Protein 5LPA (pdb70)

GO terms:
  GO:0009012 aminoglycoside 3''-adenylyltransferase activity (F, IDA)
  GO:0005524 ATP binding (F, IMP)
  GO:0046677 response to antibiotic (P, IMP)

Secondary structure (DSSP, 8-state):
-----GGG--TTT--HHHHHHGGG--EEEEETHHHHS---TT--EEEEEE--PPPHHHHHHHHHHHHHH---TTS-SSS--EEEEEE-GGGBTTBPSSPEESEEE-GGGHHHHHTT--PPPEE-THHHHHHHHHHHS-EEEESS-HHHH--PPPHHHHHHHHHHHHHH--SHHHHTT-HHHHHHHHHHHHHHHHHS----HHHHHHHHGGGS-HHHHHHHHHHHHHHTTS----HHHHHHHHHHHHHHHHHHS-SS-----S--/-----GGG--TTT--HHHHHHGGG--EEEEETHHHHS---TT--EEEEEE--PPPHHHHHHHHHHHHHH---TTS-SSSPPEEEEEE-GGGBTTB-SSPEESEEE-GGGHHHHTTT--PPPEE-THHHHHHHHHHHS-EEEESS-HHHH--PPPHHHHHHHHHHHHHH--SHHHHTT-HHHHHHHHHHHHHHHHHS----HHHHHHHHGGGS-HHHHHHHHHHHHHHTTS----HHHHHHHHHHHHHHHHHHS-SS-----S--

Solvent-accessible surface area: 25366 Å² total

B-factor: mean 22.81, std 10.58, range [8.12, 69.68]

Foldseek 3Di:
DLDQPPLVCLVVVLVLLCVLQPPFWAFKKWFDCRRQHDDDQQDATEMETEGPADDLVSVLSNLVVLLVQADHGNPDSRGYWYKYWYAYLVCFVVHDVQGKTQFIDTPVCSVCSVVVHTDGIDGALCVLVVLLRQLVIIDIPDHDRSVVRGDHDPLVSVLCSLCVVLVVPADLVSCPPPLLVVLLSLLQSLVCLAAVDGHDSLVSLVVCLVVDDVLLSVSSVQSNCVVNVNDDDDVVVCSVSSNVNSVVSSVDRDSGRVPVRHHD/DLDQPPLVCLVVVLVQLCVLQPPFWAFKKWFPCRRQHDDAQQDETEMETEGPADDLVSVLSNLVVLLVQADHGNPDSRGYWYKYWYAYLVCFVPHDVQGKTAFIDTPVCSVCSVVVHTDGIDGALCVLVVLLRQLVIIDIPTHDRSVVRGDHDPLVSVLCSLCVVLVVQADLVSCPPPQLVVLLSLLQSLVCLAAVDGHDSLVSLVVCLVVDDPLLSVSNVQSNCVSNVNDDDDVVVCSVSSNVNSVVSSVPRDSGRNVVRHHD

Structure (mmCIF, N/CA/C/O backbone):
data_5LPA
#
_entry.id   5LPA
#
_cell.length_a   82.885
_cell.length_b   82.885
_cell.length_c   79.782
_cell.angle_alpha   90.00
_cell.angle_beta   90.00
_cell.angle_gamma   120.00
#
_symmetry.space_group_name_H-M   'P 32'
#
loop_
_entity.id
_entity.type
_entity.pdbx_description
1 polymer "Str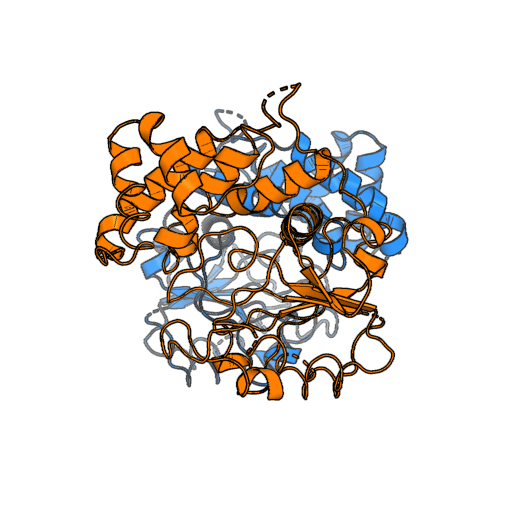eptomycin 3''-adenylyltransferase"
2 non-polymer "ADENOSINE-5'-TRIPHOSPHATE"
3 non-polymer dihydrostreptomycin
4 non-polymer 'CALCIUM ION'
5 non-polymer 'CHLORIDE ION'
6 non-polymer 1,2-ETHANEDIOL
7 water water
#
loop_
_atom_site.group_PDB
_atom_site.id
_atom_site.type_symbol
_atom_site.label_atom_id
_atom_site.label_alt_id
_atom_site.label_comp_id
_atom_site.label_asym_id
_atom_site.label_entity_id
_atom_site.label_seq_id
_atom_site.pdbx_PDB_ins_code
_atom_site.Cartn_x
_atom_site.Cartn_y
_atom_site.Cartn_z
_atom_site.occupancy
_atom_site.B_iso_or_equiv
_atom_site.auth_seq_id
_atom_site.auth_comp_id
_atom_site.auth_asym_id
_atom_site.auth_atom_id
_atom_site.pdbx_PDB_model_num
ATOM 1 N N . THR A 1 2 ? -40.854 10.192 36.936 1.00 50.73 2 THR A N 1
ATOM 2 C CA . THR A 1 2 ? -40.799 10.457 35.489 1.00 48.65 2 THR A CA 1
ATOM 3 C C . THR A 1 2 ? -39.350 10.749 35.059 1.00 45.00 2 THR A C 1
ATOM 4 O O . THR A 1 2 ? -38.586 11.312 35.866 1.00 47.93 2 THR A O 1
ATOM 6 N N . LEU A 1 3 ? -38.935 10.370 33.840 1.00 37.14 3 LEU A N 1
ATOM 7 C CA . LEU A 1 3 ? -39.788 9.916 32.715 1.00 29.66 3 LEU A CA 1
ATOM 8 C C . LEU A 1 3 ? -40.896 8.851 32.945 1.00 26.06 3 LEU A C 1
ATOM 9 O O . LEU A 1 3 ? -40.869 8.017 33.857 1.00 26.43 3 LEU A O 1
ATOM 14 N N . SER A 1 4 ? -41.935 8.940 32.145 1.00 25.03 4 SER A N 1
ATOM 15 C CA . SER A 1 4 ? -43.113 8.133 32.412 1.00 24.81 4 SER A CA 1
ATOM 16 C C . SER A 1 4 ? -43.588 7.470 31.127 1.00 23.82 4 SER A C 1
ATOM 17 O O . SER A 1 4 ? -43.401 8.024 30.007 1.00 23.65 4 SER A O 1
ATOM 20 N N . ILE A 1 5 ? -44.158 6.266 31.313 1.00 22.58 5 ILE A N 1
ATOM 21 C CA . ILE A 1 5 ? -44.762 5.486 30.232 1.00 20.59 5 ILE A CA 1
ATOM 22 C C . ILE A 1 5 ? -46.185 6.004 30.086 1.00 17.99 5 ILE A C 1
ATOM 23 O O . ILE A 1 5 ? -46.965 5.945 31.079 1.00 21.11 5 ILE A O 1
ATOM 28 N N . PRO A 1 6 ? -46.579 6.495 28.911 1.00 16.92 6 PRO A N 1
ATOM 29 C CA . PRO A 1 6 ? -47.958 6.966 28.739 1.00 16.54 6 PRO A CA 1
ATOM 30 C C . PRO A 1 6 ? -48.917 5.875 29.164 1.00 15.14 6 PRO A C 1
ATOM 31 O O . PRO A 1 6 ? -48.792 4.727 28.711 1.00 14.15 6 PRO A O 1
ATOM 35 N N . PRO A 1 7 ? -49.893 6.192 30.019 1.00 12.98 7 PRO A N 1
ATOM 36 C CA . PRO A 1 7 ? -50.881 5.163 30.407 1.00 12.49 7 PRO A CA 1
ATOM 37 C C . PRO A 1 7 ? -51.466 4.408 29.230 1.00 11.94 7 PRO A C 1
ATOM 38 O O . PRO A 1 7 ? -51.687 3.189 29.307 1.00 12.44 7 PRO A O 1
ATOM 42 N N . SER A 1 8 ? -51.738 5.109 28.121 1.00 11.31 8 SER A N 1
ATOM 43 C CA . SER A 1 8 ? -52.421 4.485 26.999 1.00 11.72 8 SER A CA 1
ATOM 44 C C . SER A 1 8 ? -51.600 3.423 26.278 1.00 11.09 8 SER A C 1
ATOM 45 O O . SER A 1 8 ? -52.161 2.703 25.450 1.00 12.74 8 SER A O 1
ATOM 48 N N . ILE A 1 9 ? -50.303 3.306 26.553 1.00 11.25 9 ILE A N 1
ATOM 49 C CA . ILE A 1 9 ? -49.502 2.230 25.970 1.00 11.49 9 ILE A CA 1
ATOM 50 C C . ILE A 1 9 ? -49.005 1.244 27.009 1.00 11.76 9 ILE A C 1
ATOM 51 O O . ILE A 1 9 ? -48.263 0.304 26.667 1.00 12.58 9 ILE A O 1
ATOM 56 N N . GLN A 1 10 ? -49.371 1.425 28.275 1.00 12.33 10 GLN A N 1
ATOM 57 C CA . GLN A 1 10 ? -48.798 0.571 29.329 1.00 13.09 10 GLN A CA 1
ATOM 58 C C . GLN A 1 10 ? -49.032 -0.913 29.136 1.00 12.44 10 GLN A C 1
ATOM 59 O O . GLN A 1 10 ? -48.140 -1.718 29.383 1.00 14.56 10 GLN A O 1
ATOM 75 N N . GLN A 1 12 ? -49.826 -2.770 26.347 1.00 11.55 12 GLN A N 1
ATOM 76 C CA . GLN A 1 12 ? -49.096 -3.359 25.225 1.00 12.39 12 GLN A CA 1
ATOM 77 C C . GLN A 1 12 ? -47.587 -3.378 25.468 1.00 12.41 12 GLN A C 1
ATOM 78 O O . GLN A 1 12 ? -46.896 -4.334 25.082 1.00 13.18 12 GLN A O 1
ATOM 84 N N . THR A 1 13 ? -47.074 -2.322 26.118 1.00 12.43 13 THR A N 1
ATOM 85 C CA . THR A 1 13 ? -45.635 -2.246 26.382 1.00 12.43 13 THR A CA 1
ATOM 86 C C . THR A 1 13 ? -45.215 -3.341 27.360 1.00 12.90 13 THR A C 1
ATOM 87 O O . THR A 1 13 ? -44.209 -4.015 27.134 1.00 14.97 13 THR A O 1
ATOM 91 N N . GLU A 1 14 ? -46.043 -3.596 28.401 1.00 12.64 14 GLU A N 1
ATOM 92 C CA . GLU A 1 14 ? -45.773 -4.706 29.317 1.00 15.07 14 GLU A CA 1
ATOM 93 C C . GLU A 1 14 ? -45.827 -6.053 28.584 1.00 14.79 14 GLU A C 1
ATOM 94 O O . GLU A 1 14 ? -44.964 -6.924 28.793 1.00 15.39 14 GLU A O 1
ATOM 100 N N . ALA A 1 15 ? -46.799 -6.228 27.675 1.00 14.12 15 ALA A N 1
ATOM 101 C CA . ALA A 1 15 ? -46.882 -7.486 26.941 1.00 14.46 15 ALA A CA 1
ATOM 102 C C . ALA A 1 15 ? -45.637 -7.704 26.072 1.00 14.82 15 ALA A C 1
ATOM 103 O O . ALA A 1 15 ? -45.115 -8.819 25.982 1.00 16.35 15 ALA A O 1
ATOM 105 N N . ALA A 1 16 ? -45.135 -6.648 25.438 1.00 14.78 16 ALA A N 1
ATOM 106 C CA . ALA A 1 16 ? -43.942 -6.756 24.607 1.00 15.71 16 ALA A CA 1
ATOM 107 C C . ALA A 1 16 ? -42.734 -7.102 25.466 1.00 16.10 16 ALA A C 1
ATOM 108 O O . ALA A 1 16 ? -41.931 -7.980 25.112 1.00 17.46 16 ALA A O 1
ATOM 120 N N A ARG A 1 18 ? -42.726 -8.694 28.313 0.56 17.14 18 ARG A N 1
ATOM 121 N N B ARG A 1 18 ? -42.735 -8.670 28.335 0.44 16.52 18 ARG A N 1
ATOM 122 C CA A ARG A 1 18 ? -42.808 -10.067 28.811 0.56 19.05 18 ARG A CA 1
ATOM 123 C CA B ARG A 1 18 ? -42.895 -10.054 28.792 0.44 17.29 18 ARG A CA 1
ATOM 124 C C A ARG A 1 18 ? -42.522 -11.094 27.712 0.56 18.54 18 ARG A C 1
ATOM 125 C C B ARG A 1 18 ? -42.476 -11.044 27.707 0.44 17.69 18 ARG A C 1
ATOM 126 O O A ARG A 1 18 ? -41.930 -12.140 27.975 0.56 20.17 18 ARG A O 1
ATOM 127 O O B ARG A 1 18 ? -41.759 -12.012 27.973 0.44 19.32 18 ARG A O 1
ATOM 142 N N . LEU A 1 19 ? -42.953 -10.813 26.483 1.00 18.04 19 LEU A N 1
ATOM 143 C CA . LEU A 1 19 ? -42.600 -11.692 25.375 1.00 18.45 19 LEU A CA 1
ATOM 144 C C . LEU A 1 19 ? -41.092 -11.710 25.157 1.00 18.66 19 LEU A C 1
ATOM 145 O O . LEU A 1 19 ? -40.468 -12.775 25.095 1.00 19.53 19 LEU A O 1
ATOM 150 N N . ILE A 1 20 ? -40.483 -10.531 25.040 1.00 18.13 20 ILE A N 1
ATOM 151 C CA . ILE A 1 20 ? -39.051 -10.462 24.761 1.00 17.98 20 ILE A CA 1
ATOM 152 C C . ILE A 1 20 ? -38.273 -11.156 25.876 1.00 19.22 20 ILE A C 1
ATOM 153 O O . ILE A 1 20 ? -37.307 -11.901 25.626 1.00 20.51 20 ILE A O 1
ATOM 158 N N . THR A 1 21 ? -38.689 -10.935 27.133 1.00 18.88 21 THR A N 1
ATOM 159 C CA . THR A 1 21 ? -38.013 -11.578 28.261 1.00 21.56 21 THR A CA 1
ATOM 160 C C . THR A 1 21 ? -38.118 -13.107 28.166 1.00 21.94 21 THR A C 1
ATOM 161 O O . THR A 1 21 ? -37.111 -13.820 28.338 1.00 23.82 21 THR A O 1
ATOM 165 N N . ARG A 1 22 ? -39.320 -13.635 27.825 1.00 23.09 22 ARG A N 1
ATOM 166 C CA A ARG A 1 22 ? -39.504 -15.084 27.813 0.26 25.59 22 ARG A CA 1
ATOM 167 C CA B ARG A 1 22 ? -39.518 -15.084 27.805 0.74 25.26 22 ARG A CA 1
ATOM 168 C C . ARG A 1 22 ? -38.702 -15.740 26.695 1.00 25.82 22 ARG A C 1
ATOM 169 O O . ARG A 1 22 ? -38.126 -16.825 26.890 1.00 29.23 22 ARG A O 1
ATOM 184 N N . VAL A 1 23 ? -38.636 -15.099 25.521 1.00 26.44 23 VAL A N 1
ATOM 185 C CA . VAL A 1 23 ? -37.967 -15.714 24.379 1.00 29.08 23 VAL A CA 1
ATOM 186 C C . VAL A 1 23 ? -36.460 -15.622 24.522 1.00 29.19 23 VAL A C 1
ATOM 187 O O . VAL A 1 23 ? -35.742 -16.587 24.228 1.00 30.32 23 VAL A O 1
ATOM 191 N N . THR A 1 24 ? -35.945 -14.461 24.948 1.00 29.50 24 THR A N 1
ATOM 192 C CA . THR A 1 24 ? -34.489 -14.285 24.987 1.00 30.06 24 THR A CA 1
ATOM 193 C C . THR A 1 24 ? -33.828 -15.025 26.161 1.00 30.48 24 THR A C 1
ATOM 194 O O . THR A 1 24 ? -32.639 -15.375 26.078 1.00 30.93 24 THR A O 1
ATOM 198 N N . GLY A 1 25 ? -34.553 -15.280 27.252 1.00 30.22 25 GLY A N 1
ATOM 199 C CA . GLY A 1 25 ? -33.990 -16.048 28.361 1.00 30.62 25 GLY A CA 1
ATOM 200 C C . GLY A 1 25 ? -32.703 -15.438 28.884 1.00 32.02 25 GLY A C 1
ATOM 201 O O . GLY A 1 25 ? -32.579 -14.217 29.019 1.00 31.29 25 GLY A O 1
ATOM 202 N N . ASP A 1 26 ? -31.695 -16.289 29.125 1.00 32.78 26 ASP A N 1
ATOM 203 C CA . ASP A 1 26 ? -30.543 -15.811 29.885 1.00 35.06 26 ASP A CA 1
ATOM 204 C C . ASP A 1 26 ? -29.600 -14.895 29.094 1.00 33.56 26 ASP A C 1
ATOM 205 O O . ASP A 1 26 ? -28.657 -14.370 29.687 1.00 36.60 26 ASP A O 1
ATOM 210 N N . THR A 1 27 ? -29.797 -14.710 27.788 1.00 30.10 27 THR A N 1
ATOM 211 C CA . THR A 1 27 ? -28.962 -13.761 27.043 1.00 29.39 27 THR A CA 1
ATOM 212 C C . THR A 1 27 ? -29.400 -12.306 27.195 1.00 27.96 27 THR A C 1
ATOM 213 O O . THR A 1 27 ? -28.656 -11.408 26.790 1.00 28.43 27 THR A O 1
ATOM 217 N N . LEU A 1 28 ? -30.572 -12.054 27.760 1.00 26.21 28 LEU A N 1
ATOM 218 C CA . LEU A 1 28 ? -31.080 -10.692 27.861 1.00 24.13 28 LEU A CA 1
ATOM 219 C C . LEU A 1 28 ? -30.270 -9.869 28.862 1.00 24.84 28 LEU A C 1
ATOM 220 O O . LEU A 1 28 ? -30.008 -10.311 29.990 1.00 26.75 28 LEU A O 1
ATOM 225 N N . ARG A 1 29 ? -29.866 -8.666 28.440 1.00 23.32 29 ARG A N 1
ATOM 226 C CA . ARG A 1 29 ? -29.230 -7.698 29.321 1.00 23.12 29 ARG A CA 1
ATOM 227 C C . ARG A 1 29 ? -30.146 -6.531 29.692 1.00 21.94 29 ARG A C 1
ATOM 228 O O . ARG A 1 29 ? -30.222 -6.154 30.862 1.00 22.75 29 ARG A O 1
ATOM 236 N N . ALA A 1 30 ? -30.900 -5.991 28.737 1.00 19.99 30 ALA A N 1
ATOM 237 C CA . ALA A 1 30 ? -31.787 -4.856 29.015 1.00 18.88 30 ALA A CA 1
ATOM 238 C C . ALA A 1 30 ? -32.846 -4.721 27.922 1.00 17.92 30 ALA A C 1
ATOM 239 O O . ALA A 1 30 ? -32.693 -5.210 26.793 1.00 17.98 30 ALA A O 1
ATOM 241 N N . ILE A 1 31 ? -33.919 -4.025 28.285 1.00 16.01 31 ILE A N 1
ATOM 242 C CA . ILE A 1 31 ? -34.922 -3.520 27.340 1.00 14.90 31 ILE A CA 1
ATOM 243 C C . ILE A 1 31 ? -35.222 -2.061 27.695 1.00 13.97 31 ILE A C 1
ATOM 244 O O . ILE A 1 31 ? -35.557 -1.759 28.858 1.00 15.43 31 ILE A O 1
ATOM 249 N N . HIS A 1 32 ? -35.109 -1.158 26.700 1.00 13.82 32 HIS A N 1
ATOM 250 C CA . HIS A 1 32 ? -35.395 0.264 26.912 1.00 12.79 32 HIS A CA 1
ATOM 251 C C . HIS A 1 32 ? -36.486 0.751 25.973 1.00 12.14 32 HIS A C 1
ATOM 252 O O . HIS A 1 32 ? -36.474 0.423 24.773 1.00 13.42 32 HIS A O 1
ATOM 259 N N . LEU A 1 33 ? -37.463 1.470 26.548 1.00 11.93 33 LEU A N 1
ATOM 260 C CA . LEU A 1 33 ? -38.466 2.212 25.783 1.00 11.74 33 LEU A CA 1
ATOM 261 C C . LEU A 1 33 ? -37.893 3.601 25.500 1.00 12.29 33 LEU A C 1
ATOM 262 O O . LEU A 1 33 ? -37.315 4.229 26.397 1.00 13.24 33 LEU A O 1
ATOM 267 N N . TYR A 1 34 ? -37.993 4.054 24.255 1.00 11.33 34 TYR A N 1
ATOM 268 C CA . TYR A 1 34 ? -37.444 5.377 23.883 1.00 10.62 34 TYR A CA 1
ATOM 269 C C . TYR A 1 34 ? -38.334 5.928 22.758 1.00 9.88 34 TYR A C 1
ATOM 270 O O . TYR A 1 34 ? -39.400 5.372 22.474 1.00 10.72 34 TYR A O 1
ATOM 279 N N . GLY A 1 35 ? -37.914 7.037 22.140 1.00 10.09 35 GLY A N 1
ATOM 280 C CA . GLY A 1 35 ? -38.682 7.601 21.030 1.00 9.15 35 GLY A CA 1
ATOM 281 C C . GLY A 1 35 ? -39.857 8.427 21.507 1.00 8.60 35 GLY A C 1
ATOM 282 O O . GLY A 1 35 ? -39.905 8.842 22.682 1.00 9.55 35 GLY A O 1
ATOM 283 N N . SER A 1 36 ? -40.812 8.691 20.608 1.00 8.18 36 SER A N 1
ATOM 284 C CA . SER A 1 36 ? -41.799 9.727 20.926 1.00 9.39 36 SER A CA 1
ATOM 285 C C . SER A 1 36 ? -42.721 9.364 22.097 1.00 9.25 36 SER A C 1
ATOM 286 O O . SER A 1 36 ? -43.261 10.273 22.742 1.00 9.75 36 SER A O 1
ATOM 289 N N . ALA A 1 37 ? -42.844 8.087 22.471 1.00 9.42 37 ALA A N 1
ATOM 290 C CA . ALA A 1 37 ? -43.635 7.724 23.656 1.00 9.72 37 ALA A CA 1
ATOM 291 C C . ALA A 1 37 ? -43.044 8.335 24.920 1.00 10.37 37 ALA A C 1
ATOM 292 O O . ALA A 1 37 ? -43.785 8.569 25.889 1.00 11.71 37 ALA A O 1
ATOM 294 N N . VAL A 1 38 ? -41.719 8.541 24.975 1.00 10.17 38 VAL A N 1
ATOM 295 C CA A VAL A 1 38 ? -41.031 9.079 26.148 0.56 11.04 38 VAL A CA 1
ATOM 296 C CA B VAL A 1 38 ? -41.144 9.123 26.165 0.44 11.24 38 VAL A CA 1
ATOM 297 C C . VAL A 1 38 ? -40.596 10.520 25.923 1.00 10.50 38 VAL A C 1
ATOM 298 O O . VAL A 1 38 ? -40.666 11.354 26.834 1.00 12.13 38 VAL A O 1
ATOM 305 N N . ALA A 1 39 ? -40.068 10.814 24.721 1.00 10.59 39 ALA A N 1
ATOM 306 C CA . ALA A 1 39 ? -39.493 12.122 24.436 1.00 10.23 39 ALA A CA 1
ATOM 307 C C . ALA A 1 39 ? -40.543 13.137 24.010 1.00 9.89 39 ALA A C 1
ATOM 308 O O . ALA A 1 39 ? -40.273 14.351 24.073 1.00 12.56 39 ALA A O 1
ATOM 310 N N . GLY A 1 40 ? -41.748 12.676 23.645 1.00 10.49 40 GLY A N 1
ATOM 311 C CA . GLY A 1 40 ? -42.797 13.595 23.269 1.00 11.00 40 GLY A CA 1
ATOM 312 C C . GLY A 1 40 ? -43.156 13.509 21.797 1.00 10.45 40 GLY A C 1
ATOM 313 O O . GLY A 1 40 ? -42.319 13.215 20.927 1.00 11.75 40 GLY A O 1
ATOM 314 N N . GLY A 1 41 ? -44.418 13.808 21.496 1.00 10.30 41 GLY A N 1
ATOM 315 C CA . GLY A 1 41 ? -44.955 13.750 20.149 1.00 10.32 41 GLY A CA 1
ATOM 316 C C . GLY A 1 41 ? -45.584 12.421 19.775 1.00 9.02 41 GLY A C 1
ATOM 317 O O . GLY A 1 41 ? -45.468 11.959 18.641 1.00 10.12 41 GLY A O 1
ATOM 318 N N . LEU A 1 42 ? -46.289 11.778 20.712 1.00 10.57 42 LEU A N 1
ATOM 319 C CA . LEU A 1 42 ? -46.965 10.515 20.409 1.00 10.81 42 LEU A CA 1
ATOM 320 C C . LEU A 1 42 ? -48.267 10.793 19.638 1.00 11.02 42 LEU A C 1
ATOM 321 O O . LEU A 1 42 ? -49.221 11.351 20.188 1.00 14.04 42 LEU A O 1
ATOM 326 N N . LYS A 1 43 ? -48.311 10.425 18.369 1.00 9.72 43 LYS A N 1
ATOM 327 C CA . LYS A 1 43 ? -49.441 10.685 17.479 1.00 11.12 43 LYS A CA 1
ATOM 328 C C . LYS A 1 43 ? -50.229 9.380 17.235 1.00 11.65 43 LYS A C 1
ATOM 329 O O . LYS A 1 43 ? -49.733 8.291 17.526 1.00 12.31 43 LYS A O 1
ATOM 335 N N . PRO A 1 44 ? -51.423 9.445 16.646 1.00 12.78 44 PRO A N 1
ATOM 336 C CA . PRO A 1 44 ? -52.178 8.197 16.450 1.00 13.52 44 PRO A CA 1
ATOM 337 C C . PRO A 1 44 ? -51.438 7.139 15.629 1.00 13.50 44 PRO A C 1
ATOM 338 O O . PRO A 1 44 ? -51.598 5.941 15.908 1.00 17.39 44 PRO A O 1
ATOM 342 N N . ASN A 1 45 ? -50.628 7.524 14.646 1.00 13.69 45 ASN A N 1
ATOM 343 C CA . ASN A 1 45 ? -49.911 6.539 13.839 1.00 15.46 45 ASN A CA 1
ATOM 344 C C . ASN A 1 45 ? -48.564 6.163 14.424 1.00 13.03 45 ASN A C 1
ATOM 345 O O . ASN A 1 45 ? -47.830 5.366 13.805 1.00 15.05 45 ASN A O 1
ATOM 350 N N . SER A 1 46 ? -48.162 6.781 15.545 1.00 11.89 46 SER A N 1
ATOM 351 C CA . SER A 1 46 ? -46.822 6.529 16.062 1.00 10.43 46 SER A CA 1
ATOM 352 C C . SER A 1 46 ? -46.660 5.089 16.515 1.00 11.22 46 SER A C 1
ATOM 353 O O . SER A 1 46 ? -47.587 4.492 17.098 1.00 11.70 46 SER A O 1
ATOM 356 N N . ASP A 1 47 ? -45.454 4.558 16.319 1.00 11.78 47 ASP A N 1
ATOM 357 C CA . ASP A 1 47 ? -45.125 3.233 16.843 1.00 11.50 47 ASP A CA 1
ATOM 358 C C . ASP A 1 47 ? -44.684 3.332 18.303 1.00 12.51 47 ASP A C 1
ATOM 359 O O . ASP A 1 47 ? -44.628 4.448 18.880 1.00 13.87 47 ASP A O 1
ATOM 364 N N . ILE A 1 48 ? -44.360 2.172 18.900 1.00 10.74 48 ILE A N 1
ATOM 365 C CA . ILE A 1 48 ? -43.723 2.116 20.222 1.00 11.08 48 ILE A CA 1
ATOM 366 C C . ILE A 1 48 ? -42.304 1.606 19.983 1.00 10.72 48 ILE A C 1
ATOM 367 O O . ILE A 1 48 ? -42.125 0.488 19.453 1.00 12.38 48 ILE A O 1
ATOM 372 N N . ASP A 1 49 ? -41.283 2.394 20.373 1.00 10.51 49 ASP A N 1
ATOM 373 C CA . ASP A 1 49 ? -39.883 2.084 20.038 1.00 10.86 49 ASP A CA 1
ATOM 374 C C . ASP A 1 49 ? -39.216 1.374 21.203 1.00 10.03 49 ASP A C 1
ATOM 375 O O . ASP A 1 49 ? -39.131 1.939 22.311 1.00 10.83 49 ASP A O 1
ATOM 380 N N . LEU A 1 50 ? -38.668 0.181 20.931 1.00 11.54 50 LEU A N 1
ATOM 381 C CA . LEU A 1 50 ? -37.997 -0.618 21.968 1.00 11.62 50 LEU A CA 1
ATOM 382 C C . LEU A 1 50 ? -36.606 -1.031 21.495 1.00 12.91 50 LEU A C 1
ATOM 383 O O . LEU A 1 50 ? -36.426 -1.500 20.360 1.00 13.27 50 LEU A O 1
ATOM 388 N N . LEU A 1 51 ? -35.611 -0.913 22.390 1.00 12.51 51 LEU A N 1
ATOM 389 C CA . LEU A 1 51 ? -34.269 -1.442 22.137 1.00 14.80 51 LEU A CA 1
ATOM 390 C C . LEU A 1 51 ? -34.000 -2.613 23.086 1.00 14.96 51 LEU A C 1
ATOM 391 O O . LEU A 1 51 ? -34.184 -2.487 24.301 1.00 16.16 51 LEU A O 1
ATOM 396 N N . VAL A 1 52 ? -33.589 -3.756 22.542 1.00 16.01 52 VAL A N 1
ATOM 397 C CA . VAL A 1 52 ? -33.320 -4.970 23.332 1.00 16.92 52 VAL A CA 1
ATOM 398 C C . VAL A 1 52 ? -31.816 -5.224 23.243 1.00 17.48 52 VAL A C 1
ATOM 399 O O . VAL A 1 52 ? -31.285 -5.414 22.144 1.00 18.82 52 VAL A O 1
ATOM 403 N N . THR A 1 53 ? -31.131 -5.207 24.399 1.00 18.56 53 THR A N 1
ATOM 404 C CA . THR A 1 53 ? -29.677 -5.434 24.466 1.00 18.74 53 THR A CA 1
ATOM 405 C C . THR A 1 53 ? -29.450 -6.870 24.956 1.00 19.42 53 THR A C 1
ATOM 406 O O . THR A 1 53 ? -29.973 -7.263 26.015 1.00 19.62 53 THR A O 1
ATOM 410 N N . ILE A 1 54 ? -28.670 -7.645 24.193 1.00 21.65 54 ILE A N 1
ATOM 411 C CA . ILE A 1 54 ? -28.415 -9.054 24.537 1.00 22.32 54 ILE A CA 1
ATOM 412 C C . ILE A 1 54 ? -26.905 -9.306 24.563 1.00 23.96 54 ILE A C 1
ATOM 413 O O . ILE A 1 54 ? -26.098 -8.520 24.059 1.00 24.77 54 ILE A O 1
ATOM 428 N N . GLN A 1 56 ? -25.293 -12.491 23.779 1.00 34.02 56 GLN A N 1
ATOM 429 C CA . GLN A 1 56 ? -24.856 -13.401 22.729 1.00 37.07 56 GLN A CA 1
ATOM 430 C C . GLN A 1 56 ? -25.918 -13.430 21.650 1.00 36.60 56 GLN A C 1
ATOM 431 O O . GLN A 1 56 ? -27.084 -13.151 21.939 1.00 35.45 56 GLN A O 1
ATOM 437 N N . PRO A 1 57 ? -25.553 -13.722 20.408 1.00 37.86 57 PRO A N 1
ATOM 438 C CA . PRO A 1 57 ? -26.566 -13.770 19.340 1.00 40.22 57 PRO A CA 1
ATOM 439 C C . PRO A 1 57 ? -27.687 -14.762 19.651 1.00 41.74 57 PRO A C 1
ATOM 440 O O . PRO A 1 57 ? -27.492 -15.739 20.372 1.00 41.21 57 PRO A O 1
ATOM 444 N N . LEU A 1 58 ? -28.902 -14.478 19.145 1.00 42.87 58 LEU A N 1
ATOM 445 C CA . LEU A 1 58 ? -29.998 -15.428 19.320 1.00 45.14 58 LEU A CA 1
ATOM 446 C C . LEU A 1 58 ? -29.856 -16.623 18.374 1.00 46.22 58 LEU A C 1
ATOM 447 O O . LEU A 1 58 ? -29.352 -16.500 17.254 1.00 46.40 58 LEU A O 1
ATOM 452 N N . THR A 1 59 ? -30.315 -17.794 18.824 1.00 47.56 59 THR A N 1
ATOM 453 C CA . THR A 1 59 ? -30.388 -18.912 17.892 1.00 49.13 59 THR A CA 1
ATOM 454 C C . THR A 1 59 ? -31.410 -18.594 16.806 1.00 49.13 59 THR A C 1
ATOM 455 O O . THR A 1 59 ? -32.221 -17.671 16.938 1.00 48.70 59 THR A O 1
ATOM 459 N N . GLU A 1 60 ? -31.370 -19.358 15.712 1.00 49.58 60 GLU A N 1
ATOM 460 C CA . GLU A 1 60 ? -32.410 -19.175 14.707 1.00 50.59 60 GLU A CA 1
ATOM 461 C C . GLU A 1 60 ? -33.782 -19.476 15.291 1.00 48.51 60 GLU A C 1
ATOM 462 O O . GLU A 1 60 ? -34.768 -18.817 14.929 1.00 45.43 60 GLU A O 1
ATOM 468 N N . ALA A 1 61 ? -33.849 -20.418 16.244 1.00 49.06 61 ALA A N 1
ATOM 469 C CA . ALA A 1 61 ? -35.108 -20.708 16.934 1.00 48.68 61 ALA A CA 1
ATOM 470 C C . ALA A 1 61 ? -35.606 -19.505 17.732 1.00 48.53 61 ALA A C 1
ATOM 471 O O . ALA A 1 61 ? -36.792 -19.149 17.665 1.00 49.52 61 ALA A O 1
ATOM 473 N N . GLN A 1 62 ? -34.725 -18.888 18.525 1.00 47.14 62 GLN A N 1
ATOM 474 C CA . GLN A 1 62 ? -35.127 -17.715 19.283 1.00 45.87 62 GLN A CA 1
ATOM 475 C C . GLN A 1 62 ? -35.621 -16.614 18.352 1.00 42.61 62 GLN A C 1
ATOM 476 O O . GLN A 1 62 ? -36.683 -16.028 18.588 1.00 39.71 62 GLN A O 1
ATOM 482 N N A ARG A 1 63 ? -34.875 -16.345 17.270 0.21 42.54 63 ARG A N 1
ATOM 483 N N B ARG A 1 63 ? -34.875 -16.344 17.268 0.79 42.17 63 ARG A N 1
ATOM 484 C CA A ARG A 1 63 ? -35.235 -15.270 16.347 0.21 42.29 63 ARG A CA 1
ATOM 485 C CA B ARG A 1 63 ? -35.239 -15.267 16.348 0.79 41.46 63 ARG A CA 1
ATOM 486 C C A ARG A 1 63 ? -36.576 -15.531 15.672 0.21 41.57 63 ARG A C 1
ATOM 487 C C B ARG A 1 63 ? -36.577 -15.529 15.666 0.79 40.27 63 ARG A C 1
ATOM 488 O O A ARG A 1 63 ? -37.407 -14.621 15.553 0.21 41.43 63 ARG A O 1
ATOM 489 O O B ARG A 1 63 ? -37.408 -14.617 15.538 0.79 38.73 63 ARG A O 1
ATOM 504 N N . ALA A 1 64 ? -36.798 -16.761 15.204 1.00 40.96 64 ALA A N 1
ATOM 505 C CA . ALA A 1 64 ? -38.054 -17.085 14.541 1.00 40.38 64 ALA A CA 1
ATOM 506 C C . ALA A 1 64 ? -39.230 -16.913 15.497 1.00 39.35 64 ALA A C 1
ATOM 507 O O . ALA A 1 64 ? -40.252 -16.314 15.147 1.00 38.93 64 ALA A O 1
ATOM 509 N N . THR A 1 65 ? -39.078 -17.378 16.732 1.00 38.59 65 THR A N 1
ATOM 510 C CA . THR A 1 65 ? -40.168 -17.269 17.689 1.00 37.71 65 THR A CA 1
ATOM 511 C C . THR A 1 65 ? -40.444 -15.811 18.034 1.00 36.81 65 THR A C 1
ATOM 512 O O . THR A 1 65 ? -41.606 -15.396 18.153 1.00 35.82 65 THR A O 1
ATOM 516 N N . LEU A 1 66 ? -39.383 -15.021 18.169 1.00 36.05 66 LEU A N 1
ATOM 517 C CA . LEU A 1 66 ? -39.532 -13.615 18.506 1.00 33.77 66 LEU A CA 1
ATOM 518 C C . LEU A 1 66 ? -40.250 -12.870 17.390 1.00 31.32 66 LEU A C 1
ATOM 519 O O . LEU A 1 66 ? -41.189 -12.114 17.639 1.00 30.36 66 LEU A O 1
ATOM 524 N N A MET A 1 67 ? -39.829 -13.096 16.146 0.59 30.67 67 MET A N 1
ATOM 525 N N B MET A 1 67 ? -39.847 -13.104 16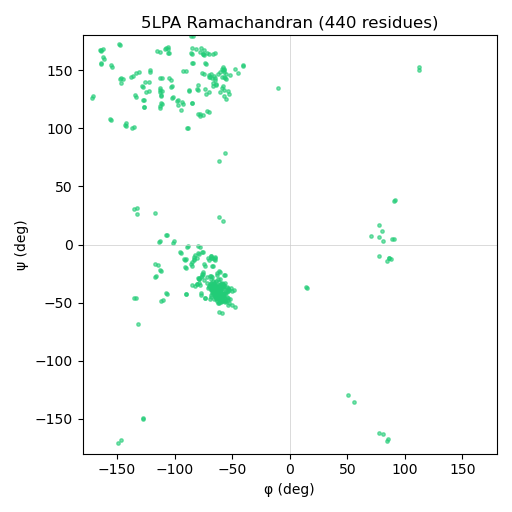.140 0.41 31.34 67 MET A N 1
ATOM 526 C CA A MET A 1 67 ? -40.460 -12.433 15.007 0.59 30.27 67 MET A CA 1
ATOM 527 C CA B MET A 1 67 ? -40.468 -12.381 15.032 0.41 31.43 67 MET A CA 1
ATOM 528 C C A MET A 1 67 ? -41.932 -12.789 14.911 0.59 30.41 67 MET A C 1
ATOM 529 C C B MET A 1 67 ? -41.928 -12.785 14.843 0.41 31.31 67 MET A C 1
ATOM 530 O O A MET A 1 67 ? -42.795 -11.910 14.788 0.59 30.16 67 MET A O 1
ATOM 531 O O B MET A 1 67 ? -42.788 -11.923 14.618 0.41 31.52 67 MET A O 1
ATOM 540 N N . GLN A 1 68 ? -42.237 -14.083 14.939 1.00 31.08 68 GLN A N 1
ATOM 541 C CA . GLN A 1 68 ? -43.620 -14.522 14.763 1.00 31.54 68 GLN A CA 1
ATOM 542 C C . GLN A 1 68 ? -44.528 -14.018 15.883 1.00 28.89 68 GLN A C 1
ATOM 543 O O . GLN A 1 68 ? -45.654 -13.556 15.626 1.00 28.28 68 GLN A O 1
ATOM 549 N N A GLU A 1 69 ? -44.059 -14.067 17.131 0.50 28.16 69 GLU A N 1
ATOM 550 N N B GLU A 1 69 ? -44.057 -14.083 17.135 0.50 27.75 69 GLU A N 1
ATOM 551 C CA A GLU A 1 69 ? -44.905 -13.581 18.218 0.50 27.68 69 GLU A CA 1
ATOM 552 C CA B GLU A 1 69 ? -44.864 -13.588 18.248 0.50 27.06 69 GLU A CA 1
ATOM 553 C C A GLU A 1 69 ? -44.996 -12.056 18.281 0.50 25.30 69 GLU A C 1
ATOM 554 C C B GLU A 1 69 ? -45.019 -12.066 18.220 0.50 24.54 69 GLU A C 1
ATOM 555 O O A GLU A 1 69 ? -46.011 -11.524 18.751 0.50 25.90 69 GLU A O 1
ATOM 556 O O B GLU A 1 69 ? -46.081 -11.540 18.587 0.50 24.38 69 GLU A O 1
ATOM 567 N N . LEU A 1 70 ? -43.984 -11.331 17.791 1.00 22.48 70 LEU A N 1
ATOM 568 C CA . LEU A 1 70 ? -44.144 -9.869 17.706 1.00 21.07 70 LEU A CA 1
ATOM 569 C C . LEU A 1 70 ? -45.175 -9.495 16.649 1.00 21.02 70 LEU A C 1
ATOM 570 O O . LEU A 1 70 ? -45.894 -8.505 16.816 1.00 20.12 70 LEU A O 1
ATOM 575 N N . LEU A 1 71 ? -45.298 -10.298 15.580 1.00 22.56 71 LEU A N 1
ATOM 576 C CA . LEU A 1 71 ? -46.348 -10.073 14.586 1.00 25.15 71 LEU A CA 1
ATOM 577 C C . LEU A 1 71 ? -47.708 -10.035 15.246 1.00 24.83 71 LEU A C 1
ATOM 578 O O . LEU A 1 71 ? -48.577 -9.236 14.864 1.00 26.52 71 LEU A O 1
ATOM 583 N N . ALA A 1 72 ? -47.926 -10.937 16.207 1.00 23.06 72 ALA A N 1
ATOM 584 C CA . ALA A 1 72 ? -49.202 -11.023 16.911 1.00 23.70 72 ALA A CA 1
ATOM 585 C C . ALA A 1 72 ? -49.395 -9.917 17.936 1.00 22.26 72 ALA A C 1
ATOM 586 O O . ALA A 1 72 ? -50.541 -9.610 18.280 1.00 23.94 72 ALA A O 1
ATOM 588 N N . LEU A 1 73 ? -48.324 -9.315 18.446 1.00 18.82 73 LEU A N 1
ATOM 589 C CA . LEU A 1 73 ? -48.436 -8.225 19.426 1.00 18.18 73 LEU A CA 1
ATOM 590 C C . LEU A 1 73 ? -48.493 -6.839 18.799 1.00 16.60 73 LEU A C 1
ATOM 591 O O . LEU A 1 73 ? -48.821 -5.871 19.499 1.00 19.41 73 LEU A O 1
ATOM 596 N N . SER A 1 74 ? -48.174 -6.713 17.519 1.00 15.31 74 SER A N 1
ATOM 597 C CA . SER A 1 74 ? -48.099 -5.443 16.794 1.00 14.18 74 SER A CA 1
ATOM 598 C C . SER A 1 74 ? -49.258 -5.358 15.805 1.00 15.97 74 SER A C 1
ATOM 599 O O . SER A 1 74 ? -49.740 -6.396 15.325 1.00 18.02 74 SER A O 1
ATOM 602 N N A SER A 1 75 ? -49.708 -4.139 15.501 0.70 14.88 75 SER A N 1
ATOM 603 N N C SER A 1 75 ? -49.627 -4.132 15.443 0.30 16.47 75 SER A N 1
ATOM 604 C CA A SER A 1 75 ? -50.629 -3.917 14.391 0.70 15.61 75 SER A CA 1
ATOM 605 C CA C SER A 1 75 ? -50.657 -3.851 14.455 0.30 17.43 75 SER A CA 1
ATOM 606 C C A SER A 1 75 ? -50.087 -2.830 13.475 0.70 15.44 75 SER A C 1
ATOM 607 C C C SER A 1 75 ? -50.144 -2.779 13.501 0.30 16.69 75 SER A C 1
ATOM 608 O O A SER A 1 75 ? -49.298 -1.970 13.889 0.70 15.49 75 SER A O 1
ATOM 609 O O C SER A 1 75 ? -49.374 -1.905 13.913 0.30 16.78 75 SER A O 1
ATOM 614 N N . PRO A 1 76 ? -50.542 -2.814 12.227 1.00 15.69 76 PRO A N 1
ATOM 615 C CA . PRO A 1 76 ? -50.118 -1.747 11.279 1.00 15.40 76 PRO A CA 1
ATOM 616 C C . PRO A 1 76 ? -50.422 -0.372 11.852 1.00 15.08 76 PRO A C 1
ATOM 617 O O . PRO A 1 76 ? -51.455 -0.175 12.525 1.00 16.40 76 PRO A O 1
ATOM 621 N N . PRO A 1 77 ? -49.579 0.629 11.578 1.00 15.04 77 PRO A N 1
ATOM 622 C CA . PRO A 1 77 ? -49.807 1.964 12.158 1.00 16.85 77 PRO A CA 1
ATOM 623 C C . PRO A 1 77 ? -51.149 2.520 11.704 1.00 20.53 77 PRO A C 1
ATOM 624 O O . PRO A 1 77 ? -51.501 2.465 10.524 1.00 22.84 77 PRO A O 1
ATOM 628 N N . GLY A 1 78 ? -51.923 3.012 12.674 1.00 22.39 78 GLY A N 1
ATOM 629 C CA . GLY A 1 78 ? -53.243 3.555 12.413 1.00 25.51 78 GLY A CA 1
ATOM 630 C C . GLY A 1 78 ? -54.380 2.550 12.399 1.00 27.05 78 GLY A C 1
ATOM 631 O O . GLY A 1 78 ? -55.544 2.978 12.434 1.00 31.00 78 GLY A O 1
ATOM 632 N N . ALA A 1 79 ? -54.100 1.238 12.390 1.00 23.60 79 ALA A N 1
ATOM 633 C CA . ALA A 1 79 ? -55.200 0.278 12.326 1.00 21.02 79 ALA A CA 1
ATOM 634 C C . ALA A 1 79 ? -56.019 0.291 13.598 1.00 19.62 79 ALA A C 1
ATOM 635 O O . ALA A 1 79 ? -57.223 -0.028 13.561 1.00 21.13 79 ALA A O 1
ATOM 637 N N . SER A 1 80 ? -55.392 0.620 14.729 1.00 18.29 80 SER A N 1
ATOM 638 C CA . SER A 1 80 ? -56.100 0.497 15.999 1.00 19.02 80 SER A CA 1
ATOM 639 C C . SER A 1 80 ? -55.596 1.598 16.902 1.00 20.44 80 SER A C 1
ATOM 640 O O . SER A 1 80 ? -54.413 1.944 16.862 1.00 24.83 80 SER A O 1
ATOM 643 N N . ALA A 1 81 ? -56.493 2.169 17.702 1.00 18.06 81 ALA A N 1
ATOM 644 C CA . ALA A 1 81 ? -56.043 3.064 18.768 1.00 18.70 81 ALA A CA 1
ATOM 645 C C . ALA A 1 81 ? -55.606 2.300 20.034 1.00 20.43 81 ALA A C 1
ATOM 646 O O . ALA A 1 81 ? -54.948 2.864 20.925 1.00 24.15 81 ALA A O 1
ATOM 648 N N . GLU A 1 82 ? -55.871 1.017 20.114 1.00 18.61 82 GLU A N 1
ATOM 649 C CA A GLU A 1 82 ? -55.618 0.190 21.292 0.70 18.04 82 GLU A CA 1
ATOM 650 C CA B GLU A 1 82 ? -55.516 0.292 21.329 0.30 18.71 82 GLU A CA 1
ATOM 651 C C . GLU A 1 82 ? -54.400 -0.719 21.152 1.00 18.69 82 GLU A C 1
ATOM 652 O O . GLU A 1 82 ? -53.961 -1.307 22.166 1.00 20.23 82 GLU A O 1
ATOM 663 N N . LYS A 1 83 ? -53.897 -0.913 19.930 1.00 15.07 83 LYS A N 1
ATOM 664 C CA . LYS A 1 83 ? -52.818 -1.863 19.638 1.00 15.67 83 LYS A CA 1
ATOM 665 C C . LYS A 1 83 ? -51.978 -1.152 18.581 1.00 16.11 83 LYS A C 1
ATOM 666 O O . LYS A 1 83 ? -52.367 -1.127 17.410 1.00 19.85 83 LYS A O 1
ATOM 672 N N . ARG A 1 84 ? -50.843 -0.587 18.993 1.00 13.01 84 ARG A N 1
ATOM 673 C CA . ARG A 1 84 ? -49.982 0.189 18.098 1.00 12.42 84 ARG A CA 1
ATOM 674 C C . ARG A 1 84 ? -49.020 -0.709 17.322 1.00 12.72 84 ARG A C 1
ATOM 675 O O . ARG A 1 84 ? -48.804 -1.890 17.628 1.00 13.32 84 ARG A O 1
ATOM 683 N N . ALA A 1 85 ? -48.381 -0.100 16.330 1.00 11.91 85 ALA A N 1
ATOM 684 C CA . ALA A 1 85 ? -47.202 -0.709 15.718 1.00 12.05 85 ALA A CA 1
ATOM 685 C C . ALA A 1 85 ? -46.057 -0.751 16.710 1.00 11.95 85 ALA A C 1
ATOM 686 O O . ALA A 1 85 ? -45.819 0.212 17.439 1.00 12.48 85 ALA A O 1
ATOM 688 N N . LEU A 1 86 ? -45.320 -1.863 16.719 1.00 12.18 86 LEU A N 1
ATOM 689 C CA . LEU A 1 86 ? -44.102 -1.973 17.513 1.00 11.74 86 LEU A CA 1
ATOM 690 C C . LEU A 1 86 ? -42.865 -1.885 16.620 1.00 12.02 86 LEU A C 1
ATOM 691 O O . LEU A 1 86 ? -42.856 -2.410 15.498 1.00 14.45 86 LEU A O 1
ATOM 696 N N . GLN A 1 87 ? -41.816 -1.242 17.107 1.00 11.71 87 GLN A N 1
ATOM 697 C CA A GLN A 1 87 ? -40.511 -1.315 16.457 0.68 13.87 87 GLN A CA 1
ATOM 698 C CA B GLN A 1 87 ? -40.511 -1.319 16.457 0.32 14.06 87 GLN A CA 1
ATOM 699 C C . GLN A 1 87 ? -39.538 -1.868 17.484 1.00 14.22 87 GLN A C 1
ATOM 700 O O . GLN A 1 87 ? -39.385 -1.296 18.567 1.00 15.49 87 GLN A O 1
ATOM 711 N N . VAL A 1 88 ? -38.898 -2.992 17.163 1.00 15.27 88 VAL A N 1
ATOM 712 C CA . VAL A 1 88 ? -38.031 -3.645 18.125 1.00 15.53 88 VAL A CA 1
ATOM 713 C C . VAL A 1 88 ? -36.684 -3.843 17.449 1.00 16.90 88 VAL A C 1
ATOM 714 O O . VAL A 1 88 ? -36.588 -4.553 16.429 1.00 17.64 88 VAL A O 1
ATOM 718 N N . THR A 1 89 ? -35.643 -3.230 18.013 1.00 16.04 89 THR A N 1
ATOM 719 C CA . THR A 1 89 ? -34.290 -3.373 17.505 1.00 17.11 89 THR A CA 1
ATOM 720 C C . THR A 1 89 ? -33.484 -4.139 18.538 1.00 16.12 89 THR A C 1
ATOM 721 O O . THR A 1 89 ? -33.543 -3.832 19.739 1.00 17.37 89 THR A O 1
ATOM 725 N N . VAL A 1 90 ? -32.734 -5.139 18.081 1.00 18.13 90 VAL A N 1
ATOM 726 C CA . VAL A 1 90 ? -31.927 -5.986 18.971 1.00 18.34 90 VAL A CA 1
ATOM 727 C C . VAL A 1 90 ? -30.464 -5.705 18.679 1.00 19.82 90 VAL A C 1
ATOM 728 O O . VAL A 1 90 ? -30.072 -5.655 17.507 1.00 22.17 90 VAL A O 1
ATOM 732 N N . VAL A 1 91 ? -29.661 -5.531 19.738 1.00 19.15 91 VAL A N 1
ATOM 733 C CA . VAL A 1 91 ? -28.253 -5.144 19.618 1.00 19.90 91 VAL A CA 1
ATOM 734 C C . VAL A 1 91 ? -27.449 -5.973 20.609 1.00 20.10 91 VAL A C 1
ATOM 735 O O . VAL A 1 91 ? -27.904 -6.229 21.729 1.00 20.03 91 VAL A O 1
ATOM 739 N N . LEU A 1 92 ? -26.227 -6.350 20.201 1.00 22.05 92 LEU A N 1
ATOM 740 C CA . LEU A 1 92 ? -25.285 -6.999 21.101 1.00 23.08 92 LEU A CA 1
ATOM 741 C C . LEU A 1 92 ? -24.597 -5.955 21.966 1.00 22.40 92 LEU A C 1
ATOM 742 O O . LEU A 1 92 ? -24.154 -4.918 21.461 1.00 22.67 92 LEU A O 1
ATOM 747 N N . TYR A 1 93 ? -24.515 -6.224 23.268 1.00 23.33 93 TYR A N 1
ATOM 748 C CA . TYR A 1 93 ? -23.793 -5.337 24.179 1.00 24.16 93 TYR A CA 1
ATOM 749 C C . TYR A 1 93 ? -22.379 -5.076 23.689 1.00 23.42 93 TYR A C 1
ATOM 750 O O . TYR A 1 93 ? -21.882 -3.941 23.779 1.00 22.91 93 TYR A O 1
ATOM 759 N N . SER A 1 94 ? -21.722 -6.119 23.149 1.00 23.61 94 SER A N 1
ATOM 760 C CA . SER A 1 94 ? -20.352 -6.002 22.648 1.00 24.58 94 SER A CA 1
ATOM 761 C C . SER A 1 94 ? -20.178 -5.082 21.433 1.00 24.91 94 SER A C 1
ATOM 762 O O . SER A 1 94 ? -19.029 -4.764 21.097 1.00 27.17 94 SER A O 1
ATOM 765 N N . GLN A 1 95 ? -21.257 -4.658 20.751 1.00 23.21 95 GLN A N 1
ATOM 766 C CA . GLN A 1 95 ? -21.163 -3.625 19.724 1.00 22.07 95 GLN A CA 1
ATOM 767 C C . GLN A 1 95 ? -21.177 -2.210 20.284 1.00 22.34 95 GLN A C 1
ATOM 768 O O . GLN A 1 95 ? -20.874 -1.275 19.541 1.00 22.32 95 GLN A O 1
ATOM 774 N N . LEU A 1 96 ? -21.533 -2.024 21.554 1.00 22.37 96 LEU A N 1
ATOM 775 C CA . LEU A 1 96 ? -21.722 -0.706 22.167 1.00 22.36 96 LEU A CA 1
ATOM 776 C C . LEU A 1 96 ? -20.738 -0.420 23.293 1.00 24.30 96 LEU A C 1
ATOM 777 O O . LEU A 1 96 ? -20.488 0.754 23.610 1.00 24.86 96 LEU A O 1
ATOM 782 N N . VAL A 1 97 ? -20.246 -1.463 23.961 1.00 25.73 97 VAL A N 1
ATOM 783 C CA . VAL A 1 97 ? -19.300 -1.318 25.052 1.00 26.84 97 VAL A CA 1
ATOM 784 C C . VAL A 1 97 ? -18.219 -2.391 24.861 1.00 29.18 97 VAL A C 1
ATOM 785 O O . VAL A 1 97 ? -18.437 -3.570 25.181 1.00 32.52 97 VAL A O 1
ATOM 789 N N . PRO A 1 98 ? -17.049 -2.002 24.312 1.00 28.14 98 PRO A N 1
ATOM 790 C CA . PRO A 1 98 ? -16.775 -0.655 23.793 1.00 26.93 98 PRO A CA 1
ATOM 791 C C . PRO A 1 98 ? -17.411 -0.492 22.436 1.00 24.58 98 PRO A C 1
ATOM 792 O O . PRO A 1 98 ? -17.845 -1.473 21.811 1.00 25.60 98 PRO A O 1
ATOM 796 N N . TRP A 1 99 ? -17.506 0.744 21.986 1.00 22.30 99 TRP A N 1
ATOM 797 C CA . TRP A 1 99 ? -18.213 0.989 20.744 1.00 21.18 99 TRP A CA 1
ATOM 798 C C . TRP A 1 99 ? -17.479 0.389 19.546 1.00 21.24 99 TRP A C 1
ATOM 799 O O . TRP A 1 99 ? -16.241 0.460 19.439 1.00 23.48 99 TRP A O 1
ATOM 810 N N A CYS A 1 100 ? -18.259 -0.197 18.630 0.45 21.84 100 CYS A N 1
ATOM 811 N N B CYS A 1 100 ? -18.260 -0.123 18.610 0.55 21.24 100 CYS A N 1
ATOM 812 C CA A CYS A 1 100 ? -17.852 -0.468 17.251 0.45 22.82 100 CYS A CA 1
ATOM 813 C CA B CYS A 1 100 ? -17.801 -0.460 17.273 0.55 21.74 100 CYS A CA 1
ATOM 814 C C A CYS A 1 100 ? -18.488 0.585 16.355 0.45 22.56 100 CYS A C 1
ATOM 815 C C B CYS A 1 100 ? -18.489 0.488 16.300 0.55 22.06 100 CYS A C 1
ATOM 816 O O A CYS A 1 100 ? -19.675 0.900 16.506 0.45 23.07 100 CYS A O 1
ATOM 817 O O B CYS A 1 100 ? -19.712 0.661 16.370 0.55 22.79 100 CYS A O 1
ATOM 822 N N . PHE A 1 101 ? -17.708 1.117 15.417 1.00 22.81 101 PHE A N 1
ATOM 823 C CA . PHE A 1 101 ? -18.221 2.079 14.427 1.00 22.36 101 PHE A CA 1
ATOM 824 C C . PHE A 1 101 ? -17.983 1.659 12.987 1.00 25.35 101 PHE A C 1
ATOM 825 O O . PHE A 1 101 ? -16.830 1.341 12.613 1.00 27.59 101 PHE A O 1
ATOM 833 N N . PRO A 1 102 ? -19.054 1.616 12.185 1.00 26.74 102 PRO A N 1
ATOM 834 C CA . PRO A 1 102 ? -20.471 1.737 12.555 1.00 27.05 102 PRO A CA 1
ATOM 835 C C . PRO A 1 102 ? -20.918 0.495 13.323 1.00 25.26 102 PRO A C 1
ATOM 836 O O . PRO A 1 102 ? -20.444 -0.600 13.005 1.00 26.58 102 PRO A O 1
ATOM 840 N N . PRO A 1 103 ? -21.793 0.642 14.307 1.00 25.19 103 PRO A N 1
ATOM 841 C CA . PRO A 1 103 ? -22.294 -0.534 15.030 1.00 25.03 103 PRO A CA 1
ATOM 842 C C . PRO A 1 103 ? -23.232 -1.380 14.173 1.00 25.27 103 PRO A C 1
ATOM 843 O O . PRO A 1 103 ? -23.867 -0.904 13.225 1.00 27.71 103 PRO A O 1
ATOM 847 N N A SER A 1 104 ? -23.312 -2.652 14.504 0.58 24.20 104 SER A N 1
ATOM 848 N N B SER A 1 104 ? -23.350 -2.647 14.561 0.42 25.05 104 SER A N 1
ATOM 849 C CA A SER A 1 104 ? -24.310 -3.505 13.871 0.58 25.48 104 SER A CA 1
ATOM 850 C CA B SER A 1 104 ? -24.243 -3.619 13.927 0.42 25.87 104 SER A CA 1
ATOM 851 C C A SER A 1 104 ? -25.535 -3.678 14.761 0.58 25.37 104 SER A C 1
ATOM 852 C C B SER A 1 104 ? -25.493 -3.845 14.776 0.42 25.10 104 SER A C 1
ATOM 853 O O A SER A 1 104 ? -25.495 -3.494 15.979 0.58 25.87 104 SER A O 1
ATOM 854 O O B SER A 1 104 ? -25.423 -3.864 16.008 0.42 24.67 104 SER A O 1
ATOM 859 N N . ARG A 1 105 ? -26.634 -4.025 14.120 1.00 24.25 105 ARG A N 1
ATOM 860 C CA . ARG A 1 105 ? -27.852 -4.449 14.807 1.00 25.28 105 ARG A CA 1
ATOM 861 C C . ARG A 1 105 ? -28.119 -5.919 14.494 1.00 25.84 105 ARG A C 1
ATOM 862 O O . ARG A 1 105 ? -27.932 -6.366 13.357 1.00 25.60 105 ARG A O 1
ATOM 870 N N . GLU A 1 106 ? -28.477 -6.688 15.518 1.00 26.29 106 GLU A N 1
ATOM 871 C CA . GLU A 1 106 ? -28.673 -8.130 15.351 1.00 26.76 106 GLU A CA 1
ATOM 872 C C . GLU A 1 106 ? -29.958 -8.440 14.580 1.00 26.44 106 GLU A C 1
ATOM 873 O O . GLU A 1 106 ? -30.002 -9.393 13.794 1.00 25.49 106 GLU A O 1
ATOM 879 N N A MET A 1 107 ? -30.997 -7.624 14.771 0.70 24.71 107 MET A N 1
ATOM 880 N N B MET A 1 107 ? -31.021 -7.684 14.816 0.30 26.15 107 MET A N 1
ATOM 881 C CA A MET A 1 107 ? -32.338 -7.956 14.289 0.70 25.07 107 MET A CA 1
ATOM 882 C CA B MET A 1 107 ? -32.260 -7.913 14.082 0.30 26.19 107 MET A CA 1
ATOM 883 C C A MET A 1 107 ? -33.180 -6.696 14.316 0.70 23.67 107 MET A C 1
ATOM 884 C C B MET A 1 107 ? -33.151 -6.701 14.265 0.30 24.71 107 MET A C 1
ATOM 885 O O A MET A 1 107 ? -32.958 -5.809 15.148 0.70 22.11 107 MET A O 1
ATOM 886 O O B MET A 1 107 ? -32.920 -5.851 15.130 0.30 24.37 107 MET A O 1
ATOM 895 N N . GLN A 1 108 ? -34.183 -6.640 13.435 1.00 23.29 108 GLN A N 1
ATOM 896 C CA . GLN A 1 108 ? -35.125 -5.521 13.461 1.00 22.89 108 GLN A CA 1
ATOM 897 C C . GLN A 1 108 ? -36.516 -6.029 13.124 1.00 22.58 108 GLN A C 1
ATOM 898 O O . GLN A 1 108 ? -36.712 -6.630 12.059 1.00 24.40 108 GLN A O 1
ATOM 904 N N . PHE A 1 109 ? -37.470 -5.801 14.036 1.00 18.59 109 PHE A N 1
ATOM 905 C CA . PHE A 1 109 ? -38.881 -5.971 13.754 1.00 16.15 109 PHE A CA 1
ATOM 906 C C . PHE A 1 109 ? -39.520 -4.610 13.522 1.00 15.28 109 PHE A C 1
ATOM 907 O O . PHE A 1 109 ? -39.330 -3.683 14.330 1.00 15.83 109 PHE A O 1
ATOM 915 N N . GLY A 1 110 ? -40.368 -4.520 12.482 1.00 16.09 110 GLY A N 1
ATOM 916 C CA . GLY A 1 110 ? -41.294 -3.402 12.358 1.00 16.96 110 GLY A CA 1
ATOM 917 C C . GLY A 1 110 ? -42.381 -3.706 11.355 1.00 15.85 110 GLY A C 1
ATOM 918 O O . GLY A 1 110 ? -42.277 -4.633 10.553 1.00 16.30 110 GLY A O 1
ATOM 919 N N . GLU A 1 111 ? -43.411 -2.865 11.351 1.00 15.47 111 GLU A N 1
ATOM 920 C CA . GLU A 1 111 ? -44.570 -3.141 10.504 1.00 15.61 111 GLU A CA 1
ATOM 921 C C . GLU A 1 111 ? -44.264 -3.012 9.009 1.00 17.33 111 GLU A C 1
ATOM 922 O O . GLU A 1 111 ? -44.928 -3.670 8.194 1.00 18.61 111 GLU A O 1
ATOM 928 N N . TRP A 1 112 ? -43.281 -2.189 8.626 1.00 18.45 112 TRP A N 1
ATOM 929 C CA . TRP A 1 112 ? -42.933 -2.107 7.223 1.00 19.98 112 TRP A CA 1
ATOM 930 C C . TRP A 1 112 ? -42.365 -3.421 6.699 1.00 22.17 112 TRP A C 1
ATOM 931 O O . TRP A 1 112 ? -42.240 -3.584 5.485 1.00 25.39 112 TRP A O 1
ATOM 942 N N . LEU A 1 113 ? -42.032 -4.362 7.572 1.00 22.43 113 LEU A N 1
ATOM 943 C CA . LEU A 1 113 ? -41.476 -5.643 7.178 1.00 22.95 113 LEU A CA 1
ATOM 944 C C . LEU A 1 113 ? -42.488 -6.766 7.341 1.00 23.28 113 LEU A C 1
ATOM 945 O O . LEU A 1 113 ? -42.121 -7.933 7.171 1.00 24.76 113 LEU A O 1
ATOM 950 N N . ARG A 1 114 ? -43.760 -6.445 7.649 1.00 22.84 114 ARG A N 1
ATOM 951 C CA . ARG A 1 114 ? -44.755 -7.478 7.948 1.00 23.26 114 ARG A CA 1
ATOM 952 C C . ARG A 1 114 ? -44.858 -8.527 6.854 1.00 24.95 114 ARG A C 1
ATOM 953 O O . ARG A 1 114 ? -44.911 -9.727 7.144 1.00 25.89 114 ARG A O 1
ATOM 961 N N . GLU A 1 115 ? -44.909 -8.102 5.586 1.00 27.51 115 GLU A N 1
ATOM 962 C CA . GLU A 1 115 ? -45.116 -9.066 4.496 1.00 32.11 115 GLU A CA 1
ATOM 963 C C . GLU A 1 115 ? -43.973 -10.073 4.421 1.00 30.78 115 GLU A C 1
ATOM 964 O O . GLU A 1 115 ? -44.198 -11.266 4.166 1.00 32.86 115 GLU A O 1
ATOM 970 N N . ASP A 1 116 ? -42.738 -9.611 4.637 1.00 29.30 116 ASP A N 1
ATOM 971 C CA . ASP A 1 116 ? -41.591 -10.511 4.629 1.00 28.45 116 ASP A CA 1
ATOM 972 C C . ASP A 1 116 ? -41.568 -11.356 5.881 1.00 28.47 116 ASP A C 1
ATOM 973 O O . ASP A 1 116 ? -41.363 -12.572 5.812 1.00 29.23 116 ASP A O 1
ATOM 978 N N . ILE A 1 117 ? -41.782 -10.722 7.045 1.00 27.87 117 ILE A N 1
ATOM 979 C CA . ILE A 1 117 ? -41.658 -11.421 8.313 1.00 29.02 117 ILE A CA 1
ATOM 980 C C . ILE A 1 117 ? -42.705 -12.516 8.386 1.00 33.01 117 ILE A C 1
ATOM 981 O O . ILE A 1 117 ? -42.449 -13.598 8.924 1.00 33.27 117 ILE A O 1
ATOM 986 N N A CYS A 1 118 ? -43.897 -12.256 7.832 0.56 34.25 118 CYS A N 1
ATOM 987 N N B CYS A 1 118 ? -43.887 -12.282 7.810 0.44 34.58 118 CYS A N 1
ATOM 988 C CA A CYS A 1 118 ? -44.943 -13.272 7.791 0.56 36.36 118 CYS A CA 1
ATOM 989 C CA B CYS A 1 118 ? -44.931 -13.298 7.860 0.44 36.73 118 CYS A CA 1
ATOM 990 C C A CYS A 1 118 ? -44.447 -14.544 7.130 0.56 38.00 118 CYS A C 1
ATOM 991 C C B CYS A 1 118 ? -44.667 -14.475 6.927 0.44 38.35 118 CYS A C 1
ATOM 992 O O A CYS A 1 118 ? -44.792 -15.649 7.560 0.56 38.39 118 CYS A O 1
ATOM 993 O O B CYS A 1 118 ? -45.426 -15.444 6.968 0.44 39.16 118 CYS A O 1
ATOM 998 N N . GLN A 1 119 ? -43.634 -14.409 6.086 1.00 38.91 119 GLN A N 1
ATOM 999 C CA . GLN A 1 119 ? -43.143 -15.553 5.320 1.00 40.84 119 GLN A CA 1
ATOM 1000 C C . GLN A 1 119 ? -41.830 -16.108 5.863 1.00 39.96 119 GLN A C 1
ATOM 1001 O O . GLN A 1 119 ? -41.187 -16.925 5.190 1.00 40.38 119 GLN A O 1
ATOM 1007 N N . GLY A 1 120 ? -41.400 -15.680 7.049 1.00 39.08 120 GLY A N 1
ATOM 1008 C CA . GLY A 1 120 ? -40.149 -16.184 7.589 1.00 38.24 120 GLY A CA 1
ATOM 1009 C C . GLY A 1 120 ? -38.898 -15.530 7.033 1.00 37.69 120 GLY A C 1
ATOM 1010 O O . GLY A 1 120 ? -37.793 -16.039 7.267 1.00 38.39 120 GLY A O 1
ATOM 1011 N N . ILE A 1 121 ? -39.032 -14.420 6.312 1.00 36.06 121 ILE A N 1
ATOM 1012 C CA . ILE A 1 121 ? -37.891 -13.695 5.758 1.00 34.72 121 ILE A CA 1
ATOM 1013 C C . ILE A 1 121 ? -37.511 -12.596 6.749 1.00 33.94 121 ILE A C 1
ATOM 1014 O O . ILE A 1 121 ? -38.296 -11.669 6.984 1.00 33.30 121 ILE A O 1
ATOM 1019 N N . TYR A 1 122 ? -36.300 -12.686 7.320 1.00 34.55 122 TYR A N 1
ATOM 1020 C CA . TYR A 1 122 ? -35.821 -11.741 8.329 1.00 34.07 122 TYR A CA 1
ATOM 1021 C C . TYR A 1 122 ? -34.524 -11.072 7.874 1.00 31.61 122 TYR A C 1
ATOM 1022 O O . TYR A 1 122 ? -33.636 -11.730 7.328 1.00 31.99 122 TYR A O 1
ATOM 1031 N N . GLU A 1 123 ? -34.392 -9.770 8.127 1.00 31.43 123 GLU A N 1
ATOM 1032 C CA . GLU A 1 123 ? -33.150 -9.079 7.789 1.00 30.82 123 GLU A CA 1
ATOM 1033 C C . GLU A 1 123 ? -32.022 -9.675 8.624 1.00 30.18 123 GLU A C 1
ATOM 1034 O O . GLU A 1 123 ? -32.201 -9.928 9.817 1.00 30.92 123 GLU A O 1
ATOM 1040 N N . PRO A 1 124 ? -30.862 -9.922 8.046 1.00 30.19 124 PRO A N 1
ATOM 1041 C CA . PRO A 1 124 ? -29.744 -10.438 8.851 1.00 29.30 124 PRO A CA 1
ATOM 1042 C C . PRO A 1 124 ? -29.165 -9.328 9.709 1.00 27.19 124 PRO A C 1
ATOM 1043 O O . PRO A 1 124 ? -29.463 -8.147 9.526 1.00 27.17 124 PRO A O 1
ATOM 1047 N N . ALA A 1 125 ? -28.323 -9.714 10.665 1.00 27.02 125 ALA A N 1
ATOM 1048 C CA . ALA A 1 125 ? -27.513 -8.712 11.344 1.00 27.40 125 ALA A CA 1
ATOM 1049 C C . ALA A 1 125 ? -26.724 -7.912 10.314 1.00 27.51 125 ALA A C 1
ATOM 1050 O O . ALA A 1 125 ? -26.273 -8.450 9.298 1.00 28.32 125 ALA A O 1
ATOM 1052 N N . GLN A 1 126 ? -26.584 -6.612 10.566 1.00 26.63 126 GLN A N 1
ATOM 1053 C CA . GLN A 1 126 ? -25.970 -5.729 9.590 1.00 25.38 126 GLN A CA 1
ATOM 1054 C C . GLN A 1 126 ? -25.576 -4.409 10.235 1.00 23.33 126 GLN A C 1
ATOM 1055 O O . GLN A 1 126 ? -26.172 -3.967 11.227 1.00 22.61 126 GLN A O 1
ATOM 1061 N N . GLN A 1 127 ? -24.592 -3.762 9.628 1.00 23.73 127 GLN A N 1
ATOM 1062 C CA . GLN A 1 127 ? -24.147 -2.461 10.116 1.00 24.33 127 GLN A CA 1
ATOM 1063 C C . GLN A 1 127 ? -25.213 -1.391 9.913 1.00 22.39 127 GLN A C 1
ATOM 1064 O O . GLN A 1 127 ? -25.944 -1.401 8.917 1.00 23.57 127 GLN A O 1
ATOM 1070 N N . ASP A 1 128 ? -25.317 -0.463 10.873 1.00 19.08 128 ASP A N 1
ATOM 1071 C CA . ASP A 1 128 ? -26.333 0.589 10.743 1.00 18.32 128 ASP A CA 1
ATOM 1072 C C . ASP A 1 128 ? -25.874 1.798 11.547 1.00 15.93 128 ASP A C 1
ATOM 1073 O O . ASP A 1 128 ? -25.910 1.758 12.778 1.00 14.81 128 ASP A O 1
ATOM 1078 N N . TRP A 1 129 ? -25.448 2.872 10.855 1.00 14.52 129 TRP A N 1
ATOM 1079 C CA . TRP A 1 129 ? -25.073 4.108 11.530 1.00 13.91 129 TRP A CA 1
ATOM 1080 C C . TRP A 1 129 ? -26.191 4.665 12.407 1.00 12.96 129 TRP A C 1
ATOM 1081 O O . TRP A 1 129 ? -25.906 5.352 13.396 1.00 13.54 129 TRP A O 1
ATOM 1092 N N . ASP A 1 130 ? -27.459 4.365 12.092 1.00 12.88 130 ASP A N 1
ATOM 1093 C CA . ASP A 1 130 ? -28.540 4.890 12.927 1.00 13.07 130 ASP A CA 1
ATOM 1094 C C . ASP A 1 130 ? -28.436 4.378 14.357 1.00 12.62 130 ASP A C 1
ATOM 1095 O O . ASP A 1 130 ? -28.980 5.033 15.261 1.00 13.20 130 ASP A O 1
ATOM 1100 N N . MET A 1 131 ? -27.752 3.236 14.612 1.00 13.63 131 MET A N 1
ATOM 1101 C CA A MET A 1 131 ? -27.584 2.794 15.999 0.46 13.98 131 MET A CA 1
ATOM 1102 C CA B MET A 1 131 ? -27.573 2.788 15.995 0.20 14.22 131 MET A CA 1
ATOM 1103 C CA C MET A 1 131 ? -27.574 2.790 15.998 0.34 14.17 131 MET A CA 1
ATOM 1104 C C . MET A 1 131 ? -26.853 3.831 16.851 1.00 13.46 131 MET A C 1
ATOM 1105 O O . MET A 1 131 ? -27.122 3.951 18.044 1.00 14.11 131 MET A O 1
ATOM 1118 N N . VAL A 1 132 ? -25.923 4.594 16.269 1.00 13.60 132 VAL A N 1
ATOM 1119 C CA . VAL A 1 132 ? -25.283 5.652 17.049 1.00 14.62 132 VAL A CA 1
ATOM 1120 C C . VAL A 1 132 ? -26.322 6.676 17.492 1.00 13.45 132 VAL A C 1
ATOM 1121 O O . VAL A 1 132 ? -26.319 7.121 18.647 1.00 13.74 132 VAL A O 1
ATOM 1125 N N . LEU A 1 133 ? -27.243 7.045 16.589 1.00 13.28 133 LEU A N 1
ATOM 1126 C CA . LEU A 1 133 ? -28.278 8.023 16.935 1.00 13.11 133 LEU A CA 1
ATOM 1127 C C . LEU A 1 133 ? -29.245 7.438 17.953 1.00 11.92 133 LEU A C 1
ATOM 1128 O O . LEU A 1 133 ? -29.703 8.144 18.850 1.00 13.35 133 LEU A O 1
ATOM 1133 N N . LEU A 1 134 ? -29.574 6.150 17.816 1.00 12.03 134 LEU A N 1
ATOM 1134 C CA . LEU A 1 134 ? -30.515 5.497 18.727 1.00 12.15 134 LEU A CA 1
ATOM 1135 C C . LEU A 1 134 ? -29.969 5.501 20.158 1.00 12.84 134 LEU A C 1
ATOM 1136 O O . LEU A 1 134 ? -30.652 5.955 21.091 1.00 13.32 134 LEU A O 1
ATOM 1141 N N . ILE A 1 135 ? -28.710 5.065 20.339 1.00 12.92 135 ILE A N 1
ATOM 1142 C CA . ILE A 1 135 ? -28.120 5.040 21.680 1.00 13.62 135 ILE A CA 1
ATOM 1143 C C . ILE A 1 135 ? -27.947 6.453 22.222 1.00 14.49 135 ILE A C 1
ATOM 1144 O O . ILE A 1 135 ? -28.158 6.718 23.426 1.00 14.95 135 ILE A O 1
ATOM 1149 N N . THR A 1 136 ? -27.546 7.385 21.356 1.00 13.97 136 THR A N 1
ATOM 1150 C CA . THR A 1 136 ? -27.438 8.769 21.817 1.00 13.82 136 THR A CA 1
ATOM 1151 C C . THR A 1 136 ? -28.780 9.283 22.356 1.00 14.41 136 THR A C 1
ATOM 1152 O O . THR A 1 136 ? -28.836 9.890 23.445 1.00 16.26 136 THR A O 1
ATOM 1156 N N . GLN A 1 137 ? -29.883 9.002 21.651 1.00 13.19 137 GLN A N 1
ATOM 1157 C CA . GLN A 1 137 ? -31.197 9.461 22.131 1.00 13.22 137 GLN A CA 1
ATOM 1158 C C . GLN A 1 137 ? -31.611 8.744 23.409 1.00 13.25 137 GLN A C 1
ATOM 1159 O O . GLN A 1 137 ? -32.187 9.351 24.319 1.00 16.23 137 GLN A O 1
ATOM 1165 N N . ILE A 1 138 ? -31.317 7.452 23.494 1.00 13.42 138 ILE A N 1
ATOM 1166 C CA . ILE A 1 138 ? -31.663 6.688 24.695 1.00 14.34 138 ILE A CA 1
ATOM 1167 C C . ILE A 1 138 ? -30.898 7.193 25.929 1.00 15.98 138 ILE A C 1
ATOM 1168 O O . ILE A 1 138 ? -31.433 7.233 27.040 1.00 16.85 138 ILE A O 1
ATOM 1173 N N . LEU A 1 139 ? -29.639 7.613 25.760 1.00 16.66 139 LEU A N 1
ATOM 1174 C CA . LEU A 1 139 ? -28.892 8.161 26.893 1.00 18.57 139 LEU A CA 1
ATOM 1175 C C . LEU A 1 139 ? -29.531 9.431 27.430 1.00 21.43 139 LEU A C 1
ATOM 1176 O O . LEU A 1 139 ? -29.349 9.776 28.619 1.00 24.61 139 LEU A O 1
ATOM 1181 N N . GLU A 1 140 ? -30.255 10.156 26.582 1.00 20.36 140 GLU A N 1
ATOM 1182 C CA . GLU A 1 140 ? -30.896 11.356 27.097 1.00 22.42 140 GLU A CA 1
ATOM 1183 C C . GLU A 1 140 ? -32.296 11.085 27.624 1.00 18.99 140 GLU A C 1
ATOM 1184 O O . GLU A 1 140 ? -32.658 11.577 28.706 1.00 21.50 140 GLU A O 1
ATOM 1190 N N . THR A 1 141 ? -33.081 10.285 26.897 1.00 17.78 141 THR A N 1
ATOM 1191 C CA . THR A 1 141 ? -34.499 10.087 27.205 1.00 17.28 141 THR A CA 1
ATOM 1192 C C . THR A 1 141 ? -34.902 8.644 26.948 1.00 14.76 141 THR A C 1
ATOM 1193 O O . THR A 1 141 ? -35.139 8.270 25.793 1.00 15.86 141 THR A O 1
ATOM 1197 N N . SER A 1 142 ? -35.063 7.868 28.009 1.00 14.76 142 SER A N 1
ATOM 1198 C CA . SER A 1 142 ? -35.515 6.488 27.869 1.00 14.01 142 SER A CA 1
ATOM 1199 C C . SER A 1 142 ? -35.969 5.984 29.222 1.00 14.58 142 SER A C 1
ATOM 1200 O O . SER A 1 142 ? -35.715 6.617 30.246 1.00 15.96 142 SER A O 1
ATOM 1203 N N . ILE A 1 143 ? -36.658 4.838 29.195 1.00 14.85 143 ILE A N 1
ATOM 1204 C CA . ILE A 1 143 ? -37.136 4.153 30.397 1.00 15.54 143 ILE A CA 1
ATOM 1205 C C . ILE A 1 143 ? -36.670 2.700 30.344 1.00 15.77 143 ILE A C 1
ATOM 1206 O O . ILE A 1 143 ? -36.923 2.005 29.351 1.00 15.73 143 ILE A O 1
ATOM 1211 N N . PRO A 1 144 ? -35.956 2.203 31.355 1.00 15.85 144 PRO A N 1
ATOM 1212 C CA . PRO A 1 144 ? -35.567 0.786 31.364 1.00 17.88 144 PRO A CA 1
ATOM 1213 C C . PRO A 1 144 ? -36.750 -0.074 31.777 1.00 18.62 144 PRO A C 1
ATOM 1214 O O . PRO A 1 144 ? -37.189 -0.049 32.932 1.00 22.88 144 PRO A O 1
ATOM 1218 N N . LEU A 1 145 ? -37.251 -0.856 30.841 1.00 17.44 145 LEU A N 1
ATOM 1219 C CA . LEU A 1 145 ? -38.306 -1.814 31.176 1.00 17.49 145 LEU A CA 1
ATOM 1220 C C . LEU A 1 145 ? -37.713 -3.050 31.850 1.00 19.66 145 LEU A C 1
ATOM 1221 O O . LEU A 1 145 ? -38.369 -3.666 32.686 1.00 21.62 145 LEU A O 1
ATOM 1226 N N . LYS A 1 146 ? -36.476 -3.399 31.512 1.00 20.86 146 LYS A N 1
ATOM 1227 C CA . LYS A 1 146 ? -35.725 -4.487 32.128 1.00 22.23 146 LYS A CA 1
ATOM 1228 C C . LYS A 1 146 ? -34.276 -4.030 32.152 1.00 21.15 146 LYS A C 1
ATOM 1229 O O . LYS A 1 146 ? -33.816 -3.388 31.194 1.00 22.26 146 LYS A O 1
ATOM 1235 N N . GLY A 1 147 ? -33.557 -4.357 33.229 1.00 22.55 147 GLY A N 1
ATOM 1236 C CA . GLY A 1 147 ? -32.174 -3.978 33.259 1.00 22.41 147 GLY A CA 1
ATOM 1237 C C . GLY A 1 147 ? -31.953 -2.556 33.752 1.00 22.69 147 GLY A C 1
ATOM 1238 O O . GLY A 1 147 ? -32.839 -1.908 34.314 1.00 24.10 147 GLY A O 1
ATOM 1239 N N . GLU A 1 148 ? -30.713 -2.089 33.582 1.00 22.30 148 GLU A N 1
ATOM 1240 C CA . GLU A 1 148 ? -30.291 -0.828 34.171 1.00 23.99 148 GLU A CA 1
ATOM 1241 C C . GLU A 1 148 ? -30.672 0.380 33.308 1.00 22.76 148 GLU A C 1
ATOM 1242 O O . GLU A 1 148 ? -30.819 0.309 32.072 1.00 22.18 148 GLU A O 1
ATOM 1248 N N . ARG A 1 149 ? -30.777 1.526 33.979 1.00 22.07 149 ARG A N 1
ATOM 1249 C CA . ARG A 1 149 ? -30.929 2.789 33.254 1.00 22.54 149 ARG A CA 1
ATOM 1250 C C . ARG A 1 149 ? -29.792 2.981 32.248 1.00 22.06 149 ARG A C 1
ATOM 1251 O O . ARG A 1 149 ? -28.662 2.556 32.462 1.00 21.47 149 ARG A O 1
ATOM 1259 N N . ALA A 1 150 ? -30.112 3.631 31.120 1.00 20.60 150 ALA A N 1
ATOM 1260 C CA . ALA A 1 150 ? -29.162 3.715 30.004 1.00 21.14 150 ALA A CA 1
ATOM 1261 C C . ALA A 1 150 ? -27.824 4.297 30.414 1.00 23.36 150 ALA A C 1
ATOM 1262 O O . ALA A 1 150 ? -26.772 3.815 29.962 1.00 23.62 150 ALA A O 1
ATOM 1264 N N . GLU A 1 151 ? -27.828 5.319 31.274 1.00 24.38 151 GLU A N 1
ATOM 1265 C CA . GLU A 1 151 ? -26.561 5.964 31.595 1.00 26.36 151 GLU A CA 1
ATOM 1266 C C . GLU A 1 151 ? -25.657 5.087 32.460 1.00 25.61 151 GLU A C 1
ATOM 1267 O O . GLU A 1 151 ? -24.464 5.407 32.580 1.00 27.22 151 GLU A O 1
ATOM 1273 N N . ARG A 1 152 ? -26.173 3.980 33.017 1.00 24.81 152 ARG A N 1
ATOM 1274 C CA . ARG A 1 152 ? -25.337 3.003 33.730 1.00 25.36 152 ARG A CA 1
ATOM 1275 C C . ARG A 1 152 ? -24.899 1.851 32.846 1.00 25.77 152 ARG A C 1
ATOM 1276 O O . ARG A 1 152 ? -24.081 1.023 33.288 1.00 29.88 152 ARG A O 1
ATOM 1284 N N . LEU A 1 153 ? -25.411 1.784 31.611 1.00 23.43 153 LEU A N 1
ATOM 1285 C CA . LEU A 1 153 ? -25.150 0.677 30.711 1.00 22.82 153 LEU A CA 1
ATOM 1286 C C . LEU A 1 153 ? -24.306 1.090 29.514 1.00 23.10 153 LEU A C 1
ATOM 1287 O O . LEU A 1 153 ? -23.312 0.432 29.204 1.00 25.33 153 LEU A O 1
ATOM 1292 N N . PHE A 1 154 ? -24.667 2.174 28.840 1.00 21.94 154 PHE A N 1
ATOM 1293 C CA . PHE A 1 154 ? -24.008 2.595 27.613 1.00 21.17 154 PHE A CA 1
ATOM 1294 C C . PHE A 1 154 ? -23.104 3.789 27.898 1.00 21.19 154 PHE A C 1
ATOM 1295 O O . PHE A 1 154 ? -23.214 4.439 28.929 1.00 22.85 154 PHE A O 1
ATOM 1303 N N . THR A 1 155 ? -22.214 4.083 26.960 1.00 21.68 155 THR A N 1
ATOM 1304 C CA . THR A 1 155 ? -21.406 5.309 27.022 1.00 22.03 155 THR A CA 1
ATOM 1305 C C . THR A 1 155 ? -21.641 6.171 25.786 1.00 19.82 155 THR A C 1
ATOM 1306 O O . THR A 1 155 ? -21.981 5.653 24.719 1.00 18.47 155 THR A O 1
ATOM 1310 N N . PRO A 1 156 ? -21.518 7.495 25.913 1.00 19.80 156 PRO A N 1
ATOM 1311 C CA . PRO A 1 156 ? -21.659 8.371 24.747 1.00 18.89 156 PRO A CA 1
ATOM 1312 C C . PRO A 1 156 ? -20.645 8.018 23.685 1.00 18.27 156 PRO A C 1
ATOM 1313 O O . PRO A 1 156 ? -19.486 7.704 23.993 1.00 19.81 156 PRO A O 1
ATOM 1317 N N . ALA A 1 157 ? -21.083 8.141 22.414 1.00 17.92 157 ALA A N 1
ATOM 1318 C CA . ALA A 1 157 ? -20.160 8.065 21.298 1.00 16.40 157 ALA A CA 1
ATOM 1319 C C . ALA A 1 157 ? -19.313 9.349 21.237 1.00 16.64 157 ALA A C 1
ATOM 1320 O O . ALA A 1 157 ? -19.745 10.412 21.679 1.00 17.96 157 ALA A O 1
ATOM 1322 N N . PRO A 1 158 ? -18.122 9.301 20.655 1.00 17.38 158 PRO A N 1
ATOM 1323 C CA . PRO A 1 158 ? -17.395 10.568 20.410 1.00 18.17 158 PRO A CA 1
ATOM 1324 C C . PRO A 1 158 ? -18.190 11.451 19.458 1.00 16.27 158 PRO A C 1
ATOM 1325 O O . PRO A 1 158 ? -18.899 10.963 18.575 1.00 15.63 158 PRO A O 1
ATOM 1329 N N . ALA A 1 159 ? -18.079 12.775 19.658 1.00 16.82 159 ALA A N 1
ATOM 1330 C CA . ALA A 1 159 ? -18.730 13.718 18.743 1.00 16.52 159 ALA A CA 1
ATOM 1331 C C . ALA A 1 159 ? -18.391 13.408 17.292 1.00 16.18 159 ALA A C 1
ATOM 1332 O O . ALA A 1 159 ? -19.239 13.574 16.401 1.00 15.82 159 ALA A O 1
ATOM 1334 N N . ALA A 1 160 ? -17.148 12.993 17.018 1.00 17.05 160 ALA A N 1
ATOM 1335 C CA . ALA A 1 160 ? -16.734 12.739 15.639 1.00 17.07 160 ALA A CA 1
ATOM 1336 C C . ALA A 1 160 ? -17.584 11.655 14.991 1.00 16.70 160 ALA A C 1
ATOM 1337 O O . ALA A 1 160 ? -17.867 11.717 13.783 1.00 16.68 160 ALA A O 1
ATOM 1339 N N . GLN A 1 161 ? -18.004 10.656 15.776 1.00 15.60 161 GLN A N 1
ATOM 1340 C CA . GLN A 1 161 ? -18.836 9.584 15.244 1.00 14.02 161 GLN A CA 1
ATOM 1341 C C . GLN A 1 161 ? -20.305 9.994 15.200 1.00 12.33 161 GLN A C 1
ATOM 1342 O O . GLN A 1 161 ? -21.026 9.573 14.284 1.00 13.16 161 GLN A O 1
ATOM 1348 N N . LEU A 1 162 ? -20.775 10.773 16.177 1.00 13.60 162 LEU A N 1
ATOM 1349 C CA . LEU A 1 162 ? -22.145 11.296 16.102 1.00 14.04 162 LEU A CA 1
ATOM 1350 C C . LEU A 1 162 ? -22.336 12.164 14.862 1.00 13.35 162 LEU A C 1
ATOM 1351 O O . LEU A 1 162 ? -23.346 12.032 14.143 1.00 13.23 162 LEU A O 1
ATOM 1356 N N . LEU A 1 163 ? -21.318 12.965 14.513 1.00 13.44 163 LEU A N 1
ATOM 1357 C CA . LEU A 1 163 ? -21.355 13.769 13.280 1.00 13.67 163 LEU A CA 1
ATOM 1358 C C . LEU A 1 163 ? -21.516 12.871 12.048 1.00 12.81 163 LEU A C 1
ATOM 1359 O O . LEU A 1 163 ? -22.372 13.129 11.182 1.00 13.05 163 LEU A O 1
ATOM 1364 N N . LYS A 1 164 ? -20.691 11.805 11.947 1.00 12.72 164 LYS A N 1
ATOM 1365 C CA . LYS A 1 164 ? -20.800 10.918 10.793 1.00 13.56 164 LYS A CA 1
ATOM 1366 C C . LYS A 1 164 ? -22.167 10.265 10.724 1.00 12.61 164 LYS A C 1
ATOM 1367 O O . LYS A 1 164 ? -22.738 10.139 9.631 1.00 13.73 164 LYS A O 1
ATOM 1373 N N . ALA A 1 165 ? -22.732 9.868 11.883 1.00 11.71 165 ALA A N 1
ATOM 1374 C CA . ALA A 1 165 ? -24.037 9.200 11.900 1.00 11.55 165 ALA A CA 1
ATOM 1375 C C . ALA A 1 165 ? -25.135 10.143 11.439 1.00 10.70 165 ALA A C 1
ATOM 1376 O O . ALA A 1 165 ? -26.066 9.720 10.751 1.00 11.83 165 ALA A O 1
ATOM 1378 N N . LEU A 1 166 ? -25.075 11.413 11.837 1.00 11.18 166 LEU A N 1
ATOM 1379 C CA . LEU A 1 166 ? -26.104 12.380 11.422 1.00 11.32 166 LEU A CA 1
ATOM 1380 C C . LEU A 1 166 ? -25.993 12.697 9.934 1.00 11.77 166 LEU A C 1
ATOM 1381 O O . LEU A 1 166 ? -27.007 12.906 9.262 1.00 13.91 166 LEU A O 1
ATOM 1386 N N . ARG A 1 167 ? -24.763 12.741 9.385 1.00 11.86 167 ARG A N 1
ATOM 1387 C CA . ARG A 1 167 ? -24.640 13.104 7.979 1.00 13.34 167 ARG A CA 1
ATOM 1388 C C . ARG A 1 167 ? -24.792 11.933 7.028 1.00 13.38 167 ARG A C 1
ATOM 1389 O O . ARG A 1 167 ? -25.019 12.163 5.831 1.00 14.59 167 ARG A O 1
ATOM 1397 N N . TYR A 1 168 ? -24.678 10.696 7.523 1.00 13.20 168 TYR A N 1
ATOM 1398 C CA . TYR A 1 168 ? -24.777 9.543 6.632 1.00 13.84 168 TYR A CA 1
ATOM 1399 C C . TYR A 1 168 ? -26.087 9.498 5.847 1.00 12.91 168 TYR A C 1
ATOM 1400 O O . TYR A 1 168 ? -26.039 9.320 4.617 1.00 15.89 168 TYR A O 1
ATOM 1409 N N . PRO A 1 169 ? -27.266 9.673 6.452 1.00 12.99 169 PRO A N 1
ATOM 1410 C CA . PRO A 1 169 ? -28.487 9.604 5.655 1.00 13.89 169 PRO A CA 1
ATOM 1411 C C . PRO A 1 169 ? -28.592 10.772 4.713 1.00 16.33 169 PRO A C 1
ATOM 1412 O O . PRO A 1 169 ? -29.188 10.610 3.643 1.00 17.35 169 PRO A O 1
ATOM 1416 N N . LEU A 1 170 ? -28.087 11.943 5.149 1.00 18.62 170 LEU A N 1
ATOM 1417 C CA . LEU A 1 170 ? -28.140 13.179 4.367 1.00 19.63 170 LEU A CA 1
ATOM 1418 C C . LEU A 1 170 ? -27.393 12.988 3.076 1.00 19.31 170 LEU A C 1
ATOM 1419 O O . LEU A 1 170 ? -27.883 13.345 1.986 1.00 21.80 170 LEU A O 1
ATOM 1424 N N . ASP A 1 171 ? -26.185 12.429 3.169 1.00 20.38 171 ASP A N 1
ATOM 1425 C CA . ASP A 1 171 ? -25.393 12.179 1.963 1.00 22.39 171 ASP A CA 1
ATOM 1426 C C . ASP A 1 171 ? -26.065 11.138 1.073 1.00 22.29 171 ASP A C 1
ATOM 1427 O O . ASP A 1 171 ? -26.004 11.245 -0.146 1.00 23.46 171 ASP A O 1
ATOM 1432 N N . LEU A 1 172 ? -26.754 10.171 1.656 1.00 20.47 172 LEU A N 1
ATOM 1433 C CA . LEU A 1 172 ? -27.339 9.049 0.910 1.00 22.56 172 LEU A CA 1
ATOM 1434 C C . LEU A 1 172 ? -28.637 9.394 0.182 1.00 22.85 172 LEU A C 1
ATOM 1435 O O . LEU A 1 172 ? -28.902 8.805 -0.875 1.00 25.39 172 LEU A O 1
ATOM 1440 N N . TRP A 1 173 ? -29.437 10.346 0.673 1.00 21.16 173 TRP A N 1
ATOM 1441 C CA . TRP A 1 173 ? -30.611 10.792 -0.082 1.00 20.02 173 TRP A CA 1
ATOM 1442 C C . TRP A 1 173 ? -30.141 11.614 -1.271 1.00 21.07 173 TRP A C 1
ATOM 1443 O O . TRP A 1 173 ? -29.568 12.707 -1.094 1.00 21.82 173 TRP A O 1
ATOM 1454 N N . GLN A 1 174 ? -30.392 11.118 -2.477 1.00 19.35 174 GLN A N 1
ATOM 1455 C CA . GLN A 1 174 ? -29.982 11.874 -3.648 1.00 23.03 174 GLN A CA 1
ATOM 1456 C C . GLN A 1 174 ? -31.018 11.969 -4.784 1.00 23.76 174 GLN A C 1
ATOM 1457 O O . GLN A 1 174 ? -31.216 13.059 -5.357 1.00 26.15 174 GLN A O 1
ATOM 1463 N N . SER A 1 175 ? -31.652 10.851 -5.162 1.00 23.62 175 SER A N 1
ATOM 1464 C CA . SER A 1 175 ? -32.503 10.798 -6.355 1.00 23.95 175 SER A CA 1
ATOM 1465 C C . SER A 1 175 ? -33.988 10.767 -5.986 1.00 22.10 175 SER A C 1
ATOM 1466 O O . SER A 1 175 ? -34.368 10.555 -4.828 1.00 21.64 175 SER A O 1
ATOM 1469 N N . THR A 1 176 ? -34.844 10.929 -7.005 1.00 23.30 176 THR A N 1
ATOM 1470 C CA . THR A 1 176 ? -36.288 10.839 -6.778 1.00 23.42 176 THR A CA 1
ATOM 1471 C C . THR A 1 176 ? -36.668 9.509 -6.148 1.00 22.46 176 THR A C 1
ATOM 1472 O O . THR A 1 176 ? -37.457 9.453 -5.195 1.00 24.27 176 THR A O 1
ATOM 1476 N N . ALA A 1 177 ? -36.072 8.423 -6.630 1.00 23.63 177 ALA A N 1
ATOM 1477 C CA . ALA A 1 177 ? -36.417 7.123 -6.076 1.00 23.09 177 ALA A CA 1
ATOM 1478 C C . ALA A 1 177 ? -35.947 6.963 -4.631 1.00 23.17 177 ALA A C 1
ATOM 1479 O O . ALA A 1 177 ? -36.526 6.151 -3.886 1.00 24.67 177 ALA A O 1
ATOM 1481 N N . ASP A 1 178 ? -34.870 7.660 -4.235 1.00 23.12 178 ASP A N 1
ATOM 1482 C CA . ASP A 1 178 ? -34.386 7.574 -2.863 1.00 23.23 178 ASP A CA 1
ATOM 1483 C C . ASP A 1 178 ? -35.411 8.110 -1.870 1.00 23.15 178 ASP A C 1
ATOM 1484 O O . ASP A 1 178 ? -35.363 7.754 -0.682 1.00 24.49 178 ASP A O 1
ATOM 1489 N N . VAL A 1 179 ? -36.318 8.992 -2.304 1.00 23.29 179 VAL A N 1
ATOM 1490 C CA . VAL A 1 179 ? -37.236 9.648 -1.377 1.00 22.66 179 VAL A CA 1
ATOM 1491 C C . VAL A 1 179 ? -38.694 9.257 -1.618 1.00 23.48 179 VAL A C 1
ATOM 1492 O O . VAL A 1 179 ? -39.528 9.469 -0.724 1.00 22.61 179 VAL A O 1
ATOM 1496 N N . GLN A 1 180 ? -39.025 8.706 -2.785 1.00 24.32 180 GLN A N 1
ATOM 1497 C CA . GLN A 1 180 ? -40.404 8.334 -3.102 1.00 25.85 180 GLN A CA 1
ATOM 1498 C C . GLN A 1 180 ? -40.945 7.334 -2.077 1.00 26.23 180 GLN A C 1
ATOM 1499 O O . GLN A 1 180 ? -40.242 6.398 -1.662 1.00 27.02 180 GLN A O 1
ATOM 1505 N N . GLY A 1 181 ? -42.202 7.563 -1.631 1.00 24.06 181 GLY A N 1
ATOM 1506 C CA . GLY A 1 181 ? -42.845 6.752 -0.611 1.00 23.50 181 GLY A CA 1
ATOM 1507 C C . GLY A 1 181 ? -42.559 7.182 0.818 1.00 22.16 181 GLY A C 1
ATOM 1508 O O . GLY A 1 181 ? -43.240 6.686 1.754 1.00 24.34 181 GLY A O 1
ATOM 1509 N N . ASP A 1 182 ? -41.577 8.089 1.024 1.00 20.51 182 ASP A N 1
ATOM 1510 C CA . ASP A 1 182 ? -41.190 8.520 2.349 1.00 19.59 182 ASP A CA 1
ATOM 1511 C C . ASP A 1 182 ? -41.033 10.041 2.360 1.00 17.44 182 ASP A C 1
ATOM 1512 O O . ASP A 1 182 ? -40.217 10.564 3.111 1.00 16.44 182 ASP A O 1
ATOM 1517 N N . GLU A 1 183 ? -41.793 10.766 1.524 1.00 17.86 183 GLU A N 1
ATOM 1518 C CA . GLU A 1 183 ? -41.552 12.208 1.343 1.00 17.04 183 GLU A CA 1
ATOM 1519 C C . GLU A 1 183 ? -41.663 13.014 2.621 1.00 15.28 183 GLU A C 1
ATOM 1520 O O . GLU A 1 183 ? -40.723 13.737 2.977 1.00 13.90 183 GLU A O 1
ATOM 1526 N N . TYR A 1 184 ? -42.816 12.985 3.290 1.00 15.40 184 TYR A N 1
ATOM 1527 C CA . TYR A 1 184 ? -42.933 13.777 4.521 1.00 13.82 184 TYR A CA 1
ATOM 1528 C C . TYR A 1 184 ? -41.959 13.294 5.586 1.00 12.84 184 TYR A C 1
ATOM 1529 O O . TYR A 1 184 ? -41.418 14.114 6.326 1.00 13.03 184 TYR A O 1
ATOM 1538 N N . HIS A 1 185 ? -41.729 11.977 5.679 1.00 13.84 185 HIS A N 1
ATOM 1539 C CA . HIS A 1 185 ? -40.797 11.468 6.670 1.00 14.16 185 HIS A CA 1
ATOM 1540 C C . HIS A 1 185 ? -39.393 12.011 6.427 1.00 13.38 185 HIS A C 1
ATOM 1541 O O . HIS A 1 185 ? -38.711 12.435 7.375 1.00 14.06 185 HIS A O 1
ATOM 1548 N N . ILE A 1 186 ? -38.943 12.014 5.164 1.00 12.97 186 ILE A N 1
ATOM 1549 C CA . ILE A 1 186 ? -37.581 12.502 4.863 1.00 13.13 186 ILE A CA 1
ATOM 1550 C C . ILE A 1 186 ? -37.478 14.002 5.105 1.00 11.42 186 ILE A C 1
ATOM 1551 O O . ILE A 1 186 ? -36.474 14.479 5.676 1.00 10.98 186 ILE A O 1
ATOM 1556 N N . VAL A 1 187 ? -38.477 14.783 4.643 1.00 10.16 187 VAL A N 1
ATOM 1557 C CA . VAL A 1 187 ? -38.451 16.225 4.886 1.00 9.73 187 VAL A CA 1
ATOM 1558 C C . VAL A 1 187 ? -38.353 16.522 6.386 1.00 9.43 187 VAL A C 1
ATOM 1559 O O . VAL A 1 187 ? -37.529 17.342 6.831 1.00 9.97 187 VAL A O 1
ATOM 1563 N N . LEU A 1 188 ? -39.160 15.835 7.206 1.00 9.97 188 LEU A N 1
ATOM 1564 C CA . LEU A 1 188 ? -39.116 16.067 8.652 1.00 9.53 188 LEU A CA 1
ATOM 1565 C C . LEU A 1 188 ? -37.805 15.570 9.270 1.00 11.17 188 LEU A C 1
ATOM 1566 O O . LEU A 1 188 ? -37.282 16.194 10.203 1.00 11.00 188 LEU A O 1
ATOM 1571 N N . THR A 1 189 ? -37.295 14.420 8.820 1.00 11.46 189 THR A N 1
ATOM 1572 C CA . THR A 1 189 ? -36.024 13.964 9.384 1.00 12.02 189 THR A CA 1
ATOM 1573 C C . THR A 1 189 ? -34.868 14.883 9.017 1.00 10.58 189 THR A C 1
ATOM 1574 O O . THR A 1 189 ? -34.002 15.104 9.855 1.00 11.02 189 THR A O 1
ATOM 1578 N N . LEU A 1 190 ? -34.880 15.476 7.810 1.00 10.27 190 LEU A N 1
ATOM 1579 C CA . LEU A 1 190 ? -33.891 16.487 7.483 1.00 10.48 190 LEU A CA 1
ATOM 1580 C C . LEU A 1 190 ? -33.984 17.675 8.422 1.00 10.41 190 LEU A C 1
ATOM 1581 O O . LEU A 1 190 ? -32.944 18.186 8.846 1.00 10.29 190 LEU A O 1
ATOM 1586 N N . ALA A 1 191 ? -35.203 18.120 8.789 1.00 9.80 191 ALA A N 1
ATOM 1587 C CA . ALA A 1 191 ? -35.300 19.212 9.762 1.00 10.85 191 ALA A CA 1
ATOM 1588 C C . ALA A 1 191 ? -34.697 18.795 11.101 1.00 9.74 191 ALA A C 1
ATOM 1589 O O . ALA A 1 191 ? -34.047 19.612 11.770 1.00 10.84 191 ALA A O 1
ATOM 1591 N N . ARG A 1 192 ? -34.920 17.526 11.522 1.00 9.78 192 ARG A N 1
ATOM 1592 C CA . ARG A 1 192 ? -34.322 17.063 12.786 1.00 9.61 192 ARG A CA 1
ATOM 1593 C C . ARG A 1 192 ? -32.789 17.039 12.709 1.00 10.55 192 ARG A C 1
ATOM 1594 O O . ARG A 1 192 ? -32.116 17.456 13.669 1.00 12.15 192 ARG A O 1
ATOM 1602 N N . ILE A 1 193 ? -32.223 16.546 11.581 1.00 9.72 193 ILE A N 1
ATOM 1603 C CA . ILE A 1 193 ? -30.757 16.520 11.419 1.00 10.11 193 ILE A CA 1
ATOM 1604 C C . ILE A 1 193 ? -30.196 17.934 11.477 1.00 10.32 193 ILE A C 1
ATOM 1605 O O . ILE A 1 193 ? -29.170 18.190 12.123 1.00 11.96 193 ILE A O 1
ATOM 1610 N N . TRP A 1 194 ? -30.847 18.859 10.765 1.00 10.60 194 TRP A N 1
ATOM 1611 C CA . TRP A 1 194 ? -30.431 20.254 10.749 1.00 10.69 194 TRP A CA 1
ATOM 1612 C C . TRP A 1 194 ? -30.435 20.832 12.166 1.00 10.32 194 TRP A C 1
ATOM 1613 O O . TRP A 1 194 ? -29.448 21.450 12.607 1.00 12.26 194 TRP A O 1
ATOM 1624 N N . TYR A 1 195 ? -31.525 20.607 12.912 1.00 10.85 195 TYR A N 1
ATOM 1625 C CA . TYR A 1 195 ? -31.628 21.043 14.306 1.00 12.23 195 TYR A CA 1
ATOM 1626 C C . TYR A 1 195 ? -30.482 20.484 15.158 1.00 12.85 195 TYR A C 1
ATOM 1627 O O . TYR A 1 195 ? -29.828 21.224 15.908 1.00 13.23 195 TYR A O 1
ATOM 1636 N N . THR A 1 196 ? -30.214 19.181 15.055 1.00 12.30 196 THR A N 1
ATOM 1637 C CA . THR A 1 196 ? -29.169 18.574 15.900 1.00 12.33 196 THR A CA 1
ATOM 1638 C C . THR A 1 196 ? -27.776 19.092 15.548 1.00 12.42 196 THR A C 1
ATOM 1639 O O . THR A 1 196 ? -26.961 19.375 16.448 1.00 14.32 196 THR A O 1
ATOM 1643 N N . LEU A 1 197 ? -27.469 19.236 14.263 1.00 11.77 197 LEU A N 1
ATOM 1644 C CA . LEU A 1 197 ? -26.132 19.741 13.911 1.00 13.10 197 LEU A CA 1
ATOM 1645 C C . LEU A 1 197 ? -25.962 21.198 14.332 1.00 15.31 197 LEU A C 1
ATOM 1646 O O . LEU A 1 197 ? -24.849 21.628 14.627 1.00 17.24 197 LEU A O 1
ATOM 1651 N N A SER A 1 198 ? -27.051 21.986 14.346 0.75 13.10 198 SER A N 1
ATOM 1652 N N B SER A 1 198 ? -27.049 21.974 14.360 0.25 15.38 198 SER A N 1
ATOM 1653 C CA A SER A 1 198 ? -26.972 23.411 14.675 0.75 14.77 198 SER A CA 1
ATOM 1654 C CA B SER A 1 198 ? -26.958 23.396 14.673 0.25 16.00 198 SER A CA 1
ATOM 1655 C C A SER A 1 198 ? -26.966 23.671 16.178 0.75 16.34 198 SER A C 1
ATOM 1656 C C B SER A 1 198 ? -27.004 23.696 16.166 0.25 16.95 198 SER A C 1
ATOM 1657 O O A SER A 1 198 ? -26.352 24.654 16.620 0.75 19.91 198 SER A O 1
ATOM 1658 O O B SER A 1 198 ? -26.500 24.743 16.591 0.25 18.64 198 SER A O 1
ATOM 1663 N N . THR A 1 199 ? -27.610 22.826 16.967 1.00 16.48 199 THR A N 1
ATOM 1664 C CA . THR A 1 199 ? -27.815 23.091 18.390 1.00 19.39 199 THR A CA 1
ATOM 1665 C C . THR A 1 199 ? -27.169 22.053 19.291 1.00 18.58 199 THR A C 1
ATOM 1666 O O . THR A 1 199 ? -27.013 22.304 20.493 1.00 21.60 199 THR A O 1
ATOM 1670 N N . GLY A 1 200 ? -26.837 20.884 18.759 1.00 17.87 200 GLY A N 1
ATOM 1671 C CA . GLY A 1 200 ? -26.374 19.767 19.548 1.00 17.15 200 GLY A CA 1
ATOM 1672 C C . GLY A 1 200 ? -27.458 19.013 20.279 1.00 17.89 200 GLY A C 1
ATOM 1673 O O . GLY A 1 200 ? -27.131 18.111 21.053 1.00 21.93 200 GLY A O 1
ATOM 1674 N N . ARG A 1 201 ? -28.735 19.339 20.054 1.00 17.46 201 ARG A N 1
ATOM 1675 C CA . ARG A 1 201 ? -29.835 18.757 20.807 1.00 16.87 201 ARG A CA 1
ATOM 1676 C C . ARG A 1 201 ? -30.738 17.923 19.899 1.00 14.63 201 ARG A C 1
ATOM 1677 O O . ARG A 1 201 ? -30.637 17.986 18.679 1.00 15.72 201 ARG A O 1
ATOM 1685 N N . PHE A 1 202 ? -31.610 17.121 20.516 1.00 15.03 202 PHE A N 1
ATOM 1686 C CA . PHE A 1 202 ? -32.607 16.333 19.806 1.00 14.54 202 PHE A CA 1
ATOM 1687 C C . PHE A 1 202 ? -33.999 16.861 20.130 1.00 14.44 202 PHE A C 1
ATOM 1688 O O . PHE A 1 202 ? -34.272 17.243 21.274 1.00 16.32 202 PHE A O 1
ATOM 1696 N N . THR A 1 203 ? -34.880 16.847 19.135 1.00 12.66 203 THR A N 1
ATOM 1697 C CA . THR A 1 203 ? -36.237 17.379 19.348 1.00 11.88 203 THR A CA 1
ATOM 1698 C C . THR A 1 203 ? -37.206 16.579 18.483 1.00 11.71 203 THR A C 1
ATOM 1699 O O . THR A 1 203 ? -36.777 15.803 17.635 1.00 12.92 203 THR A O 1
ATOM 1703 N N . SER A 1 204 ? -38.515 16.793 18.667 1.00 11.30 204 SER A N 1
ATOM 1704 C CA . SER A 1 204 ? -39.529 16.011 17.966 1.00 11.38 204 SER A CA 1
ATOM 1705 C C . SER A 1 204 ? -39.634 16.459 16.485 1.00 10.74 204 SER A C 1
ATOM 1706 O O . SER A 1 204 ? -39.164 17.533 16.093 1.00 10.71 204 SER A O 1
ATOM 1709 N N . LYS A 1 205 ? -40.271 15.618 15.659 1.00 10.02 205 LYS A N 1
ATOM 1710 C CA . LYS A 1 205 ? -40.467 15.966 14.258 1.00 10.68 205 LYS A CA 1
ATOM 1711 C C . LYS A 1 205 ? -41.148 17.335 14.136 1.00 9.88 205 LYS A C 1
ATOM 1712 O O . LYS A 1 205 ? -40.745 18.183 13.316 1.00 10.41 205 LYS A O 1
ATOM 1718 N N . ASP A 1 206 ? -42.277 17.513 14.845 1.00 10.10 206 ASP A N 1
ATOM 1719 C CA . ASP A 1 206 ? -43.054 18.759 14.776 1.00 10.68 206 ASP A CA 1
ATOM 1720 C C . ASP A 1 206 ? -42.221 19.954 15.252 1.00 10.92 206 ASP A C 1
ATOM 1721 O O . ASP A 1 206 ? -42.202 21.011 14.597 1.00 11.30 206 ASP A O 1
ATOM 1726 N N . ALA A 1 207 ? -41.566 19.835 16.418 1.00 10.26 207 ALA A N 1
ATOM 1727 C CA . ALA A 1 207 ? -40.798 20.973 16.933 1.00 10.32 207 ALA A CA 1
ATOM 1728 C C . ALA A 1 207 ? -39.619 21.292 16.016 1.00 10.57 207 ALA A C 1
ATOM 1729 O O . ALA A 1 207 ? -39.266 22.464 15.840 1.00 11.71 207 ALA A O 1
ATOM 1731 N N . ALA A 1 208 ? -38.972 20.278 15.405 1.00 10.02 208 ALA A N 1
ATOM 1732 C CA . ALA A 1 208 ? -37.875 20.572 14.457 1.00 10.26 208 ALA A CA 1
ATOM 1733 C C . ALA A 1 208 ? -38.383 21.336 13.248 1.00 9.67 208 ALA A C 1
ATOM 1734 O O . ALA A 1 208 ? -37.721 22.263 12.764 1.00 11.18 208 ALA A O 1
ATOM 1736 N N . ALA A 1 209 ? -39.563 20.969 12.742 1.00 9.98 209 ALA A N 1
ATOM 1737 C CA . ALA A 1 209 ? -40.138 21.730 11.633 1.00 10.33 209 ALA A CA 1
ATOM 1738 C C . ALA A 1 209 ? -40.368 23.179 12.046 1.00 10.73 209 ALA A C 1
ATOM 1739 O O . ALA A 1 209 ? -40.029 24.124 11.314 1.00 11.29 209 ALA A O 1
ATOM 1741 N N . ASP A 1 210 ? -40.946 23.391 13.225 1.00 11.34 210 ASP A N 1
ATOM 1742 C CA . ASP A 1 210 ? -41.192 24.771 13.653 1.00 11.76 210 ASP A CA 1
ATOM 1743 C C . ASP A 1 210 ? -39.885 25.553 13.833 1.00 11.14 210 ASP A C 1
ATOM 1744 O O . ASP A 1 210 ? -39.846 26.760 13.565 1.00 12.76 210 ASP A O 1
ATOM 1749 N N . TRP A 1 211 ? -38.813 24.899 14.322 1.00 11.08 211 TRP A N 1
ATOM 1750 C CA . TRP A 1 211 ? -37.524 25.565 14.469 1.00 11.37 211 TRP A CA 1
ATOM 1751 C C . TRP A 1 211 ? -36.951 25.995 13.115 1.00 10.92 211 TRP A C 1
ATOM 1752 O O . TRP A 1 211 ? -36.341 27.079 12.992 1.00 13.23 211 TRP A O 1
ATOM 1763 N N . LEU A 1 212 ? -37.075 25.138 12.102 1.00 11.07 212 LEU A N 1
ATOM 1764 C CA . LEU A 1 212 ? -36.450 25.415 10.803 1.00 11.16 212 LEU A CA 1
ATOM 1765 C C . LEU A 1 212 ? -37.256 26.381 9.926 1.00 12.32 212 LEU A C 1
ATOM 1766 O O . LEU A 1 212 ? -36.659 27.194 9.185 1.00 12.44 212 LEU A O 1
ATOM 1771 N N . LEU A 1 213 ? -38.591 26.324 10.009 1.00 11.92 213 LEU A N 1
ATOM 1772 C CA . LEU A 1 213 ? -39.453 27.096 9.103 1.00 13.05 213 LEU A CA 1
ATOM 1773 C C . LEU A 1 213 ? -39.063 28.553 8.957 1.00 14.44 213 LEU A C 1
ATOM 1774 O O . LEU A 1 213 ? -38.939 29.014 7.813 1.00 15.69 213 LEU A O 1
ATOM 1779 N N . PRO A 1 214 ? -38.921 29.346 10.019 1.00 15.51 214 PRO A N 1
ATOM 1780 C CA . PRO A 1 214 ? -38.667 30.776 9.791 1.00 18.60 214 PRO A CA 1
ATOM 1781 C C . PRO A 1 214 ? -37.320 31.075 9.192 1.00 19.13 214 PRO A C 1
ATOM 1782 O O . PRO A 1 214 ? -37.106 32.227 8.753 1.00 21.21 214 PRO A O 1
ATOM 1786 N N . GLN A 1 215 ? -36.424 30.076 9.115 1.00 17.54 215 GLN A N 1
ATOM 1787 C CA . GLN A 1 215 ? -35.096 30.298 8.583 1.00 17.22 215 GLN A CA 1
ATOM 1788 C C . GLN A 1 215 ? -35.017 30.069 7.089 1.00 16.74 215 GLN A C 1
ATOM 1789 O O . GLN A 1 215 ? -34.001 30.437 6.483 1.00 20.02 215 GLN A O 1
ATOM 1795 N N . LEU A 1 216 ? -36.013 29.474 6.499 1.00 13.71 216 LEU A N 1
ATOM 1796 C CA . LEU A 1 216 ? -35.964 29.032 5.100 1.00 12.62 216 LEU A CA 1
ATOM 1797 C C . LEU A 1 216 ? -36.509 30.097 4.160 1.00 13.85 216 LEU A C 1
ATOM 1798 O O . LEU A 1 21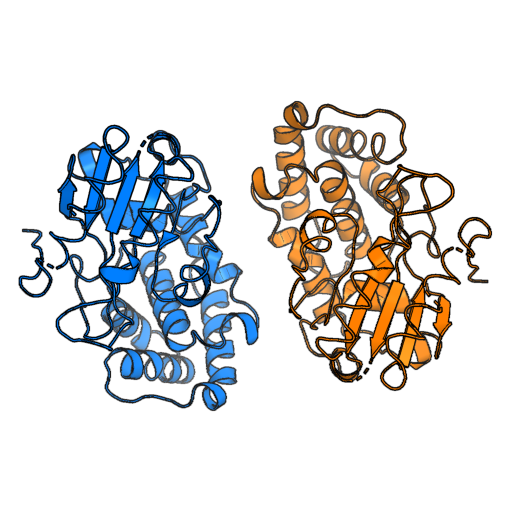6 ? -37.437 30.824 4.519 1.00 16.81 216 LEU A O 1
ATOM 1803 N N . PRO A 1 217 ? -36.005 30.172 2.920 1.00 11.97 217 PRO A N 1
ATOM 1804 C CA . PRO A 1 217 ? -36.748 30.889 1.872 1.00 12.87 217 PRO A CA 1
ATOM 1805 C C . PRO A 1 217 ? -38.139 30.296 1.726 1.00 13.35 217 PRO A C 1
ATOM 1806 O O . PRO A 1 217 ? -38.350 29.106 1.971 1.00 12.89 217 PRO A O 1
ATOM 1810 N N . GLU A 1 218 ? -39.097 31.153 1.365 1.00 15.50 218 GLU A N 1
ATOM 1811 C CA . GLU A 1 218 ? -40.501 30.764 1.444 1.00 16.38 218 GLU A CA 1
ATOM 1812 C C . GLU A 1 218 ? -40.815 29.495 0.636 1.00 15.92 218 GLU A C 1
ATOM 1813 O O . GLU A 1 218 ? -41.666 28.671 1.047 1.00 15.24 218 GLU A O 1
ATOM 1819 N N . ASP A 1 219 ? -40.133 29.272 -0.497 1.00 14.33 219 ASP A N 1
ATOM 1820 C CA . ASP A 1 219 ? -40.481 28.090 -1.280 1.00 14.90 219 ASP A CA 1
ATOM 1821 C C . ASP A 1 219 ? -40.163 26.803 -0.521 1.00 14.52 219 ASP A C 1
ATOM 1822 O O . ASP A 1 219 ? -40.878 25.794 -0.650 1.00 15.02 219 ASP A O 1
ATOM 1827 N N . TYR A 1 220 ? -39.054 26.799 0.218 1.00 11.77 220 TYR A N 1
ATOM 1828 C CA . TYR A 1 220 ? -38.682 25.610 0.984 1.00 10.48 220 TYR A CA 1
ATOM 1829 C C . TYR A 1 220 ? -39.531 25.530 2.238 1.00 10.18 220 TYR A C 1
ATOM 1830 O O . TYR A 1 220 ? -39.891 24.411 2.651 1.00 11.15 220 TYR A O 1
ATOM 1839 N N . ALA A 1 221 ? -39.884 26.688 2.849 1.00 10.85 221 ALA A N 1
ATOM 1840 C CA . ALA A 1 221 ? -40.817 26.664 3.975 1.00 10.83 221 ALA A CA 1
ATOM 1841 C C . ALA A 1 221 ? -42.158 26.064 3.580 1.00 10.48 221 ALA A C 1
ATOM 1842 O O . ALA A 1 221 ? -42.750 25.301 4.357 1.00 11.48 221 ALA A O 1
ATOM 1844 N N . ALA A 1 222 ? -42.626 26.329 2.351 1.00 11.38 222 ALA A N 1
ATOM 1845 C CA . ALA A 1 222 ? -43.920 25.764 1.941 1.00 11.71 222 ALA A CA 1
ATOM 1846 C C . ALA A 1 222 ? -43.860 24.226 1.876 1.00 10.77 222 ALA A C 1
ATOM 1847 O O . ALA A 1 222 ? -44.803 23.527 2.308 1.00 12.56 222 ALA A O 1
ATOM 1849 N N . THR A 1 223 ? -42.746 23.659 1.355 1.00 10.18 223 THR A N 1
ATOM 1850 C CA . THR A 1 223 ? -42.634 22.190 1.318 1.00 9.85 223 THR A CA 1
ATOM 1851 C C . THR A 1 223 ? -42.577 21.607 2.731 1.00 9.37 223 THR A C 1
ATOM 1852 O O . THR A 1 223 ? -43.231 20.605 3.033 1.00 10.70 223 THR A O 1
ATOM 1856 N N . LEU A 1 224 ? -41.820 22.237 3.619 1.00 9.09 224 LEU A N 1
ATOM 1857 C CA . LEU A 1 224 ? -41.737 21.772 5.001 1.00 9.10 224 LEU A CA 1
ATOM 1858 C C . LEU A 1 224 ? -43.090 21.873 5.703 1.00 9.81 224 LEU A C 1
ATOM 1859 O O . LEU A 1 224 ? -43.487 20.950 6.441 1.00 10.17 224 LEU A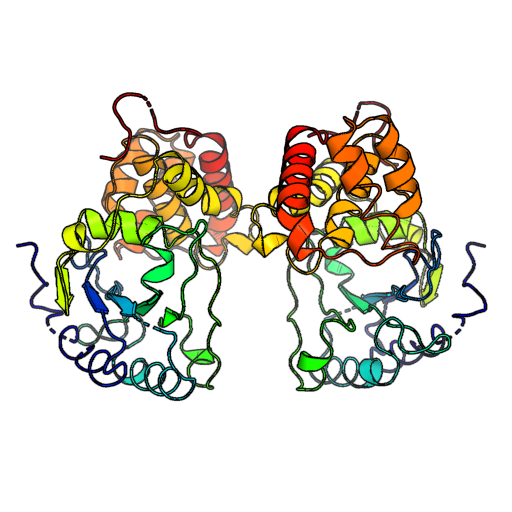 O 1
ATOM 1864 N N A ARG A 1 225 ? -43.824 22.957 5.466 0.42 11.04 225 ARG A N 1
ATOM 1865 N N B ARG A 1 225 ? -43.816 22.982 5.502 0.58 10.38 225 ARG A N 1
ATOM 1866 C CA A ARG A 1 225 ? -45.136 23.107 6.087 0.42 12.38 225 ARG A CA 1
ATOM 1867 C CA B ARG A 1 225 ? -45.158 23.112 6.085 0.58 11.38 225 ARG A CA 1
ATOM 1868 C C A ARG A 1 225 ? -46.112 22.046 5.588 0.42 11.19 225 ARG A C 1
ATOM 1869 C C B ARG A 1 225 ? -46.074 21.998 5.602 0.58 10.52 225 ARG A C 1
ATOM 1870 O O A ARG A 1 225 ? -46.957 21.574 6.358 0.42 11.55 225 ARG A O 1
ATOM 1871 O O B ARG A 1 225 ? -46.855 21.451 6.390 0.58 11.01 225 ARG A O 1
ATOM 1886 N N . ALA A 1 226 ? -46.022 21.658 4.307 1.00 10.86 226 ALA A N 1
ATOM 1887 C CA . ALA A 1 226 ? -46.905 20.591 3.797 1.00 10.43 226 ALA A CA 1
ATOM 1888 C C . ALA A 1 226 ? -46.573 19.253 4.466 1.00 10.58 226 ALA A C 1
ATOM 1889 O O . ALA A 1 226 ? -47.473 18.485 4.834 1.00 11.53 226 ALA A O 1
ATOM 1891 N N . ALA A 1 227 ? -45.271 18.939 4.624 1.00 9.86 227 ALA A N 1
ATOM 1892 C CA . ALA A 1 227 ? -44.869 17.707 5.300 1.00 9.63 227 ALA A CA 1
ATOM 1893 C C . ALA A 1 227 ? -45.349 17.694 6.753 1.00 9.53 227 ALA A C 1
ATOM 1894 O O . ALA A 1 227 ? -45.874 16.686 7.227 1.00 10.36 227 ALA A O 1
ATOM 1896 N N . GLN A 1 228 ? -45.152 18.813 7.481 1.00 9.98 228 GLN A N 1
ATOM 1897 C CA . GLN A 1 228 ? -45.586 18.913 8.867 1.00 10.08 228 GLN A CA 1
ATOM 1898 C C . GLN A 1 228 ? -47.098 18.752 8.986 1.00 11.00 228 GLN A C 1
ATOM 1899 O O . GLN A 1 228 ? -47.581 17.997 9.831 1.00 12.24 228 GLN A O 1
ATOM 1905 N N . ARG A 1 229 ? -47.851 19.430 8.121 1.00 12.47 229 ARG A N 1
ATOM 1906 C CA . ARG A 1 229 ? -49.301 19.378 8.205 1.00 13.53 229 ARG A CA 1
ATOM 1907 C C . ARG A 1 229 ? -49.827 17.974 7.941 1.00 12.07 229 ARG A C 1
ATOM 1908 O O . ARG A 1 2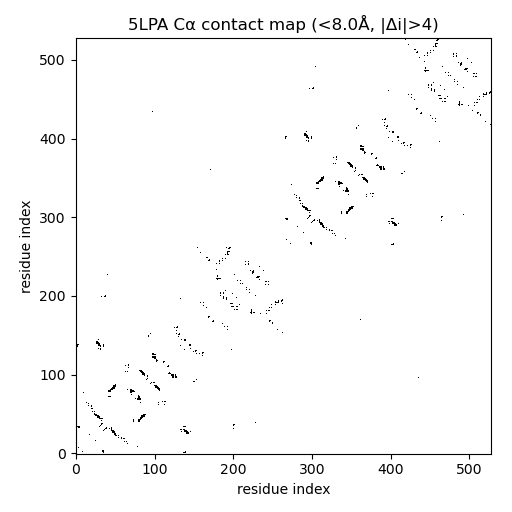29 ? -50.814 17.535 8.589 1.00 13.68 229 ARG A O 1
ATOM 1916 N N . GLU A 1 230 ? -49.166 17.218 7.028 1.00 11.61 230 GLU A N 1
ATOM 1917 C CA . GLU A 1 230 ? -49.614 15.838 6.805 1.00 12.85 230 GLU A CA 1
ATOM 1918 C C . GLU A 1 230 ? -49.309 14.986 8.038 1.00 11.73 230 GLU A C 1
ATOM 1919 O O . GLU A 1 230 ? -50.142 14.178 8.487 1.00 13.49 230 GLU A O 1
ATOM 1925 N N . TYR A 1 231 ? -48.080 15.094 8.564 1.00 11.96 231 TYR A N 1
ATOM 1926 C CA . TYR A 1 231 ? -47.676 14.329 9.741 1.00 12.28 231 TYR A CA 1
ATOM 1927 C C . TYR A 1 231 ? -48.606 14.602 10.924 1.00 13.33 231 TYR A C 1
ATOM 1928 O O . TYR A 1 231 ? -48.903 13.693 11.706 1.00 15.10 231 TYR A O 1
ATOM 1937 N N . LEU A 1 232 ? -49.084 15.833 11.061 1.00 12.62 232 LEU A N 1
ATOM 1938 C CA . LEU A 1 232 ? -49.992 16.198 12.154 1.00 14.32 232 LEU A CA 1
ATOM 1939 C C . LEU A 1 232 ? -51.434 15.780 11.893 1.00 16.35 232 LEU A C 1
ATOM 1940 O O . LEU A 1 232 ? -52.298 16.047 12.750 1.00 18.94 232 LEU A O 1
ATOM 1945 N N . GLY A 1 233 ? -51.745 15.158 10.731 1.00 15.54 233 GLY A N 1
ATOM 1946 C CA . GLY A 1 233 ? -53.073 14.618 10.468 1.00 17.34 233 GLY A CA 1
ATOM 1947 C C . GLY A 1 233 ? -54.012 15.578 9.809 1.00 16.81 233 GLY A C 1
ATOM 1948 O O . GLY A 1 233 ? -55.212 15.253 9.672 1.00 18.94 233 GLY A O 1
ATOM 1949 N N . LEU A 1 234 ? -53.550 16.771 9.434 1.00 16.91 234 LEU A N 1
ATOM 1950 C CA . LEU A 1 234 ? -54.453 17.856 9.032 1.00 18.83 234 LEU A CA 1
ATOM 1951 C C . LEU A 1 234 ? -54.755 17.901 7.539 1.00 20.33 234 LEU A C 1
ATOM 1952 O O . LEU A 1 234 ? -55.773 18.498 7.139 1.00 23.36 234 LEU A O 1
ATOM 1957 N N . GLU A 1 235 ? -53.933 17.270 6.706 1.00 19.99 235 GLU A N 1
ATOM 1958 C CA . GLU A 1 235 ? -54.171 17.214 5.278 1.00 22.58 235 GLU A CA 1
ATOM 1959 C C . GLU A 1 235 ? -53.201 16.252 4.631 1.00 23.22 235 GLU A C 1
ATOM 1960 O O . GLU A 1 235 ? -51.982 16.431 4.789 1.00 22.05 235 GLU A O 1
ATOM 1966 N N . GLN A 1 236 ? -53.700 15.297 3.838 1.00 24.82 236 GLN A N 1
ATOM 1967 C CA . GLN A 1 236 ? -52.837 14.382 3.085 1.00 25.85 236 GLN A CA 1
ATOM 1968 C C . GLN A 1 236 ? -52.609 14.944 1.690 1.00 27.07 236 GLN A C 1
ATOM 1969 O O . GLN A 1 236 ? -53.571 15.214 0.959 1.00 29.01 236 GLN A O 1
ATOM 1975 N N . GLN A 1 237 ? -51.347 15.147 1.339 1.00 25.36 237 GLN A N 1
ATOM 1976 C CA . GLN A 1 237 ? -50.986 15.755 0.075 1.00 24.99 237 GLN A CA 1
ATOM 1977 C C . GLN A 1 237 ? -50.918 14.683 -0.990 1.00 26.05 237 GLN A C 1
ATOM 1978 O O . GLN A 1 237 ? -50.762 13.493 -0.702 1.00 25.78 237 GLN A O 1
ATOM 1984 N N . ASP A 1 238 ? -50.914 15.129 -2.239 1.00 26.30 238 ASP A N 1
ATOM 1985 C CA . ASP A 1 238 ? -50.523 14.256 -3.350 1.00 26.42 238 ASP A CA 1
ATOM 1986 C C . ASP A 1 238 ? -49.015 14.401 -3.521 1.00 24.09 238 ASP A C 1
ATOM 1987 O O . ASP A 1 238 ? -48.537 15.358 -4.145 1.00 26.09 238 ASP A O 1
ATOM 1992 N N . TRP A 1 239 ? -48.260 13.431 -2.984 1.00 22.37 239 TRP A N 1
ATOM 1993 C CA . TRP A 1 239 ? -46.799 13.554 -3.007 1.00 22.02 239 TRP A CA 1
ATOM 1994 C C . TRP A 1 239 ? -46.206 13.308 -4.385 1.00 24.96 239 TRP A C 1
ATOM 1995 O O . TRP A 1 239 ? -45.057 13.683 -4.635 1.00 24.36 239 TRP A O 1
ATOM 2006 N N . HIS A 1 240 ? -46.948 12.700 -5.303 1.00 25.82 240 HIS A N 1
ATOM 2007 C CA . HIS A 1 240 ? -46.413 12.613 -6.653 1.00 27.77 240 HIS A CA 1
ATOM 2008 C C . HIS A 1 240 ? -46.273 13.998 -7.282 1.00 27.85 240 HIS A C 1
ATOM 2009 O O . HIS A 1 240 ? -45.247 14.305 -7.920 1.00 28.84 240 HIS A O 1
ATOM 2016 N N . ILE A 1 241 ? -47.275 14.860 -7.083 1.00 26.36 241 ILE A N 1
ATOM 2017 C CA . ILE A 1 241 ? -47.216 16.237 -7.584 1.00 26.02 241 ILE A CA 1
ATOM 2018 C C . ILE A 1 241 ? -46.117 17.042 -6.877 1.00 24.53 241 ILE A C 1
ATOM 2019 O O . ILE A 1 241 ? -45.438 17.877 -7.494 1.00 25.03 241 ILE A O 1
ATOM 2024 N N . LEU A 1 242 ? -45.954 16.843 -5.565 1.00 22.65 242 LEU A N 1
ATOM 2025 C CA . LEU A 1 242 ? -44.942 17.563 -4.792 1.00 20.69 242 LEU A CA 1
ATOM 2026 C C . LEU A 1 242 ? -43.521 16.994 -4.939 1.00 19.42 242 LEU A C 1
ATOM 2027 O O . LEU A 1 242 ? -42.582 17.619 -4.429 1.00 17.92 242 LEU A O 1
ATOM 2032 N N . LEU A 1 243 ? -43.319 15.843 -5.599 1.00 18.89 243 LEU A N 1
ATOM 2033 C CA . LEU A 1 243 ? -41.980 15.238 -5.667 1.00 18.17 243 LEU A CA 1
ATOM 2034 C C . LEU A 1 243 ? -40.903 16.199 -6.151 1.00 16.86 243 LEU A C 1
ATOM 2035 O O . LEU A 1 243 ? -39.832 16.243 -5.526 1.00 16.03 243 LEU A O 1
ATOM 2040 N N . PRO A 1 244 ? -41.097 16.970 -7.229 1.00 16.48 244 PRO A N 1
ATOM 2041 C CA . PRO A 1 244 ? -40.015 17.865 -7.661 1.00 14.63 244 PRO A CA 1
ATOM 2042 C C . PRO A 1 244 ? -39.647 18.880 -6.595 1.00 12.33 244 PRO A C 1
ATOM 2043 O O . PRO A 1 244 ? -38.466 19.214 -6.451 1.00 13.75 244 PRO A O 1
ATOM 2047 N N . ALA A 1 245 ? -40.625 19.386 -5.832 1.00 12.79 245 ALA A N 1
ATOM 2048 C CA . ALA A 1 245 ? -40.282 20.328 -4.780 1.00 12.67 245 ALA A CA 1
ATOM 2049 C C . ALA A 1 245 ? -39.624 19.625 -3.591 1.00 11.62 245 ALA A C 1
ATOM 2050 O O . ALA A 1 245 ? -38.758 20.222 -2.929 1.00 11.02 245 ALA A O 1
ATOM 2052 N N . VAL A 1 246 ? -39.982 18.359 -3.331 1.00 12.19 246 VAL A N 1
ATOM 2053 C CA . VAL A 1 246 ? -39.284 17.604 -2.287 1.00 12.52 246 VAL A CA 1
ATOM 2054 C C . VAL A 1 246 ? -37.820 17.402 -2.677 1.00 11.67 246 VAL A C 1
ATOM 2055 O O . VAL A 1 246 ? -36.925 17.548 -1.826 1.00 11.71 246 VAL A O 1
ATOM 2059 N N . VAL A 1 247 ? -37.558 17.024 -3.948 1.00 12.39 247 VAL A N 1
ATOM 2060 C CA . VAL A 1 247 ? -36.173 16.865 -4.392 1.00 12.33 247 VAL A CA 1
ATOM 2061 C C . VAL A 1 247 ? -35.416 18.185 -4.206 1.00 10.78 247 VAL A C 1
ATOM 2062 O O . VAL A 1 247 ? -34.266 18.204 -3.712 1.00 12.21 247 VAL A O 1
ATOM 2066 N N . ARG A 1 248 ? -36.056 19.335 -4.566 1.00 10.68 248 ARG A N 1
ATOM 2067 C CA . ARG A 1 248 ? -35.379 20.616 -4.346 1.00 9.57 248 ARG A CA 1
ATOM 2068 C C . ARG A 1 248 ? -35.102 20.868 -2.858 1.00 9.05 248 ARG A C 1
ATOM 2069 O O . ARG A 1 248 ? -34.025 21.388 -2.493 1.00 10.22 248 ARG A O 1
ATOM 2077 N N . PHE A 1 249 ? -36.042 20.472 -1.973 1.00 9.36 249 PHE A N 1
ATOM 2078 C CA . PHE A 1 249 ? -35.839 20.635 -0.521 1.00 9.61 249 PHE A CA 1
ATOM 2079 C C . PHE A 1 249 ? -34.667 19.772 -0.048 1.00 9.75 249 PHE A C 1
ATOM 2080 O O . PHE A 1 249 ? -33.825 20.242 0.727 1.00 9.86 249 PHE A O 1
ATOM 2088 N N . VAL A 1 250 ? -34.601 18.511 -0.503 1.00 10.30 250 VAL A N 1
ATOM 2089 C CA . VAL A 1 250 ? -33.478 17.634 -0.148 1.00 10.75 250 VAL A CA 1
ATOM 2090 C C . VAL A 1 250 ? -32.160 18.255 -0.571 1.00 9.66 250 VAL A C 1
ATOM 2091 O O . VAL A 1 250 ? -31.200 18.314 0.210 1.00 11.41 250 VAL A O 1
ATOM 2095 N N . ASP A 1 251 ? -32.098 18.782 -1.794 1.00 10.12 251 ASP A N 1
ATOM 2096 C CA . ASP A 1 251 ? -30.856 19.402 -2.243 1.00 10.69 251 ASP A CA 1
ATOM 2097 C C . ASP A 1 251 ? -30.523 20.672 -1.456 1.00 10.82 251 ASP A C 1
ATOM 2098 O O . ASP A 1 251 ? -29.341 20.945 -1.192 1.00 11.75 251 ASP A O 1
ATOM 2103 N N . PHE A 1 252 ? -31.544 21.457 -1.055 1.00 10.47 252 PHE A N 1
ATOM 2104 C CA . PHE A 1 252 ? -31.267 22.650 -0.244 1.00 10.31 252 PHE A CA 1
ATOM 2105 C C . PHE A 1 252 ? -30.671 22.233 1.093 1.00 9.91 252 PHE A C 1
ATOM 2106 O O . PHE A 1 252 ? -29.684 22.833 1.582 1.00 10.21 252 PHE A O 1
ATOM 2114 N N . ALA A 1 253 ? -31.235 21.195 1.714 1.00 10.43 253 ALA A N 1
ATOM 2115 C CA . ALA A 1 253 ? -30.676 20.719 2.988 1.00 10.97 253 ALA A CA 1
ATOM 2116 C C . ALA A 1 253 ? -29.263 20.168 2.814 1.00 12.20 253 ALA A C 1
ATOM 2117 O O . ALA A 1 253 ? -28.375 20.436 3.637 1.00 12.04 253 ALA A O 1
ATOM 2119 N N . LYS A 1 254 ? -29.020 19.414 1.743 1.00 11.49 254 LYS A N 1
ATOM 2120 C CA . LYS A 1 254 ? -27.644 18.973 1.482 1.00 12.49 254 LYS A CA 1
ATOM 2121 C C . LYS A 1 254 ? -26.685 20.149 1.335 1.00 11.88 254 LYS A C 1
ATOM 2122 O O . LYS A 1 254 ? -25.521 20.054 1.746 1.00 14.95 254 LYS A O 1
ATOM 2128 N N . ALA A 1 255 ? -27.136 21.246 0.705 1.00 12.15 255 ALA A N 1
ATOM 2129 C CA . ALA A 1 255 ? -26.241 22.389 0.531 1.00 12.49 255 ALA A CA 1
ATOM 2130 C C . ALA A 1 255 ? -26.059 23.205 1.811 1.00 11.70 255 ALA A C 1
ATOM 2131 O O . ALA A 1 255 ? -25.045 23.908 1.944 1.00 12.87 255 ALA A O 1
ATOM 2133 N N . HIS A 1 256 ? -27.040 23.210 2.717 1.00 11.94 256 HIS A N 1
ATOM 2134 C CA . HIS A 1 256 ? -27.054 24.169 3.816 1.00 12.69 256 HIS A CA 1
ATOM 2135 C C . HIS A 1 256 ? -26.841 23.575 5.208 1.00 12.55 256 HIS A C 1
ATOM 2136 O O . HIS A 1 256 ? -26.481 24.326 6.135 1.00 14.71 256 HIS A O 1
ATOM 2143 N N . ILE A 1 257 ? -27.110 22.283 5.415 1.00 11.15 257 ILE A N 1
ATOM 2144 C CA . ILE A 1 257 ? -26.937 21.756 6.767 1.00 11.30 257 ILE A CA 1
ATOM 2145 C C . ILE A 1 257 ? -25.455 21.829 7.165 1.00 11.57 257 ILE A C 1
ATOM 2146 O O . ILE A 1 257 ? -24.571 21.602 6.319 1.00 12.18 257 ILE A O 1
ATOM 2151 N N . PRO A 1 258 ? -25.125 22.155 8.412 1.00 11.79 258 PRO A N 1
ATOM 2152 C CA . PRO A 1 258 ? -23.715 22.239 8.798 1.00 11.86 258 PRO A CA 1
ATOM 2153 C C . PRO A 1 258 ? -22.956 20.935 8.568 1.00 11.19 258 PRO A C 1
ATOM 2154 O O . PRO A 1 258 ? -23.500 19.828 8.676 1.00 11.82 258 PRO A O 1
ATOM 2158 N N . THR A 1 259 ? -21.646 21.074 8.344 1.00 11.11 259 THR A N 1
ATOM 2159 C CA . THR A 1 259 ? -20.739 19.944 8.192 1.00 12.61 259 THR A CA 1
ATOM 2160 C C . THR A 1 259 ? -19.924 19.666 9.450 1.00 13.52 259 THR A C 1
ATOM 2161 O O . THR A 1 259 ? -19.123 18.717 9.453 1.00 14.62 259 THR A O 1
ATOM 2165 N N . GLN A 1 260 ? -20.124 20.431 10.522 1.00 13.87 260 GLN A N 1
ATOM 2166 C CA . GLN A 1 260 ? -19.528 20.176 11.840 1.00 14.99 260 GLN A CA 1
ATOM 2167 C C . GLN A 1 260 ? -20.472 20.829 12.842 1.00 15.75 260 GLN A C 1
ATOM 2168 O O . GLN A 1 260 ? -21.228 21.751 12.488 1.00 17.95 260 GLN A O 1
ATOM 2174 N N . PHE A 1 261 ? -20.492 20.307 14.066 1.00 16.51 261 PHE A N 1
ATOM 2175 C CA . PHE A 1 261 ? -21.386 20.871 15.077 1.00 21.35 261 PHE A CA 1
ATOM 2176 C C . PHE A 1 261 ? -21.130 22.347 15.236 1.00 26.57 261 PHE A C 1
ATOM 2177 O O . PHE A 1 261 ? -19.986 22.731 15.416 1.00 25.80 261 PHE A O 1
ATOM 2185 N N . THR A 1 262 ? -22.197 23.170 15.093 1.00 28.71 262 THR A N 1
ATOM 2186 C CA . THR A 1 262 ? -22.155 24.659 15.213 1.00 31.75 262 THR A CA 1
ATOM 2187 C C . THR A 1 262 ? -21.596 25.113 16.556 1.00 34.54 262 THR A C 1
ATOM 2188 O O . THR A 1 262 ? -20.836 26.073 16.614 1.00 36.50 262 THR A O 1
ATOM 2192 N N . GLY A 1 264 ? -16.910 26.003 19.790 1.00 53.96 264 GLY A N 1
ATOM 2193 C CA . GLY A 1 264 ? -18.229 25.573 19.365 1.00 53.32 264 GLY A CA 1
ATOM 2194 C C . GLY A 1 264 ? -19.335 25.910 20.355 1.00 52.67 264 GLY A C 1
ATOM 2195 O O . GLY A 1 264 ? -20.212 26.738 20.065 1.00 51.96 264 GLY A O 1
ATOM 2196 N N . HIS A 1 265 ? -19.301 25.250 21.515 1.00 53.27 265 HIS A N 1
ATOM 2197 C CA . HIS A 1 265 ? -20.238 25.435 22.622 1.00 54.38 265 HIS A CA 1
ATOM 2198 C C . HIS A 1 265 ? -21.633 24.897 22.333 1.00 54.36 265 HIS A C 1
ATOM 2199 O O . HIS A 1 265 ? -22.562 25.160 23.113 1.00 54.72 265 HIS A O 1
ATOM 2201 N N . HIS A 1 266 ? -21.817 24.190 21.208 1.00 53.16 266 HIS A N 1
ATOM 2202 C CA . HIS A 1 266 ? -23.097 23.605 20.814 1.00 51.91 266 HIS A CA 1
ATOM 2203 C C . HIS A 1 266 ? -22.917 22.158 20.379 1.00 45.90 266 HIS A C 1
ATOM 2204 O O . HIS A 1 266 ? -23.680 21.646 19.564 1.00 42.24 266 HIS A O 1
ATOM 2211 N N . HIS A 1 267 ? -21.891 21.490 20.882 1.00 43.27 267 HIS A N 1
ATOM 2212 C CA . HIS A 1 267 ? -21.849 20.049 20.702 1.00 41.55 267 HIS A CA 1
ATOM 2213 C C . HIS A 1 267 ? -22.939 19.412 21.560 1.00 37.73 267 HIS A C 1
ATOM 2214 O O . HIS A 1 267 ? -23.523 20.053 22.441 1.00 36.27 267 HIS A O 1
ATOM 2221 N N . HIS A 1 268 ? -23.253 18.1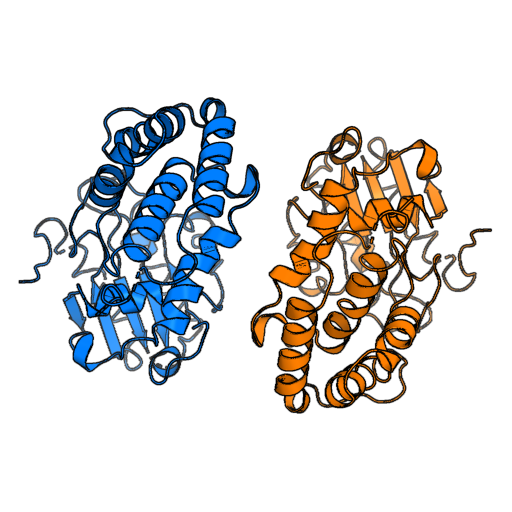56 21.258 1.00 35.42 268 HIS A N 1
ATOM 2222 C CA . HIS A 1 268 ? -24.219 17.426 22.074 1.00 35.17 268 HIS A CA 1
ATOM 2223 C C . HIS A 1 268 ? -23.587 17.069 23.423 1.00 38.84 268 HIS A C 1
ATOM 2224 O O . HIS A 1 268 ? -22.488 16.494 23.483 1.00 40.43 268 HIS A O 1
ATOM 2231 N N . HIS A 1 269 ? -24.284 17.389 24.505 1.00 40.25 269 HIS A N 1
ATOM 2232 C CA . HIS A 1 269 ? -23.763 17.052 25.823 1.00 44.10 269 HIS A CA 1
ATOM 2233 C C . HIS A 1 269 ? -24.896 16.469 26.657 1.00 45.69 269 HIS A C 1
ATOM 2234 O O . HIS A 1 269 ? -25.458 15.433 26.298 1.00 46.58 269 HIS A O 1
ATOM 2236 N N . THR B 1 2 ? -12.174 -6.643 -36.654 1.00 46.05 2 THR B N 1
ATOM 2237 C CA . THR B 1 2 ? -11.948 -6.314 -35.240 1.00 44.22 2 THR B CA 1
ATOM 2238 C C . THR B 1 2 ? -12.472 -4.899 -34.902 1.00 41.35 2 THR B C 1
ATOM 2239 O O . THR B 1 2 ? -12.484 -4.031 -35.811 1.00 44.11 2 THR B O 1
ATOM 2241 N N . LEU B 1 3 ? -12.962 -4.648 -33.670 1.00 34.50 3 LEU B N 1
ATOM 2242 C CA . LEU B 1 3 ? -12.931 -5.571 -32.503 1.00 28.23 3 LEU B CA 1
ATOM 2243 C C . LEU B 1 3 ? -13.312 -7.058 -32.705 1.00 26.01 3 LEU B C 1
ATOM 2244 O O . LEU B 1 3 ? -14.099 -7.444 -33.564 1.00 27.23 3 LEU B O 1
ATOM 2249 N N . SER B 1 4 ? -12.680 -7.916 -31.939 1.00 24.84 4 SER B N 1
ATOM 2250 C CA . SER B 1 4 ? -12.809 -9.341 -32.203 1.00 24.83 4 SER B CA 1
ATOM 2251 C C . SER B 1 4 ? -13.154 -10.076 -30.905 1.00 23.59 4 SER B C 1
ATOM 2252 O O . SER B 1 4 ? -12.750 -9.636 -29.786 1.00 23.31 4 SER B O 1
ATOM 2255 N N . ILE B 1 5 ? -13.925 -11.173 -31.082 1.00 22.90 5 ILE B N 1
ATOM 2256 C CA . ILE B 1 5 ? -14.305 -12.087 -29.996 1.00 19.93 5 ILE B CA 1
ATOM 2257 C C . ILE B 1 5 ? -13.161 -13.078 -29.847 1.00 17.85 5 ILE B C 1
ATOM 2258 O O . ILE B 1 5 ? -12.810 -13.761 -30.858 1.00 20.43 5 ILE B O 1
ATOM 2263 N N . PRO B 1 6 ? -12.541 -13.180 -28.671 1.00 16.79 6 PRO B N 1
ATOM 2264 C CA . PRO B 1 6 ? -11.441 -14.128 -28.522 1.00 15.82 6 PRO B CA 1
ATOM 2265 C C . PRO B 1 6 ? -11.906 -15.504 -28.947 1.00 14.45 6 PRO B C 1
ATOM 2266 O O . PRO B 1 6 ? -12.956 -15.980 -28.471 1.00 14.14 6 PRO B O 1
ATOM 2270 N N . PRO B 1 7 ? -11.119 -16.198 -29.782 1.00 13.02 7 PRO B N 1
ATOM 2271 C CA . PRO B 1 7 ? -11.518 -17.570 -30.187 1.00 12.96 7 PRO B CA 1
ATOM 2272 C C . PRO B 1 7 ? -11.890 -18.446 -28.994 1.00 13.08 7 PRO B C 1
ATOM 2273 O O . PRO B 1 7 ? -12.838 -19.251 -29.072 1.00 13.20 7 PRO B O 1
ATOM 2277 N N . SER B 1 8 ? -11.138 -18.345 -27.882 1.00 11.06 8 SER B N 1
ATOM 2278 C CA . SER B 1 8 ? -11.354 -19.249 -26.758 1.00 11.10 8 SER B CA 1
ATOM 2279 C C . SER B 1 8 ? -12.685 -19.061 -26.034 1.00 11.47 8 SER B C 1
ATOM 2280 O O . SER B 1 8 ? -13.027 -19.915 -25.206 1.00 12.53 8 SER B O 1
ATOM 2283 N N . ILE B 1 9 ? -13.425 -17.984 -26.305 1.00 10.94 9 ILE B N 1
ATOM 2284 C CA . ILE B 1 9 ? -14.767 -17.808 -25.740 1.00 11.19 9 ILE B CA 1
ATOM 2285 C C . ILE B 1 9 ? -15.851 -17.864 -26.783 1.00 11.95 9 ILE B C 1
ATOM 2286 O O . ILE B 1 9 ? -17.034 -17.696 -26.443 1.00 12.53 9 ILE B O 1
ATOM 2291 N N . GLN B 1 10 ? -15.511 -18.121 -28.042 1.00 12.42 10 GLN B N 1
ATOM 2292 C CA . GLN B 1 10 ? -16.548 -18.027 -29.091 1.00 13.61 10 GLN B CA 1
ATOM 2293 C C . GLN B 1 10 ? -17.704 -18.999 -28.899 1.00 12.17 10 GLN B C 1
ATOM 2294 O O . GLN B 1 10 ? -18.843 -18.628 -29.114 1.00 14.30 10 GLN B O 1
ATOM 2310 N N . GLN B 1 12 ? -18.956 -20.585 -26.130 1.00 11.63 12 GLN B N 1
ATOM 2311 C CA . GLN B 1 12 ? -19.818 -20.277 -24.993 1.00 12.49 12 GLN B CA 1
ATOM 2312 C C . GLN B 1 12 ? -20.589 -18.981 -25.233 1.00 11.94 12 GLN B C 1
ATOM 2313 O O . GLN B 1 12 ? -21.741 -18.858 -24.830 1.00 13.01 12 GLN B O 1
ATOM 2319 N N . THR B 1 13 ? -19.927 -17.985 -25.869 1.00 12.15 13 THR B N 1
ATOM 2320 C CA . THR B 1 13 ? -20.591 -16.703 -26.155 1.00 12.50 13 THR B CA 1
ATOM 2321 C C . THR B 1 13 ? -21.739 -16.894 -27.141 1.00 13.03 13 THR B C 1
ATOM 2322 O O . THR B 1 13 ? -22.827 -16.348 -26.924 1.00 13.27 13 THR B O 1
ATOM 2326 N N . GLU 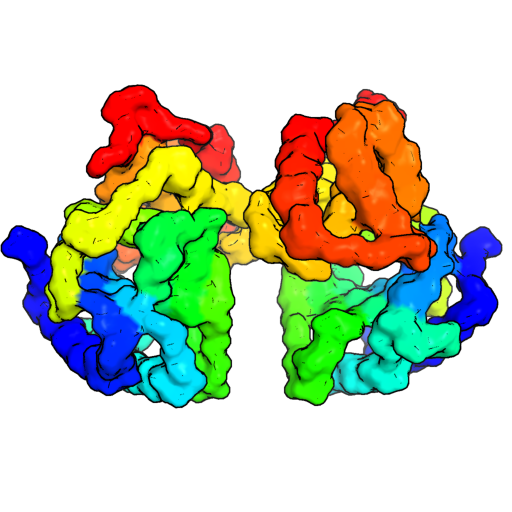B 1 14 ? -21.545 -17.750 -28.168 1.00 13.18 14 GLU B N 1
ATOM 2327 C CA . GLU B 1 14 ? -22.629 -18.057 -29.099 1.00 15.58 14 GLU B CA 1
ATOM 2328 C C . GLU B 1 14 ? -23.760 -18.772 -28.366 1.00 15.36 14 GLU B C 1
ATOM 2329 O O . GLU B 1 14 ? -24.944 -18.452 -28.562 1.00 15.90 14 GLU B O 1
ATOM 2335 N N . ALA B 1 15 ? -23.422 -19.705 -27.466 1.00 13.96 15 ALA B N 1
ATOM 2336 C CA . ALA B 1 15 ? -24.477 -20.406 -26.731 1.00 13.73 15 ALA B CA 1
ATOM 2337 C C . ALA B 1 15 ? -25.291 -19.436 -25.865 1.00 14.72 15 ALA B C 1
ATOM 2338 O O . ALA B 1 15 ? -26.526 -19.527 -25.791 1.00 16.72 15 ALA B O 1
ATOM 2340 N N . ALA B 1 16 ? -24.613 -18.481 -25.209 1.00 14.12 16 ALA B N 1
ATOM 2341 C CA . ALA B 1 16 ? -25.318 -17.503 -24.397 1.00 15.73 16 ALA B CA 1
ATOM 2342 C C . ALA B 1 16 ? -26.216 -16.627 -25.260 1.00 16.01 16 ALA B C 1
ATOM 2343 O O . ALA B 1 16 ? -27.376 -16.361 -24.899 1.00 17.29 16 ALA B O 1
ATOM 2355 N N A ARG B 1 18 ? -27.612 -17.410 -28.118 0.56 17.52 18 ARG B N 1
ATOM 2356 N N B ARG B 1 18 ? -27.593 -17.407 -28.142 0.44 17.68 18 ARG B N 1
ATOM 2357 C CA A ARG B 1 18 ? -28.765 -18.170 -28.596 0.56 18.75 18 ARG B CA 1
ATOM 2358 C CA B ARG B 1 18 ? -28.725 -18.232 -28.583 0.44 18.72 18 ARG B CA 1
ATOM 2359 C C A ARG B 1 18 ? -29.802 -18.422 -27.490 0.56 18.35 18 ARG B C 1
ATOM 2360 C C B ARG B 1 18 ? -29.787 -18.377 -27.484 0.44 18.15 18 ARG B C 1
ATOM 2361 O O A ARG B 1 18 ? -31.001 -18.397 -27.752 0.56 19.44 18 ARG B O 1
ATOM 2362 O O B ARG B 1 18 ? -30.982 -18.238 -27.738 0.44 18.48 18 ARG B O 1
ATOM 2377 N N . LEU B 1 19 ? -29.335 -18.675 -26.264 1.00 17.80 19 LEU B N 1
ATOM 2378 C CA . LEU B 1 19 ? -30.258 -18.810 -25.142 1.00 18.70 19 LEU B CA 1
ATOM 2379 C C . LEU B 1 19 ? -31.026 -17.522 -24.920 1.00 18.47 19 LEU B C 1
ATOM 2380 O O . LEU B 1 19 ? -32.264 -17.517 -24.837 1.00 19.98 19 LEU B O 1
ATOM 2385 N N . ILE B 1 20 ? -30.307 -16.408 -24.815 1.00 17.91 20 ILE B N 1
ATOM 2386 C CA . ILE B 1 20 ? -30.974 -15.137 -24.530 1.00 17.81 20 ILE B CA 1
ATOM 2387 C C . ILE B 1 20 ? -31.967 -14.811 -25.631 1.00 19.86 20 ILE B C 1
ATOM 2388 O O . ILE B 1 20 ? -33.090 -14.354 -25.366 1.00 20.76 20 ILE B O 1
ATOM 2393 N N . THR B 1 21 ? -31.573 -15.062 -26.884 1.00 19.62 21 THR B N 1
ATOM 2394 C CA . THR B 1 21 ? -32.456 -14.792 -28.011 1.00 21.72 21 THR B CA 1
ATOM 2395 C C . THR B 1 21 ? -33.724 -15.630 -27.925 1.00 22.78 21 THR B C 1
ATOM 2396 O O . THR B 1 21 ? -34.830 -15.111 -28.128 1.00 23.67 21 THR B O 1
ATOM 2400 N N . ARG B 1 22 ? -33.585 -16.939 -27.608 1.00 24.23 22 ARG B N 1
ATOM 2401 C CA A ARG B 1 22 ? -34.751 -17.823 -27.581 0.34 26.10 22 ARG B CA 1
ATOM 2402 C CA B ARG B 1 22 ? -34.743 -17.835 -27.571 0.66 25.64 22 ARG B CA 1
ATOM 2403 C C . ARG B 1 22 ? -35.725 -17.444 -26.467 1.00 26.15 22 ARG B C 1
ATOM 2404 O O . ARG B 1 22 ? -36.955 -17.483 -26.666 1.00 28.25 22 ARG B O 1
ATOM 2419 N N . VAL B 1 23 ? -35.207 -17.069 -25.293 1.00 26.62 23 VAL B N 1
ATOM 2420 C CA . VAL B 1 23 ? -36.071 -16.796 -24.147 1.00 28.73 23 VAL B CA 1
ATOM 2421 C C . VAL B 1 23 ? -36.743 -15.433 -24.273 1.00 29.38 23 VAL B C 1
ATOM 2422 O O . VAL B 1 23 ? -37.945 -15.284 -23.982 1.00 31.20 23 VAL B O 1
ATOM 2426 N N . THR B 1 24 ? -35.995 -14.414 -24.712 1.00 29.89 24 THR B N 1
ATOM 2427 C CA . THR B 1 24 ? -36.571 -13.071 -24.774 1.00 29.78 24 THR B CA 1
ATOM 2428 C C . THR B 1 24 ? -37.513 -12.874 -25.961 1.00 29.68 24 THR B C 1
ATOM 2429 O O . THR B 1 24 ? -38.398 -12.015 -25.883 1.00 30.41 24 THR B O 1
ATOM 2433 N N . GLY B 1 25 ? -37.356 -13.636 -27.051 1.00 29.10 25 GLY B N 1
ATOM 2434 C CA . GLY B 1 25 ? -38.250 -13.513 -28.201 1.00 29.52 25 GLY B CA 1
ATOM 2435 C C . GLY B 1 25 ? -38.425 -12.080 -28.680 1.00 31.26 25 GLY B C 1
ATOM 2436 O O . GLY B 1 25 ? -37.455 -11.334 -28.868 1.00 30.63 25 GLY B O 1
ATOM 2437 N N . ASP B 1 26 ? -39.685 -11.652 -28.850 1.00 32.89 26 ASP B N 1
ATOM 2438 C CA . ASP B 1 26 ? -39.887 -10.417 -29.601 1.00 35.01 26 ASP B CA 1
ATOM 2439 C C . ASP B 1 26 ? -39.563 -9.150 -28.811 1.00 33.77 26 ASP B C 1
ATOM 2440 O O . ASP B 1 26 ? -39.590 -8.067 -29.399 1.00 36.36 26 ASP B O 1
ATOM 2445 N N . THR B 1 27 ? -39.265 -9.239 -27.512 1.00 30.51 27 THR B N 1
ATOM 2446 C CA . THR B 1 27 ? -38.861 -8.034 -26.778 1.00 28.11 27 THR B CA 1
ATOM 2447 C C . THR B 1 27 ? -37.391 -7.683 -26.946 1.00 26.59 27 THR B C 1
ATOM 2448 O O . THR B 1 27 ? -36.976 -6.602 -26.507 1.00 26.91 27 THR B O 1
ATOM 2452 N N . LEU B 1 28 ? -36.597 -8.559 -27.556 1.00 25.51 28 LEU B N 1
ATOM 2453 C CA . LEU B 1 28 ? -35.164 -8.315 -27.613 1.00 24.05 28 LEU B CA 1
ATOM 2454 C C . LEU B 1 28 ? -34.859 -7.214 -28.617 1.00 25.46 28 LEU B C 1
ATOM 2455 O O . LEU B 1 28 ? -35.368 -7.225 -29.735 1.00 27.29 28 LEU B O 1
ATOM 2460 N N . ARG B 1 29 ? -34.011 -6.272 -28.220 1.00 24.51 29 ARG B N 1
ATOM 2461 C CA . ARG B 1 29 ? -33.491 -5.260 -29.121 1.00 24.59 29 ARG B CA 1
ATOM 2462 C C . ARG B 1 29 ? -32.023 -5.462 -29.478 1.00 22.88 29 ARG B C 1
ATOM 2463 O O . ARG B 1 29 ? -31.662 -5.346 -30.649 1.00 22.92 29 ARG B O 1
ATOM 2471 N N . ALA B 1 30 ? -31.174 -5.827 -28.519 1.00 20.71 30 ALA B N 1
ATOM 2472 C CA . ALA B 1 30 ? -29.760 -6.046 -28.815 1.00 19.23 30 ALA B CA 1
ATOM 2473 C C . ALA B 1 30 ? -29.108 -6.865 -27.705 1.00 17.83 30 ALA B C 1
ATOM 2474 O O . ALA B 1 30 ? -29.622 -6.970 -26.587 1.00 17.51 30 ALA B O 1
ATOM 2476 N N . ILE B 1 31 ? -27.958 -7.448 -28.048 1.00 16.23 31 ILE B N 1
ATOM 2477 C CA . ILE B 1 31 ? -27.036 -8.083 -27.107 1.00 15.24 31 ILE B CA 1
ATOM 2478 C C . ILE B 1 31 ? -25.630 -7.600 -27.457 1.00 14.83 31 ILE B C 1
ATOM 2479 O O . ILE B 1 31 ? -25.193 -7.739 -28.615 1.00 15.65 31 ILE B O 1
ATOM 2484 N N . HIS B 1 32 ? -24.894 -7.093 -26.449 1.00 13.49 32 HIS B N 1
ATOM 2485 C CA . HIS B 1 32 ? -23.536 -6.596 -26.668 1.00 12.71 32 HIS B CA 1
ATOM 2486 C C . HIS B 1 32 ? -22.549 -7.293 -25.744 1.00 12.59 32 HIS B C 1
ATOM 2487 O O . HIS B 1 32 ? -22.815 -7.444 -24.542 1.00 13.62 32 HIS B O 1
ATOM 2494 N N . LEU B 1 33 ? -21.450 -7.777 -26.326 1.00 12.01 33 LEU B N 1
ATOM 2495 C CA . LEU B 1 33 ? -20.300 -8.264 -25.554 1.00 11.55 33 LEU B CA 1
ATOM 2496 C C . LEU B 1 33 ? -19.374 -7.088 -25.264 1.00 11.86 33 LEU B C 1
ATOM 2497 O O . LEU B 1 33 ? -19.116 -6.282 -26.161 1.00 12.57 33 LEU B O 1
ATOM 2502 N N . TYR B 1 34 ? -18.951 -6.942 -24.011 1.00 11.58 34 TYR B N 1
ATOM 2503 C CA . TYR B 1 34 ? -18.073 -5.827 -23.652 1.00 11.81 34 TYR B CA 1
ATOM 2504 C C . TYR B 1 34 ? -17.138 -6.317 -22.542 1.00 10.75 34 TYR B C 1
ATOM 2505 O O . TYR B 1 34 ? -17.074 -7.519 -22.255 1.00 10.68 34 TYR B O 1
ATOM 2514 N N . GLY B 1 35 ? -16.411 -5.398 -21.902 1.00 10.69 35 GLY B N 1
ATOM 2515 C CA . GLY B 1 35 ? -15.523 -5.762 -20.792 1.00 9.22 35 GLY B CA 1
ATOM 2516 C C . GLY B 1 35 ? -14.232 -6.390 -21.286 1.00 8.72 35 GLY B C 1
ATOM 2517 O O . GLY B 1 35 ? -13.832 -6.199 -22.440 1.00 9.68 35 GLY B O 1
ATOM 2518 N N . SER B 1 36 ? -13.522 -7.086 -20.383 1.00 8.12 36 SER B N 1
ATOM 2519 C CA . SER B 1 36 ? -12.116 -7.398 -20.694 1.00 8.82 36 SER B CA 1
ATOM 2520 C C . SER B 1 36 ? -11.955 -8.385 -21.866 1.00 9.13 36 SER B C 1
ATOM 2521 O O . SER B 1 36 ? -10.890 -8.396 -22.508 1.00 10.21 36 SER B O 1
ATOM 2524 N N . ALA B 1 37 ? -13.003 -9.147 -22.233 1.00 8.97 37 ALA B N 1
ATOM 2525 C CA . ALA B 1 37 ? -12.910 -10.000 -23.430 1.00 10.21 37 ALA B CA 1
ATOM 2526 C C . ALA B 1 37 ? -12.690 -9.181 -24.696 1.00 10.17 37 ALA B C 1
ATOM 2527 O O . ALA B 1 37 ? -12.110 -9.708 -25.673 1.00 11.48 37 ALA B O 1
ATOM 2529 N N A VAL B 1 38 ? -13.193 -7.940 -24.723 0.58 10.16 38 VAL B N 1
ATOM 2530 N N B VAL B 1 38 ? -13.126 -7.917 -24.724 0.42 9.75 38 VAL B N 1
ATOM 2531 C CA A VAL B 1 38 ? -13.095 -7.055 -25.891 0.58 11.26 38 VAL B CA 1
ATOM 2532 C CA B VAL B 1 38 ? -12.954 -7.131 -25.948 0.42 10.06 38 VAL B CA 1
ATOM 2533 C C A VAL B 1 38 ? -12.052 -5.970 -25.680 0.58 10.66 38 VAL B C 1
ATOM 2534 C C B VAL B 1 38 ? -12.060 -5.918 -25.721 0.42 10.71 38 VAL B C 1
ATOM 2535 O O A VAL B 1 38 ? -11.221 -5.721 -26.552 0.58 11.74 38 VAL B O 1
ATOM 2536 O O B VAL B 1 38 ? -11.357 -5.496 -26.645 0.42 12.70 38 VAL B O 1
ATOM 2543 N N . ALA B 1 39 ? -12.049 -5.356 -24.493 1.00 10.36 39 ALA B N 1
ATOM 2544 C CA . ALA B 1 39 ? -11.197 -4.201 -24.199 1.00 10.45 39 ALA B CA 1
ATOM 2545 C C . ALA B 1 39 ? -9.790 -4.619 -23.807 1.00 11.25 39 ALA B C 1
ATOM 2546 O O . ALA B 1 39 ? -8.890 -3.772 -23.819 1.00 12.03 39 ALA B O 1
ATOM 2548 N N . GLY B 1 40 ? -9.583 -5.890 -23.435 1.00 11.23 40 GLY B N 1
ATOM 2549 C CA . GLY B 1 40 ? -8.271 -6.363 -23.060 1.00 11.42 40 GLY B CA 1
ATOM 2550 C C . GLY B 1 40 ? -8.176 -6.721 -21.576 1.00 11.00 40 GLY B C 1
ATOM 2551 O O . GLY B 1 40 ? -8.833 -6.126 -20.710 1.00 11.68 40 GLY B O 1
ATOM 2552 N N . GLY B 1 41 ? -7.270 -7.647 -21.265 1.00 10.33 41 GLY B N 1
ATOM 2553 C CA . GLY B 1 41 ? -7.067 -8.131 -19.911 1.00 10.23 41 GLY B CA 1
ATOM 2554 C C . GLY B 1 41 ? -7.901 -9.345 -19.527 1.00 9.28 41 GLY B C 1
ATOM 2555 O O . GLY B 1 41 ? -8.369 -9.458 -18.395 1.00 10.54 41 GLY B O 1
ATOM 2556 N N . LEU B 1 42 ? -8.103 -10.286 -20.452 1.00 10.81 42 LEU B N 1
ATOM 2557 C CA . LEU B 1 42 ? -8.872 -11.489 -20.161 1.00 10.26 42 LEU B CA 1
ATOM 2558 C C . LEU B 1 42 ? -7.987 -12.485 -19.398 1.00 11.34 42 LEU B C 1
ATOM 2559 O O . LEU B 1 42 ? -6.997 -13.002 -19.948 1.00 14.97 42 LEU B O 1
ATOM 2564 N N . LYS B 1 43 ? -8.295 -12.736 -18.134 1.00 9.93 43 LYS B N 1
ATOM 2565 C CA . LYS B 1 43 ? -7.473 -13.565 -17.251 1.00 10.82 43 LYS B CA 1
ATOM 2566 C C . LYS B 1 43 ? -8.192 -14.879 -17.001 1.00 11.91 43 LYS B C 1
ATOM 2567 O O . LYS B 1 43 ? -9.378 -15.000 -17.311 1.00 12.76 43 LYS B O 1
ATOM 2573 N N . PRO B 1 44 ? -7.530 -15.882 -16.411 1.00 12.90 44 PRO B N 1
ATOM 2574 C CA . PRO B 1 44 ? -8.241 -17.169 -16.197 1.00 14.08 44 PRO B CA 1
ATOM 2575 C C . PRO B 1 44 ? -9.528 -17.058 -15.380 1.00 13.71 44 PRO B C 1
ATOM 2576 O O . PRO B 1 44 ? -10.495 -17.773 -15.673 1.00 16.50 44 PRO B O 1
ATOM 2580 N N . ASN B 1 45 ? -9.608 -16.174 -14.400 1.00 13.09 45 ASN B N 1
ATOM 2581 C CA . ASN B 1 45 ? -10.822 -16.040 -13.594 1.00 15.00 45 ASN B CA 1
ATOM 2582 C C . ASN B 1 45 ? -11.831 -15.060 -14.176 1.00 13.24 45 ASN B C 1
ATOM 2583 O O . ASN B 1 45 ? -12.882 -14.836 -13.548 1.00 15.78 45 ASN B O 1
ATOM 2588 N N . SER B 1 46 ? -11.516 -14.412 -15.308 1.00 11.27 46 SER B N 1
ATOM 2589 C CA . SER B 1 46 ? -12.400 -13.378 -15.805 1.00 10.21 46 SER B CA 1
ATOM 2590 C C . SER B 1 46 ? -13.714 -13.959 -16.283 1.00 11.34 46 SER B C 1
ATOM 2591 O O . SER B 1 46 ? -13.778 -15.069 -16.843 1.00 12.32 46 SER B O 1
ATOM 2594 N N . ASP B 1 47 ? -14.768 -13.165 -16.104 1.00 11.54 47 ASP B N 1
ATOM 2595 C CA . ASP B 1 47 ? -16.077 -13.535 -16.622 1.00 11.55 47 ASP B CA 1
ATOM 2596 C C . ASP B 1 47 ? -16.219 -13.095 -18.079 1.00 11.79 47 ASP B C 1
ATOM 2597 O O . ASP B 1 47 ? -15.290 -12.495 -18.656 1.00 13.36 47 ASP B O 1
ATOM 2602 N N . ILE B 1 48 ? -17.380 -13.396 -18.686 1.00 10.47 48 ILE B N 1
ATOM 2603 C CA . ILE B 1 48 ? -17.728 -12.866 -20.014 1.00 11.92 48 ILE B CA 1
ATOM 2604 C C . ILE B 1 48 ? -18.880 -11.902 -19.776 1.00 10.86 48 ILE B C 1
ATOM 2605 O O . ILE B 1 48 ? -19.919 -12.310 -19.227 1.00 12.14 48 ILE B O 1
ATOM 2610 N N . ASP B 1 49 ? -18.717 -10.627 -20.167 1.00 10.75 49 ASP B N 1
ATOM 2611 C CA . ASP B 1 49 ? -19.693 -9.580 -19.830 1.00 10.45 49 ASP B CA 1
ATOM 2612 C C . ASP B 1 49 ? -20.653 -9.343 -20.997 1.00 10.79 49 ASP B C 1
ATOM 2613 O O . ASP B 1 49 ? -20.210 -8.992 -22.099 1.00 11.67 49 ASP B O 1
ATOM 2618 N N . LEU B 1 50 ? -21.949 -9.478 -20.731 1.00 12.00 50 LEU B N 1
ATOM 2619 C CA . LEU B 1 50 ? -23.001 -9.295 -21.747 1.00 11.43 50 LEU B CA 1
ATOM 2620 C C . LEU B 1 50 ? -24.050 -8.296 -21.267 1.00 13.07 50 LEU B C 1
ATOM 2621 O O . LEU B 1 50 ? -24.502 -8.367 -20.126 1.00 13.68 50 LEU B O 1
ATOM 2626 N N . LEU B 1 51 ? -24.452 -7.378 -22.149 1.00 12.45 51 LEU B N 1
ATOM 2627 C CA . LEU B 1 51 ? -25.579 -6.490 -21.897 1.00 14.48 51 LEU B CA 1
ATOM 2628 C C . LEU B 1 51 ? -26.723 -6.841 -22.850 1.00 15.41 51 LEU B C 1
ATOM 2629 O O . LEU B 1 51 ? -26.523 -6.925 -24.066 1.00 16.30 51 LEU B O 1
ATOM 2634 N N . VAL B 1 52 ? -27.917 -7.049 -22.306 1.00 16.60 52 VAL B N 1
ATOM 2635 C CA . VAL B 1 52 ? -29.110 -7.424 -23.091 1.00 16.17 52 VAL B CA 1
ATOM 2636 C C . VAL B 1 52 ? -30.078 -6.241 -23.021 1.00 16.80 52 VAL B C 1
ATOM 2637 O O . VAL B 1 52 ? -30.519 -5.879 -21.928 1.00 18.26 52 VAL B O 1
ATOM 2641 N N . THR B 1 53 ? -30.390 -5.630 -24.176 1.00 17.38 53 THR B N 1
ATOM 2642 C CA . THR B 1 53 ? -31.312 -4.485 -24.235 1.00 18.57 53 THR B CA 1
ATOM 2643 C C . THR B 1 53 ? -32.663 -5.020 -24.711 1.00 20.02 53 THR B C 1
ATOM 2644 O O . THR B 1 53 ? -32.744 -5.661 -25.768 1.00 20.66 53 THR B O 1
ATOM 2648 N N . ILE B 1 54 ? -33.722 -4.732 -23.947 1.00 21.45 54 ILE B N 1
ATOM 2649 C CA . ILE B 1 54 ? -35.084 -5.183 -24.297 1.00 21.94 54 ILE B CA 1
ATOM 2650 C C . ILE B 1 54 ? -36.076 -4.013 -24.311 1.00 24.13 54 ILE B C 1
ATOM 2651 O O . ILE B 1 54 ? -35.795 -2.962 -23.769 1.00 25.39 54 ILE B O 1
ATOM 2666 N N . GLN B 1 56 ? -39.575 -4.201 -23.541 1.00 34.34 56 GLN B N 1
ATOM 2667 C CA . GLN B 1 56 ? -40.597 -4.278 -22.496 1.00 36.47 56 GLN B CA 1
ATOM 2668 C C . GLN B 1 56 ? -40.087 -5.215 -21.424 1.00 35.10 56 GLN B C 1
ATOM 2669 O O . GLN B 1 56 ? -39.230 -6.069 -21.713 1.00 34.93 56 GLN B O 1
ATOM 2675 N N . PRO B 1 57 ? -40.544 -5.060 -20.187 1.00 35.96 57 PRO B N 1
ATOM 2676 C CA . PRO B 1 57 ? -40.087 -5.969 -19.120 1.00 38.92 57 PRO B CA 1
ATOM 2677 C C . PRO B 1 57 ? -40.384 -7.437 -19.421 1.00 41.35 57 PRO B C 1
ATOM 2678 O O . PRO B 1 57 ? -41.359 -7.769 -20.099 1.00 42.07 57 PRO B O 1
ATOM 2682 N N . LEU B 1 58 ? -39.523 -8.330 -18.905 1.00 41.73 58 LEU B N 1
ATOM 2683 C CA . LEU B 1 58 ? -39.758 -9.762 -19.082 1.00 44.47 58 LEU B CA 1
ATOM 2684 C C . LEU B 1 58 ? -40.887 -10.249 -18.168 1.00 46.33 58 LEU B C 1
ATOM 2685 O O . LEU B 1 58 ? -41.077 -9.750 -17.054 1.00 46.15 58 LEU B O 1
ATOM 2690 N N . THR B 1 59 ? -41.650 -11.237 -18.640 1.00 47.60 59 THR B N 1
ATOM 2691 C CA . THR B 1 59 ? -42.614 -11.826 -17.725 1.00 48.76 59 THR B CA 1
ATOM 2692 C C . THR B 1 59 ? -41.870 -12.553 -16.612 1.00 47.90 59 THR B C 1
ATOM 2693 O O . THR B 1 59 ? -40.670 -12.822 -16.710 1.00 46.54 59 THR B O 1
ATOM 2697 N N . GLU B 1 60 ? -42.585 -12.856 -15.530 1.00 48.46 60 GLU B N 1
ATOM 2698 C CA . GLU B 1 60 ? -42.003 -13.713 -14.503 1.00 49.15 60 GLU B CA 1
ATOM 2699 C C . GLU B 1 60 ? -41.502 -15.015 -15.122 1.00 46.30 60 GLU B C 1
ATOM 2700 O O . GLU B 1 60 ? -40.412 -15.506 -14.776 1.00 41.95 60 GLU B O 1
ATOM 2706 N N . ALA B 1 61 ? -42.249 -15.540 -16.103 1.00 47.23 61 ALA B N 1
ATOM 2707 C CA . ALA B 1 61 ? -41.864 -16.778 -16.780 1.00 48.02 61 ALA B CA 1
ATOM 2708 C C . ALA B 1 61 ? -40.559 -16.621 -17.555 1.00 48.56 61 ALA B C 1
ATOM 2709 O O . ALA B 1 61 ? -39.687 -17.499 -17.499 1.00 50.14 61 ALA B O 1
ATOM 2711 N N . GLN B 1 62 ? -40.422 -15.536 -18.323 1.00 47.24 62 GLN B N 1
ATOM 2712 C CA . GLN B 1 62 ? -39.193 -15.344 -19.079 1.00 46.49 62 GLN B CA 1
ATOM 2713 C C . GLN B 1 62 ? -37.996 -15.232 -18.142 1.00 43.71 62 GLN B C 1
ATOM 2714 O O . GLN B 1 62 ? -36.951 -15.849 -18.390 1.00 41.73 62 GLN B O 1
ATOM 2720 N N . ARG B 1 63 ? -38.156 -14.487 -17.032 1.00 41.94 63 ARG B N 1
ATOM 2721 C CA A ARG B 1 63 ? -37.054 -14.268 -16.099 0.65 40.69 63 ARG B CA 1
ATOM 2722 C CA B ARG B 1 63 ? -37.049 -14.269 -16.103 0.35 41.24 63 ARG B CA 1
ATOM 2723 C C . ARG B 1 63 ? -36.607 -15.563 -15.427 1.00 40.21 63 ARG B C 1
ATOM 2724 O O . ARG B 1 63 ? -35.401 -15.814 -15.286 1.00 39.60 63 ARG B O 1
ATOM 2739 N N . ALA B 1 64 ? -37.561 -16.388 -14.985 1.00 39.95 64 ALA B N 1
ATOM 2740 C CA . ALA B 1 64 ? -37.207 -17.631 -14.313 1.00 38.42 64 ALA B CA 1
ATOM 2741 C C . ALA B 1 64 ? -36.468 -18.567 -15.262 1.00 37.86 64 ALA B C 1
ATOM 2742 O O . ALA B 1 64 ? -35.445 -19.163 -14.900 1.00 38.60 64 ALA B O 1
ATOM 2744 N N . THR B 1 65 ? -36.940 -18.667 -16.501 1.00 37.59 65 THR B N 1
ATOM 2745 C CA . THR B 1 65 ? -36.288 -19.528 -17.479 1.00 36.96 65 THR B CA 1
ATOM 2746 C C . THR B 1 65 ? -34.899 -19.006 -17.817 1.00 36.51 65 THR B C 1
ATOM 2747 O O . THR B 1 65 ? -33.946 -19.784 -17.972 1.00 35.70 65 THR B O 1
ATOM 2751 N N . LEU B 1 66 ? -34.767 -17.692 -17.942 1.00 35.77 66 LEU B N 1
ATOM 2752 C CA . LEU B 1 66 ? -33.470 -17.112 -18.275 1.00 34.14 66 LEU B CA 1
ATOM 2753 C C . LEU B 1 66 ? -32.458 -17.362 -17.164 1.00 32.21 66 LEU B C 1
ATOM 2754 O O . LEU B 1 66 ? -31.335 -17.809 -17.420 1.00 31.20 66 LEU B O 1
ATOM 2759 N N A MET B 1 67 ? -32.854 -17.089 -15.923 0.58 32.11 67 MET B N 1
ATOM 2760 N N B MET B 1 67 ? -32.848 -17.106 -15.915 0.42 32.36 67 MET B N 1
ATOM 2761 C CA A MET B 1 67 ? -31.981 -17.295 -14.772 0.58 31.80 67 MET B CA 1
ATOM 2762 C CA B MET B 1 67 ? -31.916 -17.276 -14.803 0.42 32.27 67 MET B CA 1
ATOM 2763 C C A MET B 1 67 ? -31.539 -18.744 -14.662 0.58 31.71 67 MET B C 1
ATOM 2764 C C B MET B 1 67 ? -31.533 -18.742 -14.605 0.42 31.96 67 MET B C 1
ATOM 2765 O O A MET B 1 67 ? -30.350 -19.036 -14.489 0.58 31.98 67 MET B O 1
ATOM 2766 O O B MET B 1 67 ? -30.362 -19.048 -14.349 0.42 32.15 67 MET B O 1
ATOM 2775 N N . GLN B 1 68 ? -32.490 -19.666 -14.728 1.00 31.38 68 GLN B N 1
ATOM 2776 C CA . GLN B 1 68 ? -32.164 -21.077 -14.528 1.00 31.77 68 GLN B CA 1
ATOM 2777 C C . GLN B 1 68 ? -31.316 -21.632 -15.670 1.00 30.28 68 GLN B C 1
ATOM 2778 O O . GLN B 1 68 ? -30.377 -22.407 -15.434 1.00 29.14 68 GLN B O 1
ATOM 2784 N N . GLU B 1 69 ? -31.622 -21.255 -16.913 1.00 29.23 69 GLU B N 1
ATOM 2785 C CA . GLU B 1 69 ? -30.771 -21.708 -18.019 1.00 27.93 69 GLU B CA 1
ATOM 2786 C C . GLU B 1 69 ? -29.384 -21.062 -17.995 1.00 24.61 69 GLU B C 1
ATOM 2787 O O . GLU B 1 69 ? -28.390 -21.703 -18.391 1.00 24.85 69 GLU B O 1
ATOM 2793 N N . LEU B 1 70 ? -29.275 -19.796 -17.548 1.00 21.39 70 LEU B N 1
ATOM 2794 C CA . LEU B 1 70 ? -27.931 -19.213 -17.442 1.00 20.70 70 LEU B CA 1
ATOM 2795 C C . LEU B 1 70 ? -27.093 -19.938 -16.396 1.00 21.10 70 LEU B C 1
ATOM 2796 O O . LEU B 1 70 ? -25.885 -20.060 -16.572 1.00 20.96 70 LEU B O 1
ATOM 2801 N N . LEU B 1 71 ? -27.719 -20.452 -15.326 1.00 22.85 71 LEU B N 1
ATOM 2802 C CA . LEU B 1 71 ? -27.013 -21.293 -14.357 1.00 25.16 71 LEU B CA 1
ATOM 2803 C C . LEU B 1 71 ? -26.312 -22.458 -15.026 1.00 24.78 71 LEU B C 1
ATOM 2804 O O . LEU B 1 71 ? -25.198 -22.828 -14.636 1.00 25.88 71 LEU B O 1
ATOM 2809 N N . ALA B 1 72 ? -26.970 -23.071 -16.013 1.00 22.90 72 ALA B N 1
ATOM 2810 C CA . ALA B 1 72 ? -26.416 -24.221 -16.725 1.00 23.27 72 ALA B CA 1
ATOM 2811 C C . ALA B 1 72 ? -25.322 -23.827 -17.699 1.00 20.91 72 ALA B C 1
ATOM 2812 O O . ALA B 1 72 ? -24.475 -24.662 -18.036 1.00 23.70 72 ALA B O 1
ATOM 2814 N N A LEU B 1 73 ? -25.315 -22.578 -18.177 0.61 18.13 73 LEU B N 1
ATOM 2815 N N B LEU B 1 73 ? -25.309 -22.587 -18.152 0.39 18.55 73 LEU B N 1
ATOM 2816 C CA A LEU B 1 73 ? -24.337 -22.109 -19.174 0.61 17.51 73 LEU B CA 1
ATOM 2817 C CA B LEU B 1 73 ? -24.330 -22.168 -19.146 0.39 17.33 73 LEU B CA 1
ATOM 2818 C C A LEU B 1 73 ? -23.141 -21.394 -18.565 0.61 16.22 73 LEU B C 1
ATOM 2819 C C B LEU B 1 73 ? -23.082 -21.556 -18.525 0.39 16.59 73 LEU B C 1
ATOM 2820 O O A LEU B 1 73 ? -22.216 -21.009 -19.297 0.61 17.85 73 LEU B O 1
ATOM 2821 O O B LEU B 1 73 ? -22.031 -21.508 -19.175 0.39 18.00 73 LEU B O 1
ATOM 2830 N N . SER B 1 74 ? -23.162 -21.137 -17.270 1.00 15.54 74 SER B N 1
ATOM 2831 C CA . SER B 1 74 ? -22.091 -20.433 -16.583 1.00 15.31 74 SER B CA 1
ATOM 2832 C C . SER B 1 74 ? -21.455 -21.405 -15.591 1.00 16.24 74 SER B C 1
ATOM 2833 O O . SER B 1 74 ? -22.115 -22.340 -15.121 1.00 18.23 74 SER B O 1
ATOM 2836 N N A SER B 1 75 ? -20.210 -21.116 -15.218 0.37 16.25 75 SER B N 1
ATOM 2837 N N B SER B 1 75 ? -20.178 -21.196 -15.270 0.63 14.86 75 SER B N 1
ATOM 2838 C CA A SER B 1 75 ? -19.443 -21.858 -14.228 0.37 17.35 75 SER B CA 1
ATOM 2839 C CA B SER B 1 75 ? -19.535 -21.889 -14.157 0.63 16.05 75 SER B CA 1
ATOM 2840 C C A SER B 1 75 ? -18.787 -20.873 -13.265 0.37 16.28 75 SER B C 1
ATOM 2841 C C B SER B 1 75 ? -18.837 -20.879 -13.251 0.63 15.32 75 SER B C 1
ATOM 2842 O O A SER B 1 75 ? -18.441 -19.754 -13.668 0.37 16.37 75 SER B O 1
ATOM 2843 O O B SER B 1 75 ? -18.471 -19.776 -13.686 0.63 15.71 75 SER B O 1
ATOM 2848 N N . PRO B 1 76 ? -18.594 -21.249 -11.995 1.00 15.47 76 PRO B N 1
ATOM 2849 C CA . PRO B 1 76 ? -17.874 -20.350 -11.044 1.00 16.29 76 PRO B CA 1
ATOM 2850 C C . PRO B 1 76 ? -16.533 -19.918 -11.617 1.00 15.73 76 PRO B C 1
ATOM 2851 O O . PRO B 1 76 ? -15.843 -20.712 -12.277 1.00 16.72 76 PRO B O 1
ATOM 2855 N N . PRO B 1 77 ? -16.110 -18.677 -11.370 1.00 15.59 77 PRO B N 1
ATOM 2856 C CA . PRO B 1 77 ? -14.830 -18.218 -11.920 1.00 17.59 77 PRO B CA 1
ATOM 2857 C C . PRO B 1 77 ? -13.705 -19.125 -11.458 1.00 21.12 77 PRO B C 1
ATOM 2858 O O . PRO B 1 77 ? -13.606 -19.479 -10.277 1.00 23.06 77 PRO B O 1
ATOM 2862 N N . GLY B 1 78 ? -12.865 -19.512 -12.419 1.00 23.77 78 GLY B N 1
ATOM 2863 C CA . GLY B 1 78 ? -11.737 -20.395 -12.176 1.00 26.71 78 GLY B CA 1
ATOM 2864 C C . GLY B 1 78 ? -12.047 -21.879 -12.189 1.00 27.38 78 GLY B C 1
ATOM 2865 O O . GLY B 1 78 ? -11.103 -22.683 -12.238 1.00 31.55 78 GLY B O 1
ATOM 2866 N N . ALA B 1 79 ? -13.322 -22.278 -12.132 1.00 23.16 79 ALA B N 1
ATOM 2867 C CA . ALA B 1 79 ? -13.636 -23.707 -12.098 1.00 20.68 79 ALA B CA 1
ATOM 2868 C C . ALA B 1 79 ? -13.211 -24.425 -13.372 1.00 19.63 79 ALA B C 1
ATOM 2869 O O . ALA B 1 79 ? -12.843 -25.613 -13.317 1.00 20.28 79 ALA B O 1
ATOM 2871 N N . SER B 1 80 ? -13.241 -23.743 -14.522 1.00 18.78 80 SER B N 1
ATOM 2872 C CA . SER B 1 80 ? -12.957 -24.427 -15.780 1.00 19.24 80 SER B CA 1
ATOM 2873 C C . SER B 1 80 ? -12.278 -23.427 -16.698 1.00 21.00 80 SER B C 1
ATOM 2874 O O . SER B 1 80 ? -12.621 -22.243 -16.676 1.00 25.44 80 SER B O 1
ATOM 2877 N N . ALA B 1 81 ? -11.300 -23.886 -17.480 1.00 18.98 81 ALA B N 1
ATOM 2878 C CA . ALA B 1 81 ? -10.758 -23.056 -18.551 1.00 18.74 81 ALA B CA 1
ATOM 2879 C C . ALA B 1 81 ? -11.639 -23.072 -19.816 1.00 19.74 81 ALA B C 1
ATOM 2880 O O . ALA B 1 81 ? -11.447 -22.249 -20.722 1.00 24.44 81 ALA B O 1
ATOM 2882 N N A GLU B 1 82 ? -12.628 -23.946 -19.854 0.67 17.65 82 GLU B N 1
ATOM 2883 N N B GLU B 1 82 ? -12.635 -23.945 -19.918 0.33 18.73 82 GLU B N 1
ATOM 2884 C CA A GLU B 1 82 ? -13.455 -24.156 -21.034 0.67 17.67 82 GLU B CA 1
ATOM 2885 C CA B GLU B 1 82 ? -13.458 -23.994 -21.130 0.33 18.05 82 GLU B CA 1
ATOM 2886 C C A GLU B 1 82 ? -14.816 -23.497 -20.919 0.67 18.64 82 GLU B C 1
ATOM 2887 C C B GLU B 1 82 ? -14.908 -23.600 -20.912 0.33 16.59 82 GLU B C 1
ATOM 2888 O O A GLU B 1 82 ? -15.437 -23.234 -21.954 0.67 22.49 82 GLU B O 1
ATOM 2889 O O B GLU B 1 82 ? -15.705 -23.667 -21.860 0.33 16.23 82 GLU B O 1
ATOM 2900 N N . LYS B 1 83 ? -15.277 -23.214 -19.696 1.00 14.59 83 LYS B N 1
ATOM 2901 C CA . LYS B 1 83 ? -16.638 -22.729 -19.408 1.00 14.52 83 LYS B CA 1
ATOM 2902 C C . LYS B 1 83 ? -16.471 -21.651 -18.345 1.00 15.30 83 LYS B C 1
ATOM 2903 O O . LYS B 1 83 ? -16.297 -21.973 -17.168 1.00 20.12 83 LYS B O 1
ATOM 2909 N N . ARG B 1 84 ? -16.507 -20.388 -18.765 1.00 12.82 84 ARG B N 1
ATOM 2910 C CA . ARG B 1 84 ? -16.284 -19.257 -17.869 1.00 12.01 84 ARG B CA 1
ATOM 2911 C C . ARG B 1 84 ? -17.551 -18.895 -17.088 1.00 12.15 84 ARG B C 1
ATOM 2912 O O . ARG B 1 84 ? -18.684 -19.262 -17.438 1.00 13.10 84 ARG B O 1
ATOM 2920 N N . ALA B 1 85 ? -17.346 -18.041 -16.098 1.00 11.82 85 ALA B N 1
ATOM 2921 C CA . ALA B 1 85 ? -18.450 -17.304 -15.484 1.00 12.20 85 ALA B CA 1
ATOM 2922 C C . ALA B 1 85 ? -19.069 -16.316 -16.473 1.00 12.26 85 ALA B C 1
ATOM 2923 O O . ALA B 1 85 ? -18.347 -15.644 -17.211 1.00 12.73 85 ALA B O 1
ATOM 2925 N N . LEU B 1 86 ? -20.417 -16.242 -16.511 1.00 11.73 86 LEU B N 1
ATOM 2926 C CA . LEU B 1 86 ? -21.142 -15.249 -17.298 1.00 12.05 86 LEU B CA 1
ATOM 2927 C C . LEU B 1 86 ? -21.657 -14.144 -16.381 1.00 12.73 86 LEU B C 1
ATOM 2928 O O . LEU B 1 86 ? -22.112 -14.404 -15.264 1.00 14.39 86 LEU B O 1
ATOM 2933 N N . GLN B 1 87 ? -21.615 -12.913 -16.860 1.00 11.90 87 GLN B N 1
ATOM 2934 C CA A GLN B 1 87 ? -22.316 -11.798 -16.227 0.67 13.99 87 GLN B CA 1
ATOM 2935 C CA B GLN B 1 87 ? -22.332 -11.810 -16.224 0.33 14.45 87 GLN B CA 1
ATOM 2936 C C . GLN B 1 87 ? -23.282 -11.247 -17.267 1.00 14.86 87 GLN B C 1
ATOM 2937 O O . GLN B 1 87 ? -22.852 -10.854 -18.351 1.00 15.80 87 GLN B O 1
ATOM 2948 N N . VAL B 1 88 ? -24.585 -11.251 -16.955 1.00 16.17 88 VAL B N 1
ATOM 2949 C CA . VAL B 1 88 ? -25.598 -10.829 -17.914 1.00 15.43 88 VAL B CA 1
ATOM 2950 C C . VAL B 1 88 ? -26.433 -9.752 -17.239 1.00 15.79 88 VAL B C 1
ATOM 2951 O O . VAL B 1 88 ? -27.082 -10.020 -16.212 1.00 17.37 88 VAL B O 1
ATOM 2955 N N . THR B 1 89 ? -26.433 -8.539 -17.812 1.00 14.80 89 THR B N 1
ATOM 2956 C CA . THR B 1 89 ? -27.208 -7.429 -17.285 1.00 16.75 89 THR B CA 1
ATOM 2957 C C . THR B 1 89 ? -28.293 -7.133 -18.306 1.00 16.82 89 THR B C 1
ATOM 2958 O O . THR B 1 89 ? -28.004 -7.052 -19.506 1.00 18.29 89 THR B O 1
ATOM 2962 N N . VAL B 1 90 ? -29.543 -7.011 -17.846 1.00 18.08 90 VAL B N 1
ATOM 2963 C CA . VAL B 1 90 ? -30.681 -6.724 -18.729 1.00 18.68 90 VAL B CA 1
ATOM 2964 C C . VAL B 1 90 ? -31.176 -5.318 -18.428 1.00 19.98 90 VAL B C 1
ATOM 2965 O O . VAL B 1 90 ? -31.325 -4.961 -17.254 1.00 23.70 90 VAL B O 1
ATOM 2969 N N . VAL B 1 91 ? -31.385 -4.520 -19.486 1.00 19.81 91 VAL B N 1
ATOM 2970 C CA . VAL B 1 91 ? -31.785 -3.117 -19.374 1.00 19.63 91 VAL B CA 1
ATOM 2971 C C . VAL B 1 91 ? -32.890 -2.840 -20.380 1.00 20.60 91 VAL B C 1
ATOM 2972 O O . VAL B 1 91 ? -32.903 -3.381 -21.482 1.00 21.09 91 VAL B O 1
ATOM 2976 N N . LEU B 1 92 ? -33.812 -1.964 -19.983 1.00 21.85 92 LEU B N 1
ATOM 2977 C CA . LEU B 1 92 ? -34.863 -1.460 -20.864 1.00 22.53 92 LEU B CA 1
ATOM 2978 C C . LEU B 1 92 ? -34.303 -0.358 -21.754 1.00 22.17 92 LEU B C 1
ATOM 2979 O O . LEU B 1 92 ? -33.635 0.561 -21.272 1.00 22.92 92 LEU B O 1
ATOM 2984 N N . TYR B 1 93 ? -34.595 -0.425 -23.046 1.00 23.36 93 TYR B N 1
ATOM 2985 C CA . TYR B 1 93 ? -34.180 0.648 -23.951 1.00 23.83 93 TYR B CA 1
ATOM 2986 C C . TYR B 1 93 ? -34.655 2.007 -23.459 1.00 22.86 93 TYR B C 1
ATOM 2987 O O . TYR B 1 93 ? -33.921 3.005 -23.552 1.00 23.33 93 TYR B O 1
ATOM 2996 N N . SER B 1 94 ? -35.878 2.052 -22.905 1.00 23.82 94 SER B N 1
ATOM 2997 C CA . SER B 1 94 ? -36.479 3.277 -22.388 1.00 23.87 94 SER B CA 1
ATOM 2998 C C . SER B 1 94 ? -35.769 3.895 -21.178 1.00 24.64 94 SER B C 1
ATOM 2999 O O . SER B 1 94 ? -36.091 5.053 -20.849 1.00 26.14 94 SER B O 1
ATOM 3002 N N . GLN B 1 95 ? -34.848 3.182 -20.492 1.00 23.44 95 GLN B N 1
ATOM 3003 C CA . GLN B 1 95 ? -33.991 3.785 -19.468 1.00 23.15 95 GLN B CA 1
ATOM 3004 C C . GLN B 1 95 ? -32.771 4.472 -20.046 1.00 21.94 95 GLN B C 1
ATOM 3005 O O . GLN B 1 95 ? -32.098 5.226 -19.323 1.00 21.12 95 GLN B O 1
ATOM 3011 N N . LEU B 1 96 ? -32.468 4.242 -21.319 1.00 22.23 96 LEU B N 1
ATOM 3012 C CA . LEU B 1 96 ? -31.232 4.732 -21.922 1.00 22.86 96 LEU B CA 1
ATOM 3013 C C . LEU B 1 96 ? -31.460 5.731 -23.046 1.00 24.58 96 LEU B C 1
ATOM 3014 O O . LEU B 1 96 ? -30.562 6.535 -23.334 1.00 24.77 96 LEU B O 1
ATOM 3019 N N . VAL B 1 97 ? -32.596 5.637 -23.737 1.00 25.92 97 VAL B N 1
ATOM 3020 C CA . VAL B 1 97 ? -32.935 6.511 -24.846 1.00 27.67 97 VAL B CA 1
ATOM 3021 C C . VAL B 1 97 ? -34.389 6.943 -24.659 1.00 29.53 97 VAL B C 1
ATOM 3022 O O . VAL B 1 97 ? -35.322 6.163 -24.937 1.00 31.94 97 VAL B O 1
ATOM 3026 N N . PRO B 1 98 ? -34.616 8.173 -24.148 1.00 28.06 98 PRO B N 1
ATOM 3027 C CA . PRO B 1 98 ? -33.589 9.069 -23.593 1.00 26.73 98 PRO B CA 1
ATOM 3028 C C . PRO B 1 98 ? -33.150 8.596 -22.213 1.00 23.92 98 PRO B C 1
ATOM 3029 O O . PRO B 1 98 ? -33.792 7.725 -21.600 1.00 25.80 98 PRO B O 1
ATOM 3033 N N . TRP B 1 99 ? -32.024 9.113 -21.747 1.00 21.87 99 TRP B N 1
ATOM 3034 C CA . TRP B 1 99 ? -31.477 8.622 -20.495 1.00 19.68 99 TRP B CA 1
ATOM 3035 C C . TRP B 1 99 ? -32.356 8.978 -19.294 1.00 20.73 99 TRP B C 1
ATOM 3036 O O . TRP B 1 99 ? -32.916 10.083 -19.194 1.00 22.42 99 TRP B O 1
ATOM 3047 N N A CYS B 1 100 ? -32.426 8.050 -18.357 0.61 21.40 100 CYS B N 1
ATOM 3048 N N B CYS B 1 100 ? -32.476 8.024 -18.372 0.39 21.75 100 CYS B N 1
ATOM 3049 C CA A CYS B 1 100 ? -32.938 8.274 -17.015 0.61 22.47 100 CYS B CA 1
ATOM 3050 C CA B CYS B 1 100 ? -32.938 8.252 -17.005 0.39 22.99 100 CYS B CA 1
ATOM 3051 C C A CYS B 1 100 ? -31.768 8.160 -16.047 0.61 22.04 100 CYS B C 1
ATOM 3052 C C B CYS B 1 100 ? -31.722 8.192 -16.088 0.39 22.52 100 CYS B C 1
ATOM 3053 O O A CYS B 1 100 ? -30.993 7.198 -16.122 0.61 22.98 100 CYS B O 1
ATOM 3054 O O B CYS B 1 100 ? -30.884 7.291 -16.227 0.39 23.24 100 CYS B O 1
ATOM 3059 N N . PHE B 1 101 ? -31.614 9.152 -15.170 1.00 22.01 101 PHE B N 1
ATOM 3060 C CA . PHE B 1 101 ? -30.518 9.181 -14.197 1.00 21.68 101 PHE B CA 1
ATOM 3061 C C . PHE B 1 101 ? -31.002 9.167 -12.773 1.00 25.50 101 PHE B C 1
ATOM 3062 O O . PHE B 1 101 ? -31.875 9.981 -12.418 1.00 28.01 101 PHE B O 1
ATOM 3070 N N . PRO B 1 102 ? -30.505 8.213 -11.969 1.00 26.53 102 PRO B N 1
ATOM 3071 C CA . PRO B 1 102 ? -29.695 7.050 -12.347 1.00 27.00 102 PRO B CA 1
ATOM 3072 C C . PRO B 1 102 ? -30.552 6.047 -13.109 1.00 25.20 102 PRO B C 1
ATOM 3073 O O . PRO B 1 102 ? -31.745 5.890 -12.795 1.00 26.61 102 PRO B O 1
ATOM 3077 N N . PRO B 1 103 ? -29.982 5.352 -14.077 1.00 24.86 103 PRO B N 1
ATOM 3078 C CA . PRO B 1 103 ? -30.759 4.349 -14.811 1.00 25.83 103 PRO B CA 1
ATOM 3079 C C . PRO B 1 103 ? -31.029 3.110 -13.972 1.00 25.51 103 PRO B C 1
ATOM 3080 O O . PRO B 1 103 ? -30.308 2.779 -13.032 1.00 26.96 103 PRO B O 1
ATOM 3084 N N A SER B 1 104 ? -32.085 2.405 -14.356 0.52 24.77 104 SER B N 1
ATOM 3085 N N B SER B 1 104 ? -32.090 2.410 -14.326 0.48 24.66 104 SER B N 1
ATOM 3086 C CA A SER B 1 104 ? -32.486 1.137 -13.755 0.52 26.06 104 SER B CA 1
ATOM 3087 C CA B SER B 1 104 ? -32.356 1.135 -13.676 0.48 25.76 104 SER B CA 1
ATOM 3088 C C 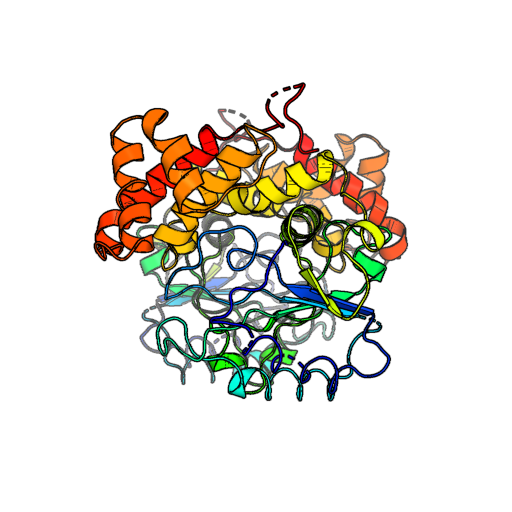A SER B 1 104 ? -31.948 -0.034 -14.576 0.52 25.90 104 SER B C 1
ATOM 3089 C C B SER B 1 104 ? -31.922 -0.026 -14.552 0.48 25.81 104 SER B C 1
ATOM 3090 O O A SER B 1 104 ? -31.833 0.040 -15.803 0.52 26.39 104 SER B O 1
ATOM 3091 O O B SER B 1 104 ? -31.869 0.064 -15.782 0.48 26.45 104 SER B O 1
ATOM 3096 N N . ARG B 1 105 ? -31.608 -1.121 -13.895 1.00 24.95 105 ARG B N 1
ATOM 3097 C CA . ARG B 1 105 ? -31.368 -2.395 -14.569 1.00 24.87 105 ARG B CA 1
ATOM 3098 C C . ARG B 1 105 ? -32.513 -3.355 -14.267 1.00 25.43 105 ARG B C 1
ATOM 3099 O O . ARG B 1 105 ? -33.003 -3.422 -13.135 1.00 26.09 105 ARG B O 1
ATOM 3107 N N . GLU B 1 106 ? -32.985 -4.063 -15.288 1.00 25.78 106 GLU B N 1
ATOM 3108 C CA . GLU B 1 106 ? -34.135 -4.946 -15.102 1.00 27.69 106 GLU B CA 1
ATOM 3109 C C . GLU B 1 106 ? -33.758 -6.225 -14.358 1.00 27.10 106 GLU B C 1
ATOM 3110 O O . GLU B 1 106 ? -34.560 -6.756 -13.584 1.00 27.86 106 GLU B O 1
ATOM 3116 N N A MET B 1 107 ? -32.561 -6.751 -14.609 0.47 26.35 107 MET B N 1
ATOM 3117 N N B MET B 1 107 ? -32.531 -6.697 -14.533 0.53 25.84 107 MET B N 1
ATOM 3118 C CA A MET B 1 107 ? -32.157 -8.057 -14.092 0.47 26.35 107 MET B CA 1
ATOM 3119 C CA B MET B 1 107 ? -32.170 -8.030 -14.064 0.53 25.79 107 MET B CA 1
ATOM 3120 C C A MET B 1 107 ? -30.644 -8.118 -14.079 0.47 24.62 107 MET B C 1
ATOM 3121 C C B MET B 1 107 ? -30.661 -8.167 -14.119 0.53 23.81 107 MET B C 1
ATOM 3122 O O A MET B 1 107 ? -29.968 -7.441 -14.861 0.47 24.17 107 MET B O 1
ATOM 3123 O O B MET B 1 107 ? -30.004 -7.562 -14.976 0.53 22.53 107 MET B O 1
ATOM 3132 N N . GLN B 1 108 ? -30.115 -8.984 -13.216 1.00 23.54 108 GLN B N 1
ATOM 3133 C CA A GLN B 1 108 ? -28.680 -9.263 -13.236 0.59 23.91 108 GLN B CA 1
ATOM 3134 C CA B GLN B 1 108 ? -28.680 -9.260 -13.233 0.41 24.25 108 GLN B CA 1
ATOM 3135 C C . GLN B 1 108 ? -28.425 -10.719 -12.893 1.00 23.05 108 GLN B C 1
ATOM 3136 O O . GLN B 1 108 ? -28.840 -11.194 -11.826 1.00 24.28 108 GLN B O 1
ATOM 3147 N N . PHE B 1 109 ? -27.730 -11.416 -13.793 1.00 18.76 109 PHE B N 1
ATOM 3148 C CA . PHE B 1 109 ? -27.161 -12.727 -13.530 1.00 17.20 109 PHE B CA 1
ATOM 3149 C C . PHE B 1 109 ? -25.662 -12.596 -13.302 1.00 16.46 109 PHE B C 1
ATOM 3150 O O . PHE B 1 109 ? -24.948 -11.963 -14.098 1.00 16.27 109 PHE B O 1
ATOM 3158 N N . GLY B 1 110 ? -25.167 -13.288 -12.265 1.00 16.48 110 GLY B N 1
ATOM 3159 C CA . GLY B 1 110 ? -23.735 -13.519 -12.119 1.00 16.56 110 GLY B CA 1
ATOM 3160 C C . GLY B 1 110 ? -23.455 -14.619 -11.118 1.00 15.30 110 GLY B C 1
ATOM 3161 O O . GLY B 1 110 ? -24.311 -15.003 -10.321 1.00 15.73 110 GLY B O 1
ATOM 3162 N N . GLU B 1 111 ? -22.210 -15.095 -11.116 1.00 14.94 111 GLU B N 1
ATOM 3163 C CA . GLU B 1 111 ? -21.878 -16.254 -10.274 1.00 14.85 111 GLU B CA 1
ATOM 3164 C C . GLU B 1 111 ? -21.913 -15.938 -8.778 1.00 16.76 111 GLU B C 1
ATOM 3165 O O . GLU B 1 111 ? -22.175 -16.842 -7.968 1.00 18.77 111 GLU B O 1
ATOM 3171 N N . TRP B 1 112 ? -21.679 -14.680 -8.393 1.00 18.80 112 TRP B N 1
ATOM 3172 C CA . TRP B 1 112 ? -21.785 -14.323 -6.989 1.00 19.54 112 TRP B CA 1
ATOM 3173 C C . TRP B 1 112 ? -23.214 -14.454 -6.458 1.00 22.48 112 TRP B C 1
ATOM 3174 O O . TRP B 1 112 ? -23.420 -14.377 -5.235 1.00 26.09 112 TRP B O 1
ATOM 3185 N N . LEU B 1 113 ? -24.199 -14.653 -7.332 1.00 21.85 113 LEU B N 1
ATOM 3186 C CA . LEU B 1 113 ? -25.593 -14.825 -6.945 1.00 23.08 113 LEU B CA 1
ATOM 3187 C C . LEU B 1 113 ? -26.065 -16.260 -7.108 1.00 23.53 113 LEU B C 1
ATOM 3188 O O . LEU B 1 113 ? -27.256 -16.523 -6.911 1.00 25.19 113 LEU B O 1
ATOM 3193 N N . ARG B 1 114 ? -25.149 -17.197 -7.415 1.00 23.23 114 ARG B N 1
ATOM 3194 C CA . ARG B 1 114 ? -25.532 -18.577 -7.716 1.00 23.57 114 ARG B CA 1
ATOM 3195 C C . ARG B 1 114 ? -26.396 -19.188 -6.617 1.00 25.54 114 ARG B C 1
ATOM 3196 O O . ARG B 1 114 ? -27.425 -19.807 -6.904 1.00 25.66 114 ARG B O 1
ATOM 3204 N N . GLU B 1 115 ? -25.988 -19.045 -5.352 1.00 27.89 115 GLU B N 1
ATOM 3205 C CA . GLU B 1 115 ? -26.722 -19.692 -4.259 1.00 32.60 115 GLU B CA 1
ATOM 3206 C C . GLU B 1 115 ? -28.165 -19.200 -4.203 1.00 30.27 115 GLU B C 1
ATOM 3207 O O . GLU B 1 115 ? -29.090 -19.985 -3.957 1.00 32.56 115 GLU B O 1
ATOM 3213 N N . ASP B 1 116 ? -28.375 -17.902 -4.445 1.00 28.82 116 ASP B N 1
ATOM 3214 C CA . ASP B 1 116 ? -29.718 -17.328 -4.429 1.00 27.87 116 ASP B CA 1
ATOM 3215 C C . ASP B 1 116 ? -30.492 -17.736 -5.666 1.00 27.32 116 ASP B C 1
ATOM 3216 O O . ASP B 1 116 ? -31.646 -18.176 -5.564 1.00 27.41 116 ASP B O 1
ATOM 3221 N N . ILE B 1 117 ? -29.851 -17.631 -6.848 1.00 27.65 117 ILE B N 1
ATOM 3222 C CA . ILE B 1 117 ? -30.535 -17.889 -8.105 1.00 29.28 117 ILE B CA 1
ATOM 3223 C C . ILE B 1 117 ? -30.972 -19.345 -8.160 1.00 32.47 117 ILE B C 1
ATOM 3224 O O . ILE B 1 117 ? -32.056 -19.665 -8.668 1.00 33.24 117 ILE B O 1
ATOM 3229 N N A CYS B 1 118 ? -30.171 -20.251 -7.600 0.46 34.10 118 CYS B N 1
ATOM 3230 N N B CYS B 1 118 ? -30.139 -20.245 -7.624 0.54 33.54 118 CYS B N 1
ATOM 3231 C CA A CYS B 1 118 ? -30.573 -21.652 -7.642 0.46 36.07 118 CYS B CA 1
ATOM 3232 C CA B CYS B 1 118 ? -30.511 -21.652 -7.541 0.54 35.23 118 CYS B CA 1
ATOM 3233 C C A CYS B 1 118 ? -31.727 -21.979 -6.698 0.46 37.44 118 CYS B C 1
ATOM 3234 C C B CYS B 1 118 ? -31.855 -21.828 -6.859 0.54 36.65 118 CYS B C 1
ATOM 3235 O O A CYS B 1 118 ? -32.281 -23.076 -6.799 0.46 38.52 118 CYS B O 1
ATOM 3236 O O B CYS B 1 118 ? -32.685 -22.623 -7.307 0.54 37.08 118 CYS B O 1
ATOM 3241 N N . GLN B 1 119 ? -32.092 -21.080 -5.784 1.00 37.86 119 GLN B N 1
ATOM 3242 C CA . GLN B 1 119 ? -33.325 -21.191 -5.007 1.00 38.92 119 GLN B CA 1
ATOM 3243 C C . GLN B 1 119 ? -34.472 -20.365 -5.586 1.00 38.50 119 GLN B C 1
ATOM 3244 O O . GLN B 1 119 ? -35.517 -20.233 -4.927 1.00 38.45 119 GLN B O 1
ATOM 3250 N N . GLY B 1 120 ? -34.312 -19.803 -6.782 1.00 38.64 120 GLY B N 1
ATOM 3251 C CA . GLY B 1 120 ? -35.354 -18.965 -7.350 1.00 38.28 120 GLY B CA 1
ATOM 3252 C C . GLY B 1 120 ? -35.438 -17.565 -6.778 1.00 37.63 120 GLY B C 1
ATOM 3253 O O . GLY B 1 120 ? -36.460 -16.895 -6.952 1.00 38.79 120 GLY B O 1
ATOM 3254 N N . ILE B 1 121 ? -34.404 -17.096 -6.090 1.00 34.96 121 ILE B N 1
ATOM 3255 C CA . ILE B 1 121 ? -34.387 -15.744 -5.528 1.00 34.29 121 ILE B CA 1
ATOM 3256 C C . ILE B 1 121 ? -33.626 -14.853 -6.506 1.00 33.80 121 ILE B C 1
ATOM 3257 O O . ILE B 1 121 ? -32.432 -15.077 -6.755 1.00 33.89 121 ILE B O 1
ATOM 3262 N N . TYR B 1 122 ? -34.293 -13.816 -7.034 1.00 33.68 122 TYR B N 1
ATOM 3263 C CA . TYR B 1 122 ? -33.705 -12.961 -8.062 1.00 33.41 122 TYR B CA 1
ATOM 3264 C C . TYR B 1 122 ? -33.763 -11.506 -7.613 1.00 32.18 122 TYR B C 1
ATOM 3265 O O . TYR B 1 122 ? -34.764 -11.079 -7.043 1.00 32.78 122 TYR B O 1
ATOM 3274 N N . GLU B 1 123 ? -32.701 -10.740 -7.879 1.00 31.31 123 GLU B N 1
ATOM 3275 C CA . GLU B 1 123 ? -32.720 -9.319 -7.542 1.00 31.21 123 GLU B CA 1
ATOM 3276 C C . GLU B 1 123 ? -33.803 -8.651 -8.378 1.00 31.04 123 GLU B C 1
ATOM 3277 O O . GLU B 1 123 ? -33.952 -8.970 -9.562 1.00 32.13 123 GLU B O 1
ATOM 3283 N N . PRO B 1 124 ? -34.590 -7.752 -7.810 1.00 30.30 124 PRO B N 1
ATOM 3284 C CA . PRO B 1 124 ? -35.601 -7.058 -8.613 1.00 28.36 124 PRO B CA 1
ATOM 3285 C C . PRO B 1 124 ? -34.943 -5.979 -9.458 1.00 26.20 124 PRO B C 1
ATOM 3286 O O . PRO B 1 124 ? -33.767 -5.654 -9.290 1.00 25.65 124 PRO B O 1
ATOM 3290 N N . ALA B 1 125 ? -35.720 -5.436 -10.392 1.00 26.11 125 ALA B N 1
ATOM 3291 C CA . ALA B 1 125 ? -35.246 -4.259 -11.103 1.00 26.66 125 ALA B CA 1
ATOM 3292 C C . ALA B 1 125 ? -34.918 -3.171 -10.091 1.00 26.48 125 ALA B C 1
ATOM 3293 O O . ALA B 1 125 ? -35.585 -3.041 -9.057 1.00 27.50 125 ALA B O 1
ATOM 3295 N N . GLN B 1 126 ? -33.858 -2.406 -10.364 1.00 25.18 126 GLN B N 1
ATOM 3296 C CA . GLN B 1 126 ? -33.404 -1.424 -9.395 1.00 24.76 126 GLN B CA 1
ATOM 3297 C C . GLN B 1 126 ? -32.467 -0.413 -10.042 1.00 22.02 126 GLN B C 1
ATOM 3298 O O . GLN B 1 126 ? -31.775 -0.708 -11.030 1.00 21.49 126 GLN B O 1
ATOM 3304 N N . GLN B 1 127 ? -32.396 0.762 -9.424 1.00 22.52 127 GLN B N 1
ATOM 3305 C CA . GLN B 1 127 ? -31.489 1.789 -9.916 1.00 23.32 127 GLN B CA 1
ATOM 3306 C C . GLN B 1 127 ? -30.029 1.406 -9.685 1.00 20.58 127 GLN B C 1
ATOM 3307 O O . GLN B 1 127 ? -29.687 0.771 -8.675 1.00 22.41 127 GLN B O 1
ATOM 3313 N N . ASP B 1 128 ? -29.156 1.782 -10.632 1.00 17.37 128 ASP B N 1
ATOM 3314 C CA . ASP B 1 128 ? -27.739 1.422 -10.514 1.00 17.09 128 ASP B CA 1
ATOM 3315 C C . ASP B 1 128 ? -26.939 2.432 -11.325 1.00 15.19 128 ASP B C 1
ATOM 3316 O O . ASP B 1 128 ? -26.955 2.376 -12.560 1.00 15.44 128 ASP B O 1
ATOM 3321 N N . TRP B 1 129 ? -26.210 3.326 -10.626 1.00 14.60 129 TRP B N 1
ATOM 3322 C CA . TRP B 1 129 ? -25.335 4.286 -11.293 1.00 14.41 129 TRP B CA 1
ATOM 3323 C C . TRP B 1 129 ? -24.298 3.593 -12.179 1.00 13.64 129 TRP B C 1
ATOM 3324 O O . TRP B 1 129 ? -23.844 4.188 -13.167 1.00 13.93 129 TRP B O 1
ATOM 3335 N N . ASP B 1 130 ? -23.931 2.332 -11.875 1.00 13.55 130 ASP B N 1
ATOM 3336 C CA . ASP B 1 130 ? -22.945 1.650 -12.713 1.00 12.99 130 ASP B CA 1
ATOM 3337 C C . ASP B 1 130 ? -23.421 1.479 -14.143 1.00 12.78 130 ASP B C 1
ATOM 3338 O O . ASP B 1 130 ? -22.589 1.378 -15.037 1.00 14.03 130 ASP B O 1
ATOM 3343 N N A MET B 1 131 ? -24.740 1.496 -14.393 0.47 12.44 131 MET B N 1
ATOM 3344 N N B MET B 1 131 ? -24.745 1.506 -14.384 0.53 12.53 131 MET B N 1
ATOM 3345 C CA A MET B 1 131 ? -25.212 1.420 -15.778 0.47 13.63 131 MET B CA 1
ATOM 3346 C CA B MET B 1 131 ? -25.259 1.441 -15.755 0.53 13.98 131 MET B CA 1
ATOM 3347 C C A MET B 1 131 ? -24.682 2.569 -16.627 0.47 12.45 131 MET B C 1
ATOM 3348 C C B MET B 1 131 ? -24.706 2.570 -16.622 0.53 12.54 131 MET B C 1
ATOM 3349 O O A MET B 1 131 ? -24.439 2.390 -17.826 0.47 13.46 131 MET B O 1
ATOM 3350 O O B MET B 1 131 ? -24.487 2.388 -17.824 0.53 13.69 131 MET B O 1
ATOM 3359 N N . VAL B 1 132 ? -24.508 3.759 -16.045 1.00 12.53 132 VAL B N 1
ATOM 3360 C CA . VAL B 1 132 ? -23.928 4.849 -16.832 1.00 12.58 132 VAL B CA 1
ATOM 3361 C C . VAL B 1 132 ? -22.511 4.465 -17.271 1.00 12.93 132 VAL B C 1
ATOM 3362 O O . VAL B 1 132 ? -22.107 4.717 -18.416 1.00 13.89 132 VAL B O 1
ATOM 3366 N N . LEU B 1 133 ? -21.723 3.848 -16.364 1.00 13.47 133 LEU B N 1
ATOM 3367 C CA . LEU B 1 133 ? -20.349 3.461 -16.727 1.00 12.56 133 LEU B CA 1
ATOM 3368 C C . LEU B 1 133 ? -20.364 2.312 -17.726 1.00 11.64 133 LEU B C 1
ATOM 3369 O O . LEU B 1 133 ? -19.523 2.264 -18.622 1.00 13.29 133 LEU B O 1
ATOM 3374 N N . LEU B 1 134 ? -21.316 1.386 -17.581 1.00 11.88 134 LEU B N 1
ATOM 3375 C CA . LEU B 1 134 ? -21.425 0.251 -18.506 1.00 13.02 134 LEU B CA 1
ATOM 3376 C C . LEU B 1 134 ? -21.689 0.729 -19.933 1.00 14.01 134 LEU B C 1
ATOM 3377 O O . LEU B 1 134 ? -20.953 0.374 -20.867 1.00 13.53 134 LEU B O 1
ATOM 3382 N N . ILE B 1 135 ? -22.691 1.594 -20.101 1.00 14.03 135 ILE B N 1
ATOM 3383 C CA . ILE B 1 135 ? -23.015 2.101 -21.437 1.00 13.51 135 ILE B CA 1
ATOM 3384 C C . ILE B 1 135 ? -21.879 2.952 -21.985 1.00 14.48 135 ILE B C 1
ATOM 3385 O O . ILE B 1 135 ? -21.563 2.899 -23.192 1.00 15.70 135 ILE B O 1
ATOM 3390 N N . THR B 1 136 ? -21.253 3.753 -21.123 1.00 13.52 136 THR B N 1
ATOM 3391 C CA . THR B 1 136 ? -20.125 4.560 -21.587 1.00 14.57 136 THR B CA 1
ATOM 3392 C C . THR B 1 136 ? -19.004 3.666 -22.119 1.00 14.75 136 THR B C 1
ATOM 3393 O O . THR B 1 136 ? -18.441 3.926 -23.206 1.00 15.98 136 THR B O 1
ATOM 3397 N N . GLN B 1 137 ? -18.710 2.560 -21.427 1.00 13.30 137 GLN B N 1
ATOM 3398 C CA . GLN B 1 137 ? -17.640 1.670 -21.914 1.00 13.02 137 GLN B CA 1
ATOM 3399 C C . GLN B 1 137 ? -18.059 0.933 -23.182 1.00 13.62 137 GLN B C 1
ATOM 3400 O O . GLN B 1 137 ? -17.243 0.730 -24.078 1.00 16.32 137 GLN B O 1
ATOM 3406 N N . ILE B 1 138 ? -19.331 0.529 -23.264 1.00 13.76 138 ILE B N 1
ATOM 3407 C CA . ILE B 1 138 ? -19.838 -0.148 -24.467 1.00 14.62 138 ILE B CA 1
ATOM 3408 C C . ILE B 1 138 ? -19.777 0.776 -25.694 1.00 15.36 138 ILE B C 1
ATOM 3409 O O . ILE B 1 138 ? -19.481 0.337 -26.813 1.00 16.10 138 ILE B O 1
ATOM 3414 N N . LEU B 1 139 ? -20.030 2.076 -25.506 1.00 15.59 139 LEU B N 1
ATOM 3415 C CA . LEU B 1 139 ? -19.908 3.023 -26.625 1.00 17.75 139 LEU B CA 1
ATOM 3416 C C . LEU B 1 139 ? -18.497 3.067 -27.184 1.00 21.12 139 LEU B C 1
ATOM 3417 O O . LEU B 1 139 ? -18.299 3.325 -28.394 1.00 24.31 139 LEU B O 1
ATOM 3422 N N . GLU B 1 140 ? -17.512 2.806 -26.346 1.00 19.52 140 GLU B N 1
ATOM 3423 C CA . GLU B 1 140 ? -16.146 2.852 -26.848 1.00 20.92 140 GLU B CA 1
ATOM 3424 C C . GLU B 1 140 ? -15.690 1.509 -27.379 1.00 18.76 140 GLU B C 1
ATOM 3425 O O . GLU B 1 140 ? -15.074 1.446 -28.454 1.00 21.21 140 GLU B O 1
ATOM 3431 N N . THR B 1 141 ? -16.012 0.433 -26.655 1.00 17.80 141 THR B N 1
ATOM 3432 C CA . THR B 1 141 ? -15.467 -0.893 -26.962 1.00 17.29 141 THR B CA 1
ATOM 3433 C C . THR B 1 141 ? -16.514 -1.970 -26.717 1.00 14.28 141 THR B C 1
ATOM 3434 O O . THR B 1 141 ? -16.728 -2.383 -25.565 1.00 15.70 141 THR B O 1
ATOM 3438 N N . SER B 1 142 ? -17.122 -2.468 -27.788 1.00 14.75 142 SER B N 1
ATOM 3439 C CA . SER B 1 142 ? -18.059 -3.579 -27.657 1.00 14.12 142 SER B CA 1
ATOM 3440 C C . SER B 1 142 ? -18.266 -4.224 -29.014 1.00 14.41 142 SER B C 1
ATOM 3441 O O . SER B 1 142 ? -17.840 -3.687 -30.044 1.00 16.37 142 SER B O 1
ATOM 3444 N N . ILE B 1 143 ? -18.899 -5.403 -28.985 1.00 14.60 143 ILE B N 1
ATOM 3445 C CA . ILE B 1 143 ? -19.266 -6.148 -30.188 1.00 15.16 143 ILE B CA 1
ATOM 3446 C C . ILE B 1 143 ? -20.759 -6.464 -30.116 1.00 16.42 143 ILE B C 1
ATOM 3447 O O . ILE B 1 143 ? -21.210 -7.078 -29.142 1.00 16.37 143 ILE B O 1
ATOM 3452 N N . PRO B 1 144 ? -21.561 -6.090 -31.119 1.00 15.64 144 PRO B N 1
ATOM 3453 C CA . PRO B 1 144 ? -22.981 -6.475 -31.158 1.00 17.31 144 PRO B CA 1
ATOM 3454 C C . PRO B 1 144 ? -23.134 -7.942 -31.555 1.00 17.96 144 PRO B C 1
ATOM 3455 O O . PRO B 1 144 ? -22.825 -8.340 -32.679 1.00 22.68 144 PRO B O 1
ATOM 3459 N N . LEU B 1 145 ? -23.565 -8.759 -30.612 1.00 15.98 145 LEU B N 1
ATOM 3460 C CA . LEU B 1 145 ? -23.859 -10.148 -30.942 1.00 17.25 145 LEU B CA 1
ATOM 3461 C C . LEU B 1 145 ? -25.221 -10.258 -31.630 1.00 18.51 145 LEU B C 1
ATOM 3462 O O . LEU B 1 145 ? -25.446 -11.150 -32.456 1.00 20.14 145 LEU B O 1
ATOM 3467 N N . LYS B 1 146 ? -26.136 -9.345 -31.304 1.00 19.69 146 LYS B N 1
ATOM 3468 C CA . LYS B 1 146 ? -27.469 -9.252 -31.896 1.00 22.02 146 LYS B CA 1
ATOM 3469 C C . LYS B 1 146 ? -27.808 -7.777 -31.929 1.00 21.53 146 LYS B C 1
ATOM 3470 O O . LYS B 1 146 ? -27.538 -7.064 -30.949 1.00 21.60 146 LYS B O 1
ATOM 3476 N N . GLY B 1 147 ? -28.416 -7.324 -33.026 1.00 22.65 147 GLY B N 1
ATOM 3477 C CA . GLY B 1 147 ? -28.813 -5.932 -33.070 1.00 22.63 147 GLY B CA 1
ATOM 3478 C C . GLY B 1 147 ? -27.692 -5.015 -33.529 1.00 22.67 147 GLY B C 1
ATOM 3479 O O . GLY B 1 147 ? -26.677 -5.446 -34.070 1.00 24.26 147 GLY B O 1
ATOM 3480 N N . GLU B 1 148 ? -27.904 -3.717 -33.347 1.00 22.79 148 GLU B N 1
ATOM 3481 C CA . GLU B 1 148 ? -27.005 -2.734 -33.923 1.00 24.07 148 GLU B CA 1
ATOM 3482 C C . GLU B 1 148 ? -25.772 -2.453 -33.044 1.00 22.12 148 GLU B C 1
ATOM 3483 O O . GLU B 1 148 ? -25.762 -2.614 -31.806 1.00 21.77 148 GLU B O 1
ATOM 3489 N N . ARG B 1 149 ? -24.724 -1.986 -33.718 1.00 21.62 149 ARG B N 1
ATOM 3490 C CA . ARG B 1 149 ? -23.560 -1.448 -33.022 1.00 22.52 149 ARG B CA 1
ATOM 3491 C C . ARG B 1 149 ? -23.972 -0.386 -31.998 1.00 21.86 149 ARG B C 1
ATOM 3492 O O . ARG B 1 149 ? -24.921 0.376 -32.203 1.00 22.01 149 ARG B O 1
ATOM 3500 N N . ALA B 1 150 ? -23.227 -0.334 -30.886 1.00 20.55 150 ALA B N 1
ATOM 3501 C CA . ALA B 1 150 ? -23.638 0.500 -29.765 1.00 20.47 150 ALA B CA 1
ATOM 3502 C C . ALA B 1 150 ? -23.807 1.963 -30.163 1.00 22.44 150 ALA B C 1
ATOM 3503 O O . ALA B 1 150 ? -24.762 2.624 -29.725 1.00 22.64 150 ALA B O 1
ATOM 3505 N N . GLU B 1 151 ? -22.933 2.482 -31.024 1.00 23.72 151 GLU B N 1
ATOM 3506 C CA . GLU B 1 151 ? -23.027 3.905 -31.350 1.00 26.66 151 GLU B CA 1
ATOM 3507 C C . GLU B 1 151 ? -24.248 4.229 -32.192 1.00 26.22 151 GLU B C 1
ATOM 3508 O O . GLU B 1 151 ? -24.588 5.410 -32.316 1.00 27.83 151 GLU B O 1
ATOM 3514 N N . ARG B 1 152 ? -24.917 3.227 -32.757 1.00 25.29 152 ARG B N 1
ATOM 3515 C CA . ARG B 1 152 ? -26.170 3.488 -33.467 1.00 25.36 152 ARG B CA 1
ATOM 3516 C C . ARG B 1 152 ? -27.388 3.299 -32.593 1.00 26.22 152 ARG B C 1
ATOM 3517 O O . ARG B 1 152 ? -28.512 3.602 -33.034 1.00 29.13 152 ARG B O 1
ATOM 3525 N N . LEU B 1 153 ? -27.202 2.789 -31.385 1.00 24.19 153 LEU B N 1
ATOM 3526 C CA . LEU B 1 153 ? -28.292 2.474 -30.484 1.00 24.39 153 LEU B CA 1
ATOM 3527 C C . LEU B 1 153 ? -28.358 3.413 -29.294 1.00 24.04 153 LEU B C 1
ATOM 3528 O O . LEU B 1 153 ? -29.441 3.922 -28.973 1.00 26.11 153 LEU B O 1
ATOM 3533 N N . PHE B 1 154 ? -27.233 3.661 -28.628 1.00 23.07 154 PHE B N 1
ATOM 3534 C CA . PHE B 1 154 ? -27.188 4.450 -27.406 1.00 22.00 154 PHE B CA 1
ATOM 3535 C C . PHE B 1 154 ? -26.602 5.830 -27.674 1.00 21.61 154 PHE B C 1
ATOM 3536 O O . PHE B 1 154 ? -25.951 6.066 -28.689 1.00 23.44 154 PHE B O 1
ATOM 3544 N N . THR B 1 155 ? -26.794 6.731 -26.715 1.00 21.99 155 THR B N 1
ATOM 3545 C CA . THR B 1 155 ? -26.152 8.047 -26.788 1.00 21.95 155 THR B CA 1
ATOM 3546 C C . THR B 1 155 ? -25.271 8.265 -25.549 1.00 19.43 155 THR B C 1
ATOM 3547 O O . THR B 1 155 ? -25.536 7.697 -24.474 1.00 17.71 155 THR B O 1
ATOM 3551 N N . PRO B 1 156 ? -24.170 9.009 -25.687 1.00 19.99 156 PRO B N 1
ATOM 3552 C CA . PRO B 1 156 ? -23.356 9.342 -24.513 1.00 19.63 156 PRO B CA 1
ATOM 3553 C C . PRO B 1 156 ? -24.174 10.048 -23.452 1.00 18.34 156 PRO B C 1
ATOM 3554 O O . PRO B 1 156 ? -25.035 10.885 -23.757 1.00 19.47 156 PRO B O 1
ATOM 3558 N N . ALA B 1 157 ? -23.848 9.747 -22.184 1.00 17.86 157 ALA B N 1
ATOM 3559 C CA . ALA B 1 157 ? -24.387 10.521 -21.086 1.00 16.62 157 ALA B CA 1
ATOM 3560 C C . ALA B 1 157 ? -23.696 11.894 -21.022 1.00 16.01 157 ALA B C 1
ATOM 3561 O O . ALA B 1 157 ? -22.557 12.049 -21.465 1.00 18.35 157 ALA B O 1
ATOM 3563 N N . PRO B 1 158 ? -24.332 12.902 -20.430 1.00 16.52 158 PRO B N 1
ATOM 3564 C CA . PRO B 1 158 ? -23.600 14.161 -20.174 1.00 17.38 158 PRO B CA 1
ATOM 3565 C C . PRO B 1 158 ? -22.424 13.884 -19.252 1.00 16.42 158 PRO B C 1
ATOM 3566 O O . PRO B 1 158 ? -22.491 13.028 -18.360 1.00 15.44 158 PRO B O 1
ATOM 3570 N N . ALA B 1 159 ? -21.350 14.660 -19.433 1.00 17.60 159 ALA B N 1
ATOM 3571 C CA . ALA B 1 159 ? -20.214 14.535 -18.523 1.00 16.74 159 ALA B CA 1
ATOM 3572 C C . ALA B 1 159 ? -20.634 14.700 -17.058 1.00 16.18 159 ALA B C 1
ATOM 3573 O O . ALA B 1 159 ? -20.069 14.032 -16.169 1.00 17.17 159 ALA B O 1
ATOM 3575 N N . ALA B 1 160 ? -21.601 15.592 -16.785 1.00 16.50 160 ALA B N 1
ATOM 3576 C CA . ALA B 1 160 ? -22.042 15.831 -15.403 1.00 16.79 160 ALA B CA 1
ATOM 3577 C C . ALA B 1 160 ? -22.558 14.543 -14.762 1.00 15.72 160 ALA B C 1
ATOM 3578 O O . ALA B 1 160 ? -22.369 14.319 -13.550 1.00 16.60 160 ALA B O 1
ATOM 3580 N N . GLN B 1 161 ? -23.180 13.663 -15.566 1.00 14.74 161 GLN B N 1
ATOM 3581 C CA . GLN B 1 161 ? -23.697 12.405 -15.024 1.00 13.98 161 GLN B CA 1
ATOM 3582 C C . GLN B 1 161 ? -22.620 11.324 -14.971 1.00 13.14 161 GLN B C 1
ATOM 3583 O O . GLN B 1 161 ? -22.635 10.498 -14.054 1.00 14.04 161 GLN B O 1
ATOM 3589 N N . LEU B 1 162 ? -21.712 11.306 -15.933 1.00 13.82 162 LEU B N 1
ATOM 3590 C CA . LEU B 1 162 ? -20.581 10.384 -15.869 1.00 13.77 162 LEU B CA 1
ATOM 3591 C C . LEU B 1 162 ? -19.747 10.659 -14.628 1.00 12.78 162 LEU B C 1
ATOM 3592 O O . LEU B 1 162 ? -19.336 9.729 -13.925 1.00 13.57 162 LEU B O 1
ATOM 3597 N N . LEU B 1 163 ? -19.570 11.940 -14.286 1.00 13.88 163 LEU B N 1
ATOM 3598 C CA . LEU B 1 163 ? -18.854 12.310 -13.052 1.00 14.11 163 LEU B CA 1
ATOM 3599 C C . LEU B 1 163 ? -19.549 11.732 -11.816 1.00 13.06 163 LEU B C 1
ATOM 3600 O O . LEU B 1 163 ? -18.905 11.122 -10.947 1.00 13.28 163 LEU B O 1
ATOM 3605 N N . LYS B 1 164 ? -20.882 11.924 -11.713 1.00 13.57 164 LYS B N 1
ATOM 3606 C CA . LYS B 1 164 ? -21.597 11.375 -10.567 1.00 13.96 164 LYS B CA 1
ATOM 3607 C C . LYS B 1 164 ? -21.478 9.864 -10.511 1.00 13.30 164 LYS B C 1
ATOM 3608 O O . LYS B 1 164 ? -21.305 9.308 -9.427 1.00 14.18 164 LYS B O 1
ATOM 3614 N N . ALA B 1 165 ? -21.515 9.176 -11.668 1.00 12.50 165 ALA B N 1
ATOM 3615 C CA . ALA B 1 165 ? -21.464 7.721 -11.679 1.00 11.46 165 ALA B CA 1
ATOM 3616 C C . ALA B 1 165 ? -20.101 7.227 -11.209 1.00 10.68 165 ALA B C 1
ATOM 3617 O O . ALA B 1 165 ? -20.005 6.213 -10.505 1.00 12.31 165 ALA B O 1
ATOM 3619 N N . LEU B 1 166 ? -19.031 7.916 -11.603 1.00 11.55 166 LEU B N 1
ATOM 3620 C CA . LEU B 1 166 ? -17.668 7.543 -11.187 1.00 11.73 166 LEU B CA 1
ATOM 3621 C C . LEU B 1 166 ? -17.451 7.762 -9.695 1.00 11.99 166 LEU B C 1
ATOM 3622 O O . LEU B 1 166 ? -16.769 6.974 -9.025 1.00 14.21 166 LEU B O 1
ATOM 3627 N N . ARG B 1 167 ? -18.023 8.841 -9.141 1.00 12.90 167 ARG B N 1
ATOM 3628 C CA . ARG B 1 167 ? -17.791 9.161 -7.741 1.00 12.80 167 ARG B CA 1
ATOM 3629 C C . ARG B 1 167 ? -18.721 8.432 -6.788 1.00 12.56 167 ARG B C 1
ATOM 3630 O O . ARG B 1 167 ? -18.411 8.345 -5.598 1.00 14.00 167 ARG B O 1
ATOM 3638 N N . TYR B 1 168 ? -19.838 7.908 -7.291 1.00 13.46 168 TYR B N 1
ATOM 3639 C CA . TYR B 1 168 ? -20.793 7.231 -6.416 1.00 13.62 168 TYR B CA 1
ATOM 3640 C C . TYR B 1 168 ? -20.175 6.089 -5.627 1.00 13.87 168 TYR B C 1
ATOM 3641 O O . TYR B 1 168 ? -20.340 6.068 -4.394 1.00 16.34 168 TYR B O 1
ATOM 3650 N N . PRO B 1 169 ? -19.427 5.152 -6.236 1.00 13.19 169 PRO B N 1
ATOM 3651 C CA . PRO B 1 169 ? -18.888 4.047 -5.447 1.00 14.20 169 PRO B CA 1
ATOM 3652 C C . PRO B 1 169 ? -17.833 4.529 -4.497 1.00 16.24 169 PRO B C 1
ATOM 3653 O O . PRO B 1 169 ? -17.706 3.930 -3.421 1.00 17.33 169 PRO B O 1
ATOM 3657 N N . LEU B 1 170 ? -17.061 5.569 -4.916 1.00 19.37 170 LEU B N 1
ATOM 3658 C CA . LEU B 1 170 ? -15.953 6.124 -4.129 1.00 20.69 170 LEU B CA 1
ATOM 3659 C C . LEU B 1 170 ? -16.494 6.710 -2.850 1.00 20.38 170 LEU B C 1
ATOM 3660 O O . LEU B 1 170 ? -15.951 6.477 -1.753 1.00 22.48 170 LEU B O 1
ATOM 3665 N N . ASP B 1 171 ? -17.588 7.471 -2.957 1.00 21.88 171 ASP B N 1
ATOM 3666 C CA . ASP B 1 171 ? -18.215 8.018 -1.754 1.00 22.21 171 ASP B CA 1
ATOM 3667 C C . ASP B 1 171 ? -18.800 6.919 -0.885 1.00 21.92 171 ASP B C 1
ATOM 3668 O O . ASP B 1 171 ? -18.757 7.020 0.335 1.00 22.29 171 ASP B O 1
ATOM 3673 N N . LEU B 1 172 ? -19.266 5.839 -1.467 1.00 19.57 172 LEU B N 1
ATOM 3674 C CA . LEU B 1 172 ? -19.943 4.800 -0.683 1.00 21.99 172 LEU B CA 1
ATOM 3675 C C . LEU B 1 172 ? -18.996 3.862 0.059 1.00 22.69 172 LEU B C 1
ATOM 3676 O O . LEU B 1 172 ? -19.377 3.325 1.112 1.00 25.01 172 LEU B O 1
ATOM 3681 N N . TRP B 1 173 ? -17.782 3.632 -0.436 1.00 21.69 173 TRP B N 1
ATOM 3682 C CA . TRP B 1 173 ? -16.791 2.833 0.304 1.00 20.54 173 TRP B CA 1
ATOM 3683 C C . TRP B 1 173 ? -16.319 3.636 1.509 1.00 21.00 173 TRP B C 1
ATOM 3684 O O . TRP B 1 173 ? -15.654 4.676 1.357 1.00 21.99 173 TRP B O 1
ATOM 3695 N N . GLN B 1 174 ? -16.638 3.163 2.713 1.00 19.42 174 GLN B N 1
ATOM 3696 C CA . GLN B 1 174 ? -16.216 3.895 3.904 1.00 23.54 174 GLN B CA 1
ATOM 3697 C C . GLN B 1 174 ? -15.594 3.051 5.019 1.00 24.78 174 GLN B C 1
ATOM 3698 O O . GLN B 1 174 ? -14.559 3.434 5.602 1.00 26.19 174 GLN B O 1
ATOM 3704 N N . SER B 1 175 ? -16.222 1.928 5.354 1.00 24.00 175 SER B N 1
ATOM 3705 C CA . SER B 1 175 ? -15.873 1.166 6.558 1.00 24.03 175 SER B CA 1
ATOM 3706 C C . SER B 1 175 ? -15.140 -0.135 6.209 1.00 22.95 175 SER B C 1
ATOM 3707 O O . SER B 1 175 ? -15.116 -0.570 5.050 1.00 22.01 175 SER B O 1
ATOM 3710 N N . THR B 1 176 ? -14.579 -0.794 7.243 1.00 23.06 176 THR B N 1
ATOM 3711 C CA . THR B 1 176 ? -13.921 -2.095 7.033 1.00 23.69 176 THR B CA 1
ATOM 3712 C C . THR B 1 176 ? -14.869 -3.093 6.384 1.00 23.81 176 THR B C 1
ATOM 3713 O O . THR B 1 176 ? -14.499 -3.826 5.458 1.00 24.94 176 THR B O 1
ATOM 3717 N N . ALA B 1 177 ? -16.121 -3.106 6.825 1.00 23.32 177 ALA B N 1
ATOM 3718 C CA . ALA B 1 177 ? -17.059 -4.074 6.271 1.00 23.21 177 ALA B CA 1
ATOM 3719 C C . ALA B 1 177 ? -17.458 -3.729 4.844 1.00 22.61 177 ALA B C 1
ATOM 3720 O O . ALA B 1 177 ? -17.842 -4.629 4.076 1.00 24.45 177 ALA B O 1
ATOM 3722 N N . ASP B 1 178 ? -17.431 -2.445 4.479 1.00 22.70 178 ASP B N 1
ATOM 3723 C CA . ASP B 1 178 ? -17.706 -2.062 3.098 1.00 22.96 178 ASP B CA 1
ATOM 3724 C C . ASP B 1 178 ? -16.704 -2.678 2.123 1.00 23.43 178 ASP B C 1
ATOM 3725 O O . ASP B 1 178 ? -17.023 -2.821 0.930 1.00 25.10 178 ASP B O 1
ATOM 3730 N N . VAL B 1 179 ? -15.499 -3.042 2.568 1.00 24.51 179 VAL B N 1
ATOM 3731 C CA . VAL B 1 179 ? -14.483 -3.518 1.633 1.00 23.44 179 VAL B CA 1
ATOM 3732 C C . VAL B 1 179 ? -14.068 -4.968 1.880 1.00 23.57 179 VAL B C 1
ATOM 3733 O O . VAL B 1 179 ? -13.460 -5.591 0.987 1.00 23.49 179 VAL B O 1
ATOM 3737 N N . GLN B 1 180 ? -14.374 -5.529 3.048 1.00 25.00 180 GLN B N 1
ATOM 3738 C CA . GLN B 1 180 ? -13.985 -6.899 3.371 1.00 26.91 180 GLN B CA 1
ATOM 3739 C C . GLN B 1 180 ? -14.572 -7.865 2.346 1.00 27.24 180 GLN B C 1
ATOM 3740 O O . GLN B 1 180 ? -15.732 -7.725 1.926 1.00 28.72 180 GLN B O 1
ATOM 3746 N N . GLY B 1 181 ? -13.730 -8.808 1.885 1.00 25.41 181 GLY B N 1
ATOM 3747 C CA . GLY B 1 181 ? -14.109 -9.790 0.885 1.00 24.15 181 GLY B CA 1
ATOM 3748 C C . GLY B 1 181 ? -13.916 -9.343 -0.553 1.00 23.30 181 GLY B C 1
ATOM 3749 O O . GLY B 1 181 ? -13.954 -10.200 -1.470 1.00 25.39 181 GLY B O 1
ATOM 3750 N N . ASP B 1 182 ? -13.672 -8.037 -0.781 1.00 20.98 182 ASP B N 1
ATOM 3751 C CA . ASP B 1 182 ? -13.486 -7.476 -2.105 1.00 19.38 182 ASP B CA 1
ATOM 3752 C C . ASP B 1 182 ? -12.254 -6.584 -2.112 1.00 16.98 182 ASP B C 1
ATOM 3753 O O . ASP B 1 182 ? -12.194 -5.630 -2.876 1.00 16.73 182 ASP B O 1
ATOM 3758 N N . GLU B 1 183 ? -11.237 -6.904 -1.300 1.00 18.40 183 GLU B N 1
ATOM 3759 C CA . GLU B 1 183 ? -10.120 -5.963 -1.121 1.00 17.34 183 GLU B CA 1
ATOM 3760 C C . GLU B 1 183 ? -9.359 -5.656 -2.401 1.00 15.06 183 GLU B C 1
ATOM 3761 O O . GLU B 1 183 ? -9.195 -4.482 -2.755 1.00 13.87 183 GLU B O 1
ATOM 3767 N N . TYR B 1 184 ? -8.806 -6.667 -3.072 1.00 15.21 184 TYR B N 1
ATOM 3768 C CA . TYR B 1 184 ? -8.042 -6.364 -4.290 1.00 14.12 184 TYR B CA 1
ATOM 3769 C C . TYR B 1 184 ? -8.943 -5.761 -5.353 1.00 13.53 184 TYR B C 1
ATOM 3770 O O . TYR B 1 184 ? -8.509 -4.886 -6.097 1.00 13.87 184 TYR B O 1
ATOM 3779 N N . HIS B 1 185 ? -10.201 -6.210 -5.427 1.00 13.67 185 HIS B N 1
ATOM 3780 C CA . HIS B 1 185 ? -11.121 -5.663 -6.421 1.00 13.63 185 HIS B CA 1
ATOM 3781 C C . HIS B 1 185 ? -11.345 -4.178 -6.190 1.00 12.79 185 HIS B C 1
ATOM 3782 O O . HIS B 1 185 ? -11.304 -3.382 -7.143 1.00 14.00 185 HIS B O 1
ATOM 3789 N N . ILE B 1 186 ? -11.569 -3.788 -4.922 1.00 13.36 186 ILE B N 1
ATOM 3790 C CA . ILE B 1 186 ? -11.830 -2.369 -4.628 1.00 13.19 186 ILE B CA 1
ATOM 3791 C C . ILE B 1 186 ? -10.585 -1.530 -4.862 1.00 11.47 186 ILE B C 1
ATOM 3792 O O . ILE B 1 186 ? -10.679 -0.428 -5.432 1.00 11.79 186 ILE B O 1
ATOM 3797 N N . VAL B 1 187 ? -9.402 -2.014 -4.415 1.00 10.11 187 VAL B N 1
ATOM 3798 C CA . VAL B 1 187 ? -8.171 -1.272 -4.646 1.00 9.79 187 VAL B CA 1
ATOM 3799 C C . VAL B 1 187 ? -7.964 -1.034 -6.143 1.00 9.70 187 VAL B C 1
ATOM 3800 O O . VAL B 1 187 ? -7.672 0.090 -6.586 1.00 9.97 187 VAL B O 1
ATOM 3804 N N . LEU B 1 188 ? -8.159 -2.080 -6.962 1.00 9.66 188 LEU B N 1
ATOM 3805 C CA . LEU B 1 188 ? -7.977 -1.913 -8.403 1.00 9.76 188 LEU B CA 1
ATOM 3806 C C . LEU B 1 188 ? -9.062 -1.025 -9.028 1.00 10.14 188 LEU B C 1
ATOM 3807 O O . LEU B 1 188 ? -8.771 -0.242 -9.966 1.00 10.95 188 LEU B O 1
ATOM 3812 N N A THR B 1 189 ? -10.313 -1.143 -8.564 0.07 10.84 189 THR B N 1
ATOM 3813 N N B THR B 1 189 ? -10.308 -1.151 -8.582 0.93 10.85 189 THR B N 1
ATOM 3814 C CA A THR B 1 189 ? -11.367 -0.288 -9.106 0.07 11.31 189 THR B CA 1
ATOM 3815 C CA B THR B 1 189 ? -11.333 -0.281 -9.157 0.93 11.65 189 THR B CA 1
ATOM 3816 C C A THR B 1 189 ? -11.116 1.174 -8.774 0.07 10.94 189 THR B C 1
ATOM 3817 C C B THR B 1 189 ? -11.112 1.172 -8.787 0.93 10.56 189 THR B C 1
ATOM 3818 O O A THR B 1 189 ? -11.378 2.053 -9.601 0.07 11.30 189 THR B O 1
ATOM 3819 O O B THR B 1 189 ? -11.360 2.031 -9.604 0.93 11.29 189 THR B O 1
ATOM 3826 N N . LEU B 1 190 ? -10.618 1.456 -7.566 1.00 10.07 190 LEU B N 1
ATOM 3827 C CA . LEU B 1 190 ? -10.227 2.819 -7.250 1.00 9.60 190 LEU B CA 1
ATOM 3828 C C . LEU B 1 190 ? -9.166 3.332 -8.212 1.00 9.78 190 LEU B C 1
ATOM 3829 O O . LEU B 1 190 ? -9.224 4.499 -8.631 1.00 9.88 190 LEU B O 1
ATOM 3834 N N . ALA B 1 191 ? -8.158 2.511 -8.537 1.00 9.25 191 ALA B N 1
ATOM 3835 C CA . ALA B 1 191 ? -7.155 2.941 -9.525 1.00 10.48 191 ALA B CA 1
ATOM 3836 C C . ALA B 1 191 ? -7.811 3.268 -10.864 1.00 10.66 191 ALA B C 1
ATOM 3837 O O . ALA B 1 191 ? -7.422 4.235 -11.530 1.00 10.80 191 ALA B O 1
ATOM 3839 N N . ARG B 1 192 ? -8.796 2.453 -11.298 1.00 9.81 192 ARG B N 1
ATOM 3840 C CA . ARG B 1 192 ? -9.496 2.739 -12.559 1.00 9.91 192 ARG B CA 1
ATOM 3841 C C . ARG B 1 192 ? -10.278 4.053 -12.471 1.00 11.41 192 ARG B C 1
ATOM 3842 O O . ARG B 1 192 ? -10.294 4.825 -13.439 1.00 12.01 192 ARG B O 1
ATOM 3850 N N . ILE B 1 193 ? -11.004 4.282 -11.356 1.00 10.44 193 ILE B N 1
ATOM 3851 C CA . ILE B 1 193 ? -11.761 5.530 -11.179 1.00 10.34 193 ILE B CA 1
ATOM 3852 C C . ILE B 1 193 ? -10.825 6.728 -11.253 1.00 11.14 193 ILE B C 1
ATOM 3853 O O . ILE B 1 193 ? -11.130 7.752 -11.874 1.00 11.91 193 ILE B O 1
ATOM 3858 N N . TRP B 1 194 ? -9.697 6.636 -10.537 1.00 11.33 194 TRP B N 1
ATOM 3859 C CA . TRP B 1 194 ? -8.716 7.707 -10.520 1.00 10.84 194 TRP B CA 1
ATOM 3860 C C . TRP B 1 194 ? -8.211 7.985 -11.946 1.00 11.32 194 TRP B C 1
ATOM 3861 O O . TRP B 1 194 ? -8.165 9.147 -12.399 1.00 12.59 194 TRP B O 1
ATOM 3872 N N . TYR B 1 195 ? -7.834 6.929 -12.663 1.00 10.97 195 TYR B N 1
ATOM 3873 C CA . TYR B 1 195 ? -7.391 7.069 -14.060 1.00 12.06 195 TYR B CA 1
ATOM 3874 C C . TYR B 1 195 ? -8.446 7.775 -14.914 1.00 12.60 195 TYR B C 1
ATOM 3875 O O . TYR B 1 195 ? -8.130 8.727 -15.640 1.00 13.94 195 TYR B O 1
ATOM 3884 N N . THR B 1 196 ? -9.715 7.344 -14.827 1.00 12.36 196 THR B N 1
ATOM 3885 C CA . THR B 1 196 ? -10.752 7.950 -15.690 1.00 13.03 196 THR B CA 1
ATOM 3886 C C . THR B 1 196 ? -11.020 9.416 -15.329 1.00 13.51 196 THR B C 1
ATOM 3887 O O . THR B 1 196 ? -11.190 10.259 -16.227 1.00 13.94 196 THR B O 1
ATOM 3891 N N . LEU B 1 197 ? -11.077 9.749 -14.036 1.00 12.19 197 LEU B N 1
ATOM 3892 C CA . LEU B 1 197 ? -11.273 11.167 -13.691 1.00 13.32 197 LEU B CA 1
ATOM 3893 C C . LEU B 1 197 ? -10.097 12.044 -14.124 1.00 14.74 197 LEU B C 1
ATOM 3894 O O . LEU B 1 197 ? -10.282 13.225 -14.467 1.00 17.04 197 LEU B O 1
ATOM 3899 N N A SER B 1 198 ? -8.881 11.494 -14.115 0.75 14.01 198 SER B N 1
ATOM 3900 N N B SER B 1 198 ? -8.879 11.492 -14.138 0.25 15.24 198 SER B N 1
ATOM 3901 C CA A SER B 1 198 ? -7.688 12.273 -14.445 0.75 14.97 198 SER B CA 1
ATOM 3902 C CA B SER B 1 198 ? -7.683 12.279 -14.438 0.25 16.00 198 SER B CA 1
ATOM 3903 C C A SER B 1 198 ? -7.473 12.422 -15.946 0.75 16.79 198 SER B C 1
ATOM 3904 C C B SER B 1 198 ? -7.329 12.334 -15.917 0.25 16.86 198 SER B C 1
ATOM 3905 O O A SER B 1 198 ? -6.987 13.473 -16.401 0.75 18.63 198 SER B O 1
ATOM 3906 O O B SER B 1 198 ? -6.544 13.205 -16.320 0.25 17.87 198 SER B O 1
ATOM 3911 N N . THR B 1 199 ? -7.860 11.427 -16.728 1.00 16.62 199 THR B N 1
ATOM 3912 C CA . THR B 1 199 ? -7.528 11.374 -18.154 1.00 18.90 199 THR B CA 1
ATOM 3913 C C . THR B 1 199 ? -8.740 11.435 -19.063 1.00 19.69 199 THR B C 1
ATOM 3914 O O . THR B 1 199 ? -8.572 11.743 -20.254 1.00 22.23 199 THR B O 1
ATOM 3918 N N . GLY B 1 200 ? -9.931 11.123 -18.558 1.00 18.63 200 GLY B N 1
ATOM 3919 C CA . GLY B 1 200 ? -11.139 10.982 -19.347 1.00 18.19 200 GLY B CA 1
ATOM 3920 C C . GLY B 1 200 ? -11.264 9.652 -20.035 1.00 19.07 200 GLY B C 1
ATOM 3921 O O . GLY B 1 200 ? -12.207 9.468 -20.799 1.00 22.18 200 GLY B O 1
ATOM 3922 N N . ARG B 1 201 ? -10.326 8.731 -19.811 1.00 16.32 201 ARG B N 1
ATOM 3923 C CA . ARG B 1 201 ? -10.279 7.471 -20.538 1.00 16.39 201 ARG B CA 1
ATOM 3924 C C . ARG B 1 201 ? -10.569 6.274 -19.638 1.00 15.10 201 ARG B C 1
ATOM 3925 O O . ARG B 1 201 ? -10.574 6.379 -18.423 1.00 15.45 201 ARG B O 1
ATOM 3933 N N . PHE B 1 202 ? -10.837 5.131 -20.262 1.00 15.04 202 PHE B N 1
ATOM 3934 C CA . PHE B 1 202 ? -10.992 3.858 -19.568 1.00 14.06 202 PHE B CA 1
ATOM 3935 C C . PHE B 1 202 ? -9.830 2.918 -19.892 1.00 15.30 202 PHE B C 1
ATOM 3936 O O . PHE B 1 202 ? -9.382 2.873 -21.034 1.00 17.45 202 PHE B O 1
ATOM 3944 N N . THR B 1 203 ? -9.392 2.142 -18.906 1.00 12.17 203 THR B N 1
ATOM 3945 C CA . THR B 1 203 ? -8.272 1.216 -19.125 1.00 11.58 203 THR B CA 1
ATOM 3946 C C . THR B 1 203 ? -8.480 -0.019 -18.240 1.00 11.77 203 THR B C 1
ATOM 3947 O O . THR B 1 203 ? -9.359 -0.052 -17.369 1.00 12.96 203 THR B O 1
ATOM 3951 N N . SER B 1 204 ? -7.640 -1.028 -18.435 1.00 11.73 204 SER B N 1
ATOM 3952 C CA . SER B 1 204 ? -7.801 -2.300 -17.730 1.00 11.89 204 SER B CA 1
ATOM 3953 C C . SER B 1 204 ? -7.360 -2.172 -16.252 1.00 10.38 204 SER B C 1
ATOM 3954 O O . SER B 1 204 ? -6.665 -1.223 -15.869 1.00 10.74 204 SER B O 1
ATOM 3957 N N . LYS B 1 205 ? -7.780 -3.131 -15.416 1.00 9.78 205 LYS B N 1
ATOM 3958 C CA . LYS B 1 205 ? -7.370 -3.148 -14.011 1.00 10.68 205 LYS B CA 1
ATOM 3959 C C . LYS B 1 205 ? -5.848 -3.059 -13.889 1.00 10.56 205 LYS B C 1
ATOM 3960 O O . LYS B 1 205 ? -5.316 -2.281 -13.073 1.00 10.56 205 LYS B O 1
ATOM 3966 N N . ASP B 1 206 ? -5.137 -3.907 -14.632 1.00 10.55 206 ASP B N 1
ATOM 3967 C CA . ASP B 1 206 ? -3.669 -3.963 -14.539 1.00 10.54 206 ASP B CA 1
ATOM 3968 C C . ASP B 1 206 ? -3.034 -2.659 -15.031 1.00 10.66 206 ASP B C 1
ATOM 3969 O O . ASP B 1 206 ? -2.135 -2.105 -14.371 1.00 11.03 206 ASP B O 1
ATOM 3974 N N . ALA B 1 207 ? -3.483 -2.145 -16.192 1.00 10.52 207 ALA B N 1
ATOM 3975 C CA . ALA B 1 207 ? -2.891 -0.907 -16.703 1.00 10.67 207 ALA B CA 1
ATOM 3976 C C . ALA B 1 207 ? -3.187 0.273 -15.776 1.00 10.19 207 ALA B C 1
ATOM 3977 O O . ALA B 1 207 ? -2.346 1.169 -15.618 1.00 11.63 207 ALA B O 1
ATOM 3979 N N . ALA B 1 208 ? -4.395 0.329 -15.168 1.00 10.36 208 ALA B N 1
ATOM 3980 C CA . ALA B 1 208 ? -4.704 1.415 -14.226 1.00 10.65 208 ALA B CA 1
ATOM 3981 C C . ALA B 1 208 ? -3.779 1.355 -13.018 1.00 9.89 208 ALA B C 1
ATOM 3982 O O . ALA B 1 208 ? -3.290 2.391 -12.539 1.00 11.13 208 ALA B O 1
ATOM 3984 N N . ALA B 1 209 ? -3.503 0.161 -12.505 1.00 10.00 209 ALA B N 1
ATOM 3985 C CA . ALA B 1 209 ? -2.570 0.074 -11.371 1.00 10.27 209 ALA B CA 1
ATOM 3986 C C . ALA B 1 209 ? -1.194 0.565 -11.790 1.00 10.17 209 ALA B C 1
ATOM 3987 O O . ALA B 1 209 ? -0.549 1.324 -11.055 1.00 10.63 209 ALA B O 1
ATOM 3989 N N . ASP B 1 210 ? -0.730 0.158 -12.986 1.00 11.30 210 ASP B N 1
ATOM 3990 C CA . ASP B 1 210 ? 0.584 0.633 -13.445 1.00 11.80 210 ASP B CA 1
ATOM 3991 C C . ASP B 1 210 ? 0.624 2.159 -13.621 1.00 10.76 210 ASP B C 1
ATOM 3992 O O . ASP B 1 210 ? 1.651 2.808 -13.330 1.00 12.04 210 ASP B O 1
ATOM 3997 N N . TRP B 1 211 ? -0.484 2.763 -14.087 1.00 11.34 211 TRP B N 1
ATOM 3998 C CA . TRP B 1 211 ? -0.542 4.216 -14.230 1.00 11.04 211 TRP B CA 1
ATOM 3999 C C . TRP B 1 211 ? -0.463 4.926 -12.877 1.00 11.34 211 TRP B C 1
ATOM 4000 O O . TRP B 1 211 ? 0.170 5.994 -12.748 1.00 13.09 211 TRP B O 1
ATOM 4011 N N . LEU B 1 212 ? -1.142 4.395 -11.859 1.00 11.01 212 LEU B N 1
ATOM 4012 C CA . LEU B 1 212 ? -1.210 5.069 -10.563 1.00 11.56 212 LEU B CA 1
ATOM 4013 C C . LEU B 1 212 ? 0.034 4.851 -9.696 1.00 12.28 212 LEU B C 1
ATOM 4014 O O . LEU B 1 212 ? 0.442 5.772 -8.947 1.00 12.22 212 LEU B O 1
ATOM 4019 N N . LEU B 1 213 ? 0.658 3.667 -9.796 1.00 12.15 213 LEU B N 1
ATOM 4020 C CA . LEU B 1 213 ? 1.737 3.301 -8.870 1.00 12.48 213 LEU B CA 1
ATOM 4021 C C . LEU B 1 213 ? 2.829 4.355 -8.718 1.00 14.42 213 LEU B C 1
ATOM 4022 O O . LEU B 1 213 ? 3.162 4.690 -7.572 1.00 15.75 213 LEU B O 1
ATOM 4027 N N . PRO B 1 214 ? 3.443 4.879 -9.783 1.00 15.89 214 PRO B N 1
ATOM 4028 C CA . PRO B 1 214 ? 4.544 5.824 -9.576 1.00 18.95 214 PRO B CA 1
ATOM 4029 C C . PRO B 1 214 ? 4.114 7.147 -8.984 1.00 19.37 214 PRO B C 1
ATOM 4030 O O . PRO B 1 214 ? 4.991 7.908 -8.539 1.00 22.25 214 PRO B O 1
ATOM 4034 N N . GLN B 1 215 ? 2.810 7.428 -8.892 1.00 17.34 215 GLN B N 1
ATOM 4035 C CA . GLN B 1 215 ? 2.356 8.697 -8.358 1.00 17.54 215 GLN B CA 1
ATOM 4036 C C . GLN B 1 215 ? 2.103 8.667 -6.867 1.00 17.65 215 GLN B C 1
ATOM 4037 O O . GLN B 1 215 ? 1.905 9.739 -6.271 1.00 21.06 215 GLN B O 1
ATOM 4043 N N . LEU B 1 216 ? 2.057 7.501 -6.256 1.00 14.51 216 LEU B N 1
ATOM 4044 C CA . LEU B 1 216 ? 1.671 7.299 -4.859 1.00 12.58 216 LEU B CA 1
ATOM 4045 C C . LEU B 1 216 ? 2.875 7.379 -3.934 1.00 13.40 216 LEU B C 1
ATOM 4046 O O . LEU B 1 216 ? 3.956 6.908 -4.290 1.00 16.53 216 LEU B O 1
ATOM 4051 N N . PRO B 1 217 ? 2.687 7.838 -2.686 1.00 12.04 217 PRO B N 1
ATOM 4052 C CA . PRO B 1 217 ? 3.691 7.556 -1.633 1.00 13.09 217 PRO B CA 1
ATOM 4053 C C . PRO B 1 217 ? 3.875 6.054 -1.525 1.00 13.31 217 PRO B C 1
ATOM 4054 O O . PRO B 1 217 ? 2.926 5.286 -1.772 1.00 13.29 217 PRO B O 1
ATOM 4058 N N . GLU B 1 218 ? 5.089 5.650 -1.117 1.00 15.22 218 GLU B N 1
ATOM 4059 C CA . GLU B 1 218 ? 5.455 4.240 -1.204 1.00 16.57 218 GLU B CA 1
ATOM 4060 C C . GLU B 1 218 ? 4.510 3.342 -0.409 1.00 16.13 218 GLU B C 1
ATOM 4061 O O . GLU B 1 218 ? 4.237 2.202 -0.825 1.00 15.81 218 GLU B O 1
ATOM 4067 N N . ASP B 1 219 ? 3.987 3.806 0.726 1.00 15.39 219 ASP B N 1
ATOM 4068 C CA . ASP B 1 219 ? 3.121 2.928 1.512 1.00 15.64 219 ASP B CA 1
ATOM 4069 C C . ASP B 1 219 ? 1.840 2.571 0.773 1.00 13.60 219 ASP B C 1
ATOM 4070 O O . ASP B 1 219 ? 1.350 1.433 0.863 1.00 14.29 219 ASP B O 1
ATOM 4075 N N . TYR B 1 220 ? 1.281 3.527 0.021 1.00 11.82 220 TYR B N 1
ATOM 4076 C CA . TYR B 1 220 ? 0.073 3.223 -0.737 1.00 9.92 220 TYR B CA 1
ATOM 4077 C C . TYR B 1 220 ? 0.431 2.458 -1.998 1.00 10.21 220 TYR B C 1
ATOM 4078 O O . TYR B 1 220 ? -0.356 1.584 -2.414 1.00 11.57 220 TYR B O 1
ATOM 4087 N N . ALA B 1 221 ? 1.610 2.739 -2.603 1.00 11.16 221 ALA B N 1
ATOM 4088 C CA . ALA B 1 221 ? 2.044 1.922 -3.737 1.00 10.52 221 ALA B CA 1
ATOM 4089 C C . ALA B 1 221 ? 2.195 0.444 -3.348 1.00 10.23 221 ALA B C 1
ATOM 4090 O O . ALA B 1 221 ? 1.834 -0.450 -4.135 1.00 11.23 221 ALA B O 1
ATOM 4092 N N . ALA B 1 222 ? 2.672 0.159 -2.129 1.00 11.72 222 ALA B N 1
ATOM 4093 C CA . ALA B 1 222 ? 2.832 -1.243 -1.725 1.00 12.23 222 ALA B CA 1
ATOM 4094 C C . ALA B 1 222 ? 1.479 -1.963 -1.658 1.00 11.22 222 ALA B C 1
ATOM 4095 O O . ALA B 1 222 ? 1.360 -3.120 -2.091 1.00 12.54 222 ALA B O 1
ATOM 4097 N N . THR B 1 223 ? 0.432 -1.281 -1.138 1.00 11.22 223 THR B N 1
ATOM 4098 C CA . THR B 1 223 ? -0.900 -1.893 -1.098 1.00 10.11 223 THR B CA 1
ATOM 4099 C C . THR B 1 223 ? -1.429 -2.143 -2.512 1.00 9.70 223 THR B C 1
ATOM 4100 O O . THR B 1 223 ? -1.985 -3.206 -2.802 1.00 10.41 223 THR B O 1
ATOM 4104 N N . LEU B 1 224 ? -1.266 -1.163 -3.397 1.00 9.94 224 LEU B N 1
ATOM 4105 C CA . LEU B 1 224 ? -1.716 -1.323 -4.777 1.00 9.45 224 LEU B CA 1
ATOM 4106 C C . LEU B 1 224 ? -0.957 -2.446 -5.483 1.00 9.88 224 LEU B C 1
ATOM 4107 O O . LEU B 1 224 ? -1.556 -3.239 -6.230 1.00 9.89 224 LEU B O 1
ATOM 4112 N N A ARG B 1 225 ? 0.344 -2.553 -5.236 0.44 11.52 225 ARG B N 1
ATOM 4113 N N B ARG B 1 225 ? 0.357 -2.549 -5.258 0.56 10.80 225 ARG B N 1
ATOM 4114 C CA A ARG B 1 225 ? 1.126 -3.608 -5.873 0.44 12.46 225 ARG B CA 1
ATOM 4115 C CA B ARG B 1 225 ? 1.131 -3.634 -5.876 0.56 10.60 225 ARG B CA 1
ATOM 4116 C C A ARG B 1 225 ? 0.704 -4.985 -5.373 0.44 11.63 225 ARG B C 1
ATOM 4117 C C B ARG B 1 225 ? 0.635 -4.984 -5.391 0.56 10.72 225 ARG B C 1
ATOM 4118 O O A ARG B 1 225 ? 0.712 -5.941 -6.151 0.44 12.25 225 ARG B O 1
ATOM 4119 O O B ARG B 1 225 ? 0.562 -5.930 -6.175 0.56 11.71 225 ARG B O 1
ATOM 4134 N N . ALA B 1 226 ? 0.318 -5.110 -4.096 1.00 11.11 226 ALA B N 1
ATOM 4135 C CA . ALA B 1 226 ? -0.174 -6.399 -3.596 1.00 10.61 226 ALA B CA 1
ATOM 4136 C C . ALA B 1 226 ? -1.493 -6.774 -4.253 1.00 10.41 226 ALA B C 1
ATOM 4137 O O . ALA B 1 226 ? -1.703 -7.934 -4.616 1.00 11.90 226 ALA B O 1
ATOM 4139 N N . ALA B 1 227 ? -2.406 -5.801 -4.409 1.00 9.76 227 ALA B N 1
ATOM 4140 C CA . ALA B 1 227 ? -3.679 -6.082 -5.059 1.00 10.14 227 ALA B CA 1
ATOM 4141 C C . ALA B 1 227 ? -3.454 -6.497 -6.515 1.00 9.77 227 ALA B C 1
ATOM 4142 O O . ALA B 1 227 ? -4.063 -7.463 -6.996 1.00 10.45 227 ALA B O 1
ATOM 4144 N N . GLN B 1 228 ? -2.595 -5.756 -7.236 1.00 10.08 228 GLN B N 1
ATOM 4145 C CA . GLN B 1 228 ? -2.280 -6.081 -8.631 1.00 10.76 228 GLN B CA 1
ATOM 4146 C C . GLN B 1 228 ? -1.663 -7.481 -8.773 1.00 11.76 228 GLN B C 1
ATOM 4147 O O . GLN B 1 228 ? -2.067 -8.274 -9.641 1.00 12.53 228 GLN B O 1
ATOM 4153 N N A ARG B 1 229 ? -0.707 -7.810 -7.902 0.66 11.30 229 ARG B N 1
ATOM 4154 N N B ARG B 1 229 ? -0.709 -7.812 -7.898 0.34 12.94 229 ARG B N 1
ATOM 4155 C CA A ARG B 1 229 ? -0.021 -9.095 -7.967 0.66 12.56 229 ARG B CA 1
ATOM 4156 C CA B ARG B 1 229 ? -0.041 -9.108 -7.970 0.34 14.66 229 ARG B CA 1
ATOM 4157 C C A ARG B 1 229 ? -0.959 -10.261 -7.690 0.66 11.53 229 ARG B C 1
ATOM 4158 C C B ARG B 1 229 ? -1.005 -10.253 -7.725 0.34 13.19 229 ARG B C 1
ATOM 4159 O O A ARG B 1 229 ? -0.821 -11.334 -8.314 0.66 13.17 229 ARG B O 1
ATOM 4160 O O B ARG B 1 229 ? -0.910 -11.306 -8.375 0.34 14.09 229 ARG B O 1
ATOM 4175 N N . GLU B 1 230 ? -1.949 -10.071 -6.798 1.00 11.80 230 GLU B N 1
ATOM 4176 C CA . GLU B 1 230 ? -2.947 -11.114 -6.574 1.00 13.11 230 GLU B CA 1
ATOM 4177 C C . GLU B 1 230 ? -3.836 -11.277 -7.799 1.00 11.65 230 GLU B C 1
ATOM 4178 O O . GLU B 1 230 ? -4.119 -12.398 -8.244 1.00 13.68 230 GLU B O 1
ATOM 4184 N N . TYR B 1 231 ? -4.333 -10.155 -8.341 1.00 11.95 231 TYR B N 1
ATOM 4185 C CA . TYR B 1 231 ? -5.199 -10.210 -9.516 1.00 12.21 231 TYR B CA 1
ATOM 4186 C C . TYR B 1 231 ? -4.490 -10.862 -10.708 1.00 12.32 231 TYR B C 1
ATOM 4187 O O . TYR B 1 231 ? -5.126 -11.571 -11.512 1.00 14.36 231 TYR B O 1
ATOM 4196 N N . LEU B 1 232 ? -3.187 -10.650 -10.832 1.00 12.77 232 LEU B N 1
ATOM 4197 C CA . LEU B 1 232 ? -2.402 -11.261 -11.911 1.00 13.86 232 LEU B CA 1
ATOM 4198 C C . LEU B 1 232 ? -2.078 -12.725 -11.658 1.00 15.84 232 LEU B C 1
ATOM 4199 O O . LEU B 1 232 ? -1.417 -13.343 -12.498 1.00 18.70 232 LEU B O 1
ATOM 4204 N N . GLY B 1 233 ? -2.474 -13.301 -10.513 1.00 14.59 233 GLY B N 1
ATOM 4205 C CA . GLY B 1 233 ? -2.257 -14.711 -10.268 1.00 17.37 233 GLY B CA 1
ATOM 4206 C C . GLY B 1 233 ? -0.944 -15.047 -9.617 1.00 17.38 233 GLY B C 1
ATOM 4207 O O . GLY B 1 233 ? -0.633 -16.251 -9.471 1.00 20.04 233 GLY B O 1
ATOM 4208 N N . LEU B 1 234 ? -0.138 -14.053 -9.230 1.00 16.85 234 LEU B N 1
ATOM 4209 C CA . LEU B 1 234 ? 1.257 -14.270 -8.796 1.00 18.99 234 LEU B CA 1
ATOM 4210 C C . LEU B 1 234 ? 1.435 -14.524 -7.293 1.00 20.21 234 LEU B C 1
ATOM 4211 O O . LEU B 1 234 ? 2.428 -15.160 -6.888 1.00 22.40 234 LEU B O 1
ATOM 4216 N N . GLU B 1 235 ? 0.471 -14.142 -6.461 1.00 20.65 235 GLU B N 1
ATOM 4217 C CA . GLU B 1 235 ? 0.571 -14.360 -5.037 1.00 22.71 235 GLU B CA 1
ATOM 4218 C C . GLU B 1 235 ? -0.746 -14.010 -4.387 1.00 23.50 235 GLU B C 1
ATOM 4219 O O . GLU B 1 235 ? -1.232 -12.871 -4.562 1.00 21.66 235 GLU B O 1
ATOM 4225 N N . GLN B 1 236 ? -1.316 -14.939 -3.613 1.00 25.97 236 GLN B N 1
ATOM 4226 C CA . GLN B 1 236 ? -2.548 -14.664 -2.862 1.00 26.67 236 GLN B CA 1
ATOM 4227 C C . GLN B 1 236 ? -2.196 -14.190 -1.455 1.00 27.08 236 GLN B C 1
ATOM 4228 O O . GLN B 1 236 ? -1.518 -14.895 -0.707 1.00 29.41 236 GLN B O 1
ATOM 4234 N N . GLN B 1 237 ? -2.629 -12.985 -1.106 1.00 24.47 237 GLN B N 1
ATOM 4235 C CA . GLN B 1 237 ? -2.288 -12.376 0.170 1.00 24.27 237 GLN B CA 1
ATOM 4236 C C . GLN B 1 237 ? -3.263 -12.847 1.234 1.00 26.28 237 GLN B C 1
ATOM 4237 O O . GLN B 1 237 ? -4.378 -13.296 0.944 1.00 27.22 237 GLN B O 1
ATOM 4243 N N . ASP B 1 238 ? -2.876 -12.643 2.483 1.00 26.79 238 ASP B N 1
ATOM 4244 C CA . ASP B 1 238 ? -3.841 -12.716 3.581 1.00 27.55 238 ASP B CA 1
ATOM 4245 C C . ASP B 1 238 ? -4.453 -11.330 3.756 1.00 25.47 238 ASP B C 1
ATOM 4246 O O . ASP B 1 238 ? -3.844 -10.442 4.365 1.00 26.64 238 ASP B O 1
ATOM 4251 N N . TRP B 1 239 ? -5.668 -11.137 3.210 1.00 22.78 239 TRP B N 1
ATOM 4252 C CA . TRP B 1 239 ? -6.285 -9.811 3.237 1.00 21.85 239 TRP B CA 1
ATOM 4253 C C . TRP B 1 239 ? -6.796 -9.428 4.617 1.00 24.98 239 TRP B C 1
ATOM 4254 O O . TRP B 1 239 ? -7.030 -8.243 4.866 1.00 24.84 239 TRP B O 1
ATOM 4265 N N . HIS B 1 240 ? -6.990 -10.380 5.528 1.00 26.09 240 HIS B N 1
ATOM 4266 C CA . HIS B 1 240 ? -7.308 -9.965 6.892 1.00 28.24 240 HIS B CA 1
ATOM 4267 C C . HIS B 1 240 ? -6.181 -9.124 7.497 1.00 27.66 240 HIS B C 1
ATOM 4268 O O . HIS B 1 240 ? -6.424 -8.065 8.112 1.00 28.42 240 HIS B O 1
ATOM 4275 N N . ILE B 1 241 ? -4.937 -9.563 7.311 1.00 26.52 241 ILE B N 1
ATOM 4276 C CA . ILE B 1 241 ? -3.775 -8.834 7.811 1.00 25.88 241 ILE B CA 1
ATOM 4277 C C . ILE B 1 241 ? -3.625 -7.480 7.110 1.00 23.05 241 ILE B C 1
ATOM 4278 O O . ILE B 1 241 ? -3.239 -6.483 7.738 1.00 25.14 241 ILE B O 1
ATOM 4283 N N . LEU B 1 242 ? -3.864 -7.435 5.793 1.00 21.54 242 LEU B N 1
ATOM 4284 C CA . LEU B 1 242 ? -3.737 -6.206 5.017 1.00 18.87 242 LEU B CA 1
ATOM 4285 C C . LEU B 1 242 ? -4.931 -5.258 5.168 1.00 18.41 242 LEU B C 1
ATOM 4286 O O . LEU B 1 242 ? -4.886 -4.148 4.645 1.00 16.89 242 LEU B O 1
ATOM 4291 N N . LEU B 1 243 ? -6.007 -5.657 5.819 1.00 18.59 243 LEU B N 1
ATOM 4292 C CA . LEU B 1 243 ? -7.204 -4.818 5.867 1.00 19.05 243 LEU B CA 1
ATOM 4293 C C . LEU B 1 243 ? -6.948 -3.405 6.378 1.00 17.30 243 LEU B C 1
ATOM 4294 O O . LEU B 1 243 ? -7.466 -2.458 5.769 1.00 16.61 243 LEU B O 1
ATOM 4299 N N . PRO B 1 244 ? -6.192 -3.183 7.460 1.00 16.56 244 PRO B N 1
ATOM 4300 C CA . PRO B 1 244 ? -5.974 -1.795 7.896 1.00 15.14 244 PRO B CA 1
ATOM 4301 C C . PRO B 1 244 ? -5.268 -0.967 6.836 1.00 13.21 244 PRO B C 1
ATOM 4302 O O . PRO B 1 244 ? -5.596 0.221 6.673 1.00 13.08 244 PRO B O 1
ATOM 4306 N N . ALA B 1 245 ? -4.339 -1.574 6.072 1.00 13.10 245 ALA B N 1
ATOM 4307 C CA . ALA B 1 245 ? -3.696 -0.837 4.989 1.00 13.32 245 ALA B CA 1
ATOM 4308 C C . ALA B 1 245 ? -4.640 -0.594 3.814 1.00 11.55 245 ALA B C 1
ATOM 4309 O O . ALA B 1 245 ? -4.556 0.463 3.147 1.00 11.21 245 ALA B O 1
ATOM 4311 N N . VAL B 1 246 ? -5.549 -1.534 3.551 1.00 11.57 246 VAL B N 1
ATOM 4312 C CA . VAL B 1 246 ? -6.556 -1.299 2.516 1.00 12.24 246 VAL B CA 1
ATOM 4313 C C . VAL B 1 246 ? -7.460 -0.126 2.910 1.00 11.45 246 VAL B C 1
ATOM 4314 O O . VAL B 1 246 ? -7.781 0.717 2.072 1.00 11.64 246 VAL B O 1
ATOM 4318 N N . VAL B 1 247 ? -7.918 -0.079 4.180 1.00 11.92 247 VAL B N 1
ATOM 4319 C CA . VAL B 1 247 ? -8.742 1.041 4.630 1.00 12.49 247 VAL B CA 1
ATOM 4320 C C . VAL B 1 247 ? -7.978 2.355 4.445 1.00 11.28 247 VAL B C 1
ATOM 4321 O O . VAL B 1 247 ? -8.543 3.354 3.951 1.00 12.14 247 VAL B O 1
ATOM 4325 N N . ARG B 1 248 ? -6.669 2.382 4.788 1.00 11.05 248 ARG B N 1
ATOM 4326 C CA . ARG B 1 248 ? -5.900 3.604 4.566 1.00 9.75 248 ARG B CA 1
ATOM 4327 C C . ARG B 1 248 ? -5.808 3.958 3.087 1.00 9.25 248 ARG B C 1
ATOM 4328 O O . ARG B 1 248 ? -5.900 5.141 2.720 1.00 10.28 248 ARG B O 1
ATOM 4336 N N . PHE B 1 249 ? -5.691 2.937 2.216 1.00 9.30 249 PHE B N 1
ATOM 4337 C CA . PHE B 1 249 ? -5.666 3.187 0.765 1.00 10.34 249 PHE B CA 1
ATOM 4338 C C . PHE B 1 249 ? -6.989 3.789 0.300 1.00 9.90 249 PHE B C 1
ATOM 4339 O O . PHE B 1 249 ? -7.000 4.744 -0.494 1.00 10.23 249 PHE B O 1
ATOM 4347 N N . VAL B 1 250 ? -8.117 3.202 0.746 1.00 10.10 250 VAL B N 1
ATOM 4348 C CA . VAL B 1 250 ? -9.433 3.747 0.360 1.00 10.96 250 VAL B CA 1
ATOM 4349 C C . VAL B 1 250 ? -9.546 5.199 0.802 1.00 10.74 250 VAL B C 1
ATOM 4350 O O . VAL B 1 250 ? -10.002 6.053 0.048 1.00 11.69 250 VAL B O 1
ATOM 4354 N N . ASP B 1 251 ? -9.098 5.513 2.026 1.00 10.56 251 ASP B N 1
ATOM 4355 C CA . ASP B 1 251 ? -9.182 6.899 2.498 1.00 10.38 251 ASP B CA 1
ATOM 4356 C C . ASP B 1 251 ? -8.271 7.835 1.710 1.00 10.37 251 ASP B C 1
ATOM 4357 O O . ASP B 1 251 ? -8.657 8.985 1.444 1.00 11.34 251 ASP B O 1
ATOM 4362 N N . PHE B 1 252 ? -7.087 7.355 1.296 1.00 9.88 252 PHE B N 1
ATOM 4363 C CA . PHE B 1 252 ? -6.199 8.177 0.471 1.00 10.01 252 PHE B CA 1
ATOM 4364 C C . PHE B 1 252 ? -6.870 8.478 -0.859 1.00 10.57 252 PHE B C 1
ATOM 4365 O O . PHE B 1 252 ? -6.858 9.634 -1.341 1.00 10.85 252 PHE B O 1
ATOM 4373 N N . ALA B 1 253 ? -7.462 7.461 -1.491 1.00 10.81 253 ALA B N 1
ATOM 4374 C CA . ALA B 1 253 ? -8.156 7.709 -2.771 1.00 11.01 253 ALA B CA 1
ATOM 4375 C C . ALA B 1 253 ? -9.330 8.671 -2.587 1.00 10.94 253 ALA B C 1
ATOM 4376 O O . ALA B 1 253 ? -9.527 9.578 -3.404 1.00 12.05 253 ALA B O 1
ATOM 4378 N N . LYS B 1 254 ? -10.136 8.497 -1.522 1.00 10.87 254 LYS B N 1
ATOM 4379 C CA . LYS B 1 254 ? -11.215 9.475 -1.277 1.00 12.05 254 LYS B CA 1
ATOM 4380 C C . LYS B 1 254 ? -10.676 10.897 -1.116 1.00 11.97 254 LYS B C 1
ATOM 4381 O O . LYS B 1 254 ? -11.321 11.862 -1.543 1.00 15.01 254 LYS B O 1
ATOM 4387 N N . ALA B 1 255 ? -9.500 11.050 -0.496 1.00 11.80 255 ALA B N 1
ATOM 4388 C CA . ALA B 1 255 ? -8.940 12.388 -0.303 1.00 12.62 255 ALA B CA 1
ATOM 4389 C C . ALA B 1 255 ? -8.314 12.953 -1.574 1.00 12.22 255 ALA B C 1
ATOM 4390 O O . ALA B 1 255 ? -8.213 14.178 -1.701 1.00 13.23 255 ALA B O 1
ATOM 4392 N N . HIS B 1 256 ? -7.817 12.112 -2.483 1.00 11.88 256 HIS B N 1
ATOM 4393 C CA . HIS B 1 256 ? -6.970 12.585 -3.590 1.00 11.78 256 HIS B CA 1
ATOM 4394 C C . HIS B 1 256 ? -7.594 12.468 -4.987 1.00 11.74 256 HIS B C 1
ATOM 4395 O O . HIS B 1 256 ? -7.142 13.171 -5.907 1.00 14.34 256 HIS B O 1
ATOM 4402 N N . ILE B 1 257 ? -8.586 11.597 -5.190 1.00 11.73 257 ILE B N 1
ATOM 4403 C CA . ILE B 1 257 ? -9.128 11.484 -6.549 1.00 11.01 257 ILE B CA 1
ATOM 4404 C C . ILE B 1 257 ? -9.796 12.801 -6.946 1.00 11.54 257 ILE B C 1
ATOM 4405 O O . ILE B 1 257 ? -10.434 13.443 -6.097 1.00 11.70 257 ILE B O 1
ATOM 4410 N N . PRO B 1 258 ? -9.704 13.234 -8.190 1.00 12.25 258 PRO B N 1
ATOM 4411 C CA . PRO B 1 258 ? -10.334 14.493 -8.585 1.00 11.73 258 PRO B CA 1
ATOM 4412 C C . PRO B 1 258 ? -11.840 14.520 -8.344 1.00 11.06 258 PRO B C 1
ATOM 4413 O O . PRO B 1 258 ? -12.533 13.503 -8.459 1.00 12.61 258 PRO B O 1
ATOM 4417 N N . THR B 1 259 ? -12.359 15.735 -8.092 1.00 12.00 259 THR B N 1
ATOM 4418 C CA . THR B 1 259 ? -13.796 15.937 -7.948 1.00 13.52 259 THR B CA 1
ATOM 4419 C C . THR B 1 259 ? -14.447 16.506 -9.206 1.00 13.59 259 THR B C 1
ATOM 4420 O O . THR B 1 259 ? -15.673 16.722 -9.216 1.00 14.61 259 THR B O 1
ATOM 4424 N N . GLN B 1 260 ? -13.683 16.696 -10.275 1.00 14.12 260 GLN B N 1
ATOM 4425 C CA . GLN B 1 260 ? -14.198 17.110 -11.587 1.00 13.94 260 GLN B CA 1
ATOM 4426 C C . GLN B 1 260 ? -13.172 16.611 -12.595 1.00 16.07 260 GLN B C 1
ATOM 4427 O O . GLN B 1 260 ? -11.999 16.426 -12.246 1.00 17.39 260 GLN B O 1
ATOM 4433 N N . PHE B 1 261 ? -13.608 16.377 -13.827 1.00 17.34 261 PHE B N 1
ATOM 4434 C CA . PHE B 1 261 ? -12.678 15.877 -14.850 1.00 20.92 261 PHE B CA 1
ATOM 4435 C C . PHE B 1 261 ? -11.504 16.817 -15.023 1.00 27.21 261 PHE B C 1
ATOM 4436 O O . PHE B 1 261 ? -11.710 18.002 -15.196 1.00 26.65 261 PHE B O 1
ATOM 4444 N N . THR B 1 262 ? -10.266 16.278 -14.945 1.00 30.20 262 THR B N 1
ATOM 4445 C CA . THR B 1 262 ? -9.006 17.069 -15.057 1.00 33.28 262 THR B CA 1
ATOM 4446 C C . THR B 1 262 ? -8.894 17.766 -16.413 1.00 35.86 262 THR B C 1
ATOM 4447 O O . THR B 1 262 ? -8.503 18.928 -16.480 1.00 38.36 262 THR B O 1
ATOM 4451 N N . GLY B 1 264 ? -10.441 20.430 -17.914 1.00 49.41 264 GLY B N 1
ATOM 4452 C CA . GLY B 1 264 ? -10.518 20.925 -19.279 1.00 50.21 264 GLY B CA 1
ATOM 4453 C C . GLY B 1 264 ? -9.528 20.183 -20.160 1.00 51.34 264 GLY B C 1
ATOM 4454 O O . GLY B 1 264 ? -8.376 19.977 -19.769 1.00 50.59 264 GLY B O 1
ATOM 4455 N N . HIS B 1 265 ? -9.987 19.764 -21.338 1.00 53.50 265 HIS B N 1
ATOM 4456 C CA . HIS B 1 265 ? -9.266 19.019 -22.363 1.00 55.88 265 HIS B CA 1
ATOM 4457 C C . HIS B 1 265 ? -9.114 17.537 -22.034 1.00 56.69 265 HIS B C 1
ATOM 4458 O O . HIS B 1 265 ? -8.657 16.781 -22.895 1.00 57.68 265 HIS B O 1
ATOM 4460 N N . HIS B 1 266 ? -9.437 17.096 -20.814 1.00 55.84 266 HIS B N 1
ATOM 4461 C CA . HIS B 1 266 ? -9.361 15.688 -20.437 1.00 54.71 266 HIS B CA 1
ATOM 4462 C C . HIS B 1 266 ? -10.741 15.136 -20.078 1.00 49.74 266 HIS B C 1
ATOM 4463 O O . HIS B 1 266 ? -10.861 14.223 -19.265 1.00 46.93 266 HIS B O 1
ATOM 4470 N N . HIS B 1 267 ? -11.804 15.703 -20.637 1.00 47.17 267 HIS B N 1
ATOM 4471 C CA . HIS B 1 267 ? -13.099 15.054 -20.485 1.00 45.32 267 HIS B CA 1
ATOM 4472 C C . HIS B 1 267 ? -13.129 13.784 -21.338 1.00 40.28 267 HIS B C 1
ATOM 4473 O O . HIS B 1 267 ? -12.270 13.566 -22.198 1.00 37.49 267 HIS B O 1
ATOM 4480 N N . HIS B 1 268 ? -14.106 12.923 -21.071 1.00 39.00 268 HIS B N 1
ATOM 4481 C CA . HIS B 1 268 ? -14.248 11.711 -21.874 1.00 39.94 268 HIS B CA 1
ATOM 4482 C C . HIS B 1 268 ? -14.945 12.032 -23.193 1.00 45.67 268 HIS B C 1
ATOM 4483 O O . HIS B 1 268 ? -15.935 12.767 -23.223 1.00 46.33 268 HIS B O 1
ATOM 4490 N N . HIS B 1 269 ? -14.447 11.455 -24.278 1.00 50.54 269 HIS B N 1
ATOM 4491 C CA . HIS B 1 269 ? -15.114 11.630 -25.562 1.00 56.74 269 HIS B CA 1
ATOM 4492 C C . HIS B 1 269 ? -15.417 10.283 -26.222 1.00 57.07 269 HIS B C 1
ATOM 4493 O O . HIS B 1 269 ? -14.596 9.364 -26.191 1.00 57.22 269 HIS B O 1
#

Sequence (528 aa):
TLSIPPSIQQTEAARRLITRRVTGDTLRAIHLYGSAVVAGGLKPNSDIDLLVTIQPLTEAQRRATLMMQEELLALSSSPPGASAEEKRALQQVTVVLYSQLVPWCCFPPSSREMMQFGEWLREDICCQGIYEPAQQDWDMMMVLLITQILETSIPLKGERAERLFTPAPAAQLLKALRYPLDLWQSTADVQGDEYHIVLTLARIWYTLSSTGRFTSKDAAADWLLPQLPEDYAATLRRAAQREYLGLEQQDWHILLPAVVRFVDFAKAHIPTQFTGHHHHHTLSIPPSIQQTEAARRLITRRVTGDTLRAIHLYGSAVVAGGLKPNSDIDLLVTIQPLTEAQRRATLMMQELLALLSSSPPGASAEEKRALQQVTVVLYSQLVPWCCFPPSSREMMQQFGEWLREDICCQGIYEPAQQDWDMMVLLITQILETSIPLKGERAERLFTPAPAAQLLKALRYPLDLWQSTADVQGDEYHIVLTTLARIWYTLSSTGRFTSKDAAADWLLPQLPEDYAATLRRAAQRREYLGLEQQDWHILLPAVVRFVDFAKAHIPTQFTGHHHHH

Radius of gyration: 25.79 Å; Cα contacts (8 Å, |Δi|>4): 900; chains: 2; bounding box: 62×55×71 Å

Nearest PDB structures (foldseek):
  5lpa-assembly1_A  TM=1.004E+00  e=3.994E-50  Salmonella enterica subsp. enterica serovar Typhimurium
  5luh-assembly1_A  TM=9.890E-01  e=2.000E-47  Salmonella enterica subsp. enterica serovar Typhimurium
  5g4a-assembly2_B  TM=1.001E+00  e=2.157E-46  Salmonella enterica
  7uy4-assembly2_B  TM=9.391E-01  e=5.589E-27  Escherichia coli
  6xxq-assembly2_B  TM=9.056E-01  e=4.313E-19  Enterococcus faecalis

InterPro domains:
  IPR002934 Polymerase, nucleotidyl transferase domain [PF01909] (30-94)
  IPR024172 Adenylyltransferase AadA/Aad9 [PIRSF000819] (18-241)
  IPR025184 Adenylyltransferase AadA, C-terminal domain [PF13427] (153-255)
  IPR043519 Nucleotidyltransferase superfamily [G3DSA:3.30.460.10] (10-98)
  IPR043519 Nucleotidyltransferase superfamily [SSF81301] (14-77)

Organism: Salmonella typhimurium (strain LT2 / SGSC1412 / ATCC 700720) (NCBI:txid99287)